Protein AF-A0A843WBU2-F1 (afdb_monomer_lite)

InterPro domains:
  IPR001005 SANT/Myb domain [PS50090] (55-109)
  IPR001005 SANT/Myb domain [PS50090] (110-160)
  IPR001005 SANT/Myb domain [SM00717] (59-111)
  IPR001005 SANT/Myb domain [SM00717] (114-162)
  IPR001005 SANT/Myb domain [cd00167] (62-109)
  IPR001005 SANT/Myb domain [cd00167] (119-160)
  IPR009057 Homedomain-like superfamily [SSF46689] (60-154)
  IPR017930 Myb domain [PS51294] (55-109)
  IPR017930 Myb domain [PS51294] (110-164)
  IPR052844 Leaf Development Regulator [PTHR47214] (57-390)

pLDDT: mean 70.19, std 24.85, range [28.5, 98.69]

Secondary structure (DSSP, 8-state):
---PPP--------TTSSSSSSSSSSTTTTTTSSSSSS-SSHHHHHTTT-TT--------PPPPHHHHHHHHHHHHHH-TT-HHHHHHHHHHHH---HHHHHHHIIIIISTT---SSPPHHHHHHHHHHHHHH-S-HHHHHHHSTT--HHHHHHHHHHHHHHHHHHHHHHHHHHHHHHHHHHHHHHHHHHHHHHHHHTS-------PPPPPTT--------------------------PPP---------------------------PPPP-HHHHHHHHHHHHHHHHHHHHHHHHHHHHHHHHHHHHHHHHHHHHHHHHHHHHHHHHHHHHHHHHHHHHHHHHHHHHHHHHHHHHHHHHHHHHHHHHHHHHHHHHHHHHHHHHHHHHHHTT-

Radius of gyration: 48.61 Å; chains: 1; bounding box: 110×90×166 Å

Foldseek 3Di:
DDDDDDDDPDDDPPPPPPPPPPPPPPVVPVVVVVVVPPDPPPVVVCVVVVPPDPDDPPDPDDDDPVNLVLLVVLCVVPNLPCLVVSQVVSCPPDNDDSVRSNCCCVAPVPPFADDDDQDPVRVVLLVVVCVVPNLPLCVSCVVPGRHHSVRSNVVVVVVVVVVVVVVVVVVVVVVVVPVVVVVVVVVVVVVVVVVVVVPDDDDDDDDDDDDDPPDDDDDDDDDDDDDDDDDDDDDDDDDDDDDDDDDDDDDDDDDDDDDDDDDDDDDDDDPDPPVVVVVVVVVVVVVVVVVVVVVVVVVVVVVVVVVVVVVVVVVVVVVVVVVVVVVVVVVVVVVVVVVVVVVVVVVVVVVVVVVVVVVVVVVVVVVVVVVVVVVVVVVVVVVVVVVVVVVVVPD

Sequence (395 aa):
MDAHPPGVKHYTPDHKRMWRVGRKGEARRERFDYEYANFSSDTLRRIQDYGCCFLEMKERQRWKSEEDALLRAYVKQYGPREWNLVSQRMNVPFHRDAKSCLERWKNYLKPGLKKGSLTEEEQRLVIRLQAKHGNKWKKIAAEIPGRTAKRLGKWWEVFKEKQRRELEENNKAIVEPIDQAKYDQILENFAEKLVRERQTSPFFMASPLLPPWLSTSNSPSSIGPPSPSVTLTLSPSTLPAEPVKWLQPERAADNSSVTAASQPSVSSGAPPIDMRIVSELVECCRELEEGHRAWLAHRKENAWRLKRVELQLESEKACKRREKIKEIESKVRALEEEQRLMLERIEAEYREQLLVLRRDVDAKEQKLAEQWAAKHLRLTKFLEQMASCAHANGR

Structure (mmCIF, N/CA/C/O backbone):
data_AF-A0A843WBU2-F1
#
_entry.id   AF-A0A843WBU2-F1
#
loop_
_atom_site.group_PDB
_atom_site.id
_atom_site.type_symbol
_atom_site.label_atom_id
_atom_site.label_alt_id
_atom_site.label_comp_id
_atom_site.label_asym_id
_atom_site.label_entity_id
_atom_site.label_seq_id
_atom_site.pdbx_PDB_ins_code
_atom_site.Cartn_x
_atom_site.Cartn_y
_atom_site.Cartn_z
_atom_site.occupancy
_atom_site.B_iso_or_equiv
_atom_site.auth_seq_id
_atom_site.auth_comp_id
_atom_site.auth_asym_id
_atom_site.auth_atom_id
_atom_site.pdbx_PDB_model_num
ATOM 1 N N . MET A 1 1 ? 18.899 -59.688 19.528 1.00 39.19 1 MET A N 1
ATOM 2 C CA . MET A 1 1 ? 19.888 -59.607 18.443 1.00 39.19 1 MET A CA 1
ATOM 3 C C . MET A 1 1 ? 19.249 -58.838 17.305 1.00 39.19 1 MET A C 1
ATOM 5 O O . MET A 1 1 ? 18.151 -59.186 16.897 1.00 39.19 1 MET A O 1
ATOM 9 N N . ASP A 1 2 ? 19.909 -57.742 16.947 1.00 35.00 2 ASP A N 1
ATOM 10 C CA . ASP A 1 2 ? 19.868 -57.021 15.671 1.00 35.00 2 ASP A CA 1
ATOM 11 C C . ASP A 1 2 ? 18.544 -56.398 15.207 1.00 35.00 2 ASP A C 1
ATOM 13 O O . ASP A 1 2 ? 17.791 -56.933 14.398 1.00 35.00 2 ASP A O 1
ATOM 17 N N . ALA A 1 3 ? 18.330 -55.165 15.675 1.00 30.83 3 ALA A N 1
ATOM 18 C CA . ALA A 1 3 ? 17.465 -54.186 15.034 1.00 30.83 3 ALA A CA 1
ATOM 19 C C . ALA A 1 3 ? 18.254 -53.430 13.943 1.00 30.83 3 ALA A C 1
ATOM 21 O O . ALA A 1 3 ? 19.146 -52.642 14.253 1.00 30.83 3 ALA A O 1
ATOM 22 N N . HIS A 1 4 ? 17.904 -53.638 12.671 1.00 34.94 4 HIS A N 1
ATOM 23 C CA . HIS A 1 4 ? 18.324 -52.793 11.546 1.00 34.94 4 HIS A CA 1
ATOM 24 C C . HIS A 1 4 ? 17.200 -51.805 11.173 1.00 34.94 4 HIS A C 1
ATOM 26 O O . HIS A 1 4 ? 16.074 -52.246 10.937 1.00 34.94 4 HIS A O 1
ATOM 32 N N . PRO A 1 5 ? 17.466 -50.488 11.068 1.00 45.75 5 PRO A N 1
ATOM 33 C CA . PRO A 1 5 ? 16.498 -49.514 10.563 1.00 45.75 5 PRO A CA 1
ATOM 34 C C . PRO A 1 5 ? 16.592 -49.329 9.030 1.00 45.75 5 PRO A C 1
ATOM 36 O O . PRO A 1 5 ? 17.658 -49.534 8.442 1.00 45.75 5 PRO A O 1
ATOM 39 N N . PRO A 1 6 ? 15.506 -48.898 8.356 1.00 38.84 6 PRO A N 1
ATOM 40 C CA . PRO A 1 6 ? 15.486 -48.703 6.911 1.00 38.84 6 PRO A CA 1
ATOM 41 C C . PRO A 1 6 ? 16.066 -47.341 6.478 1.00 38.84 6 PRO A C 1
ATOM 43 O O . PRO A 1 6 ? 15.581 -46.282 6.861 1.00 38.84 6 PRO A O 1
ATOM 46 N N . GLY A 1 7 ? 17.072 -47.395 5.600 1.00 34.62 7 GLY A N 1
ATOM 47 C CA . GLY A 1 7 ? 17.226 -46.547 4.407 1.00 34.62 7 GLY A CA 1
ATOM 48 C C . GLY A 1 7 ? 17.099 -45.025 4.538 1.00 34.62 7 GLY A C 1
ATOM 49 O O . GLY A 1 7 ? 16.173 -44.432 3.984 1.00 34.62 7 GLY A O 1
ATOM 50 N N . VAL A 1 8 ? 18.104 -44.375 5.127 1.00 34.34 8 VAL A N 1
ATOM 51 C CA . VAL A 1 8 ? 18.361 -42.936 4.951 1.00 34.34 8 VAL A CA 1
ATOM 52 C C . VAL A 1 8 ? 18.849 -42.692 3.516 1.00 34.34 8 VAL A C 1
ATOM 54 O O . VAL A 1 8 ? 19.954 -43.084 3.142 1.00 34.34 8 VAL A O 1
ATOM 57 N N . LYS A 1 9 ? 18.031 -42.045 2.676 1.00 36.84 9 LYS A N 1
ATOM 58 C CA . LYS A 1 9 ? 18.474 -41.556 1.360 1.00 36.84 9 LYS A CA 1
ATOM 59 C C . LYS A 1 9 ? 19.360 -40.327 1.561 1.00 36.84 9 LYS A C 1
ATOM 61 O O . LYS A 1 9 ? 18.864 -39.217 1.727 1.00 36.84 9 LYS A O 1
ATOM 66 N N . HIS A 1 10 ? 20.670 -40.540 1.531 1.00 31.45 10 HIS A N 1
ATOM 67 C CA . HIS A 1 10 ? 21.662 -39.477 1.427 1.00 31.45 10 HIS A CA 1
ATOM 68 C C . HIS A 1 10 ? 21.478 -38.717 0.106 1.00 31.45 10 HIS A C 1
ATOM 70 O O . HIS A 1 10 ? 21.653 -39.277 -0.975 1.00 31.45 10 HIS A O 1
ATOM 76 N N . TYR A 1 11 ? 21.122 -37.436 0.193 1.00 31.09 11 TYR A N 1
ATOM 77 C CA . TYR A 1 11 ? 21.157 -36.518 -0.941 1.00 31.09 11 TYR A CA 1
ATOM 78 C C . TYR A 1 11 ? 22.593 -36.001 -1.073 1.00 31.09 11 TYR A C 1
ATOM 80 O O . TYR A 1 11 ? 23.015 -35.099 -0.352 1.00 31.09 11 TYR A O 1
ATOM 88 N N . THR A 1 12 ? 23.374 -36.618 -1.954 1.00 36.50 12 THR A N 1
ATOM 89 C CA . THR A 1 12 ? 24.683 -36.103 -2.358 1.00 36.50 12 THR A CA 1
ATOM 90 C C . THR A 1 12 ? 24.479 -34.942 -3.342 1.00 36.50 12 THR A C 1
ATOM 92 O O . THR A 1 12 ? 23.715 -35.079 -4.301 1.00 36.50 12 THR A O 1
ATOM 95 N N . PRO A 1 13 ? 25.119 -33.774 -3.149 1.00 34.78 13 PRO A N 1
ATOM 96 C CA . PRO A 1 13 ? 25.095 -32.715 -4.150 1.00 34.78 13 PRO A CA 1
ATOM 97 C C . PRO A 1 13 ? 25.870 -33.164 -5.394 1.00 34.78 13 PRO A C 1
ATOM 99 O O . PRO A 1 13 ? 27.079 -33.388 -5.349 1.00 34.78 13 PRO A O 1
ATOM 102 N N . ASP A 1 14 ? 25.164 -33.311 -6.513 1.00 32.28 14 ASP A N 1
ATOM 103 C CA . ASP A 1 14 ? 25.731 -33.694 -7.804 1.00 32.28 14 ASP A CA 1
ATOM 104 C C . ASP A 1 14 ? 26.664 -32.587 -8.338 1.00 32.28 14 ASP A C 1
ATOM 106 O O . ASP A 1 14 ? 26.247 -31.585 -8.928 1.00 32.28 14 ASP A O 1
ATOM 110 N N . HIS A 1 15 ? 27.965 -32.778 -8.121 1.00 36.94 15 HIS A N 1
ATOM 111 C CA . HIS A 1 15 ? 29.058 -31.866 -8.467 1.00 36.94 15 HIS A CA 1
ATOM 112 C C . HIS A 1 15 ? 29.379 -31.833 -9.984 1.00 36.94 15 HIS A C 1
ATOM 114 O O . HIS A 1 15 ? 30.493 -31.497 -10.390 1.00 36.94 15 HIS A O 1
ATOM 120 N N . LYS A 1 16 ? 28.412 -32.172 -10.854 1.00 38.47 16 LYS A N 1
ATOM 121 C CA . LYS A 1 16 ? 28.537 -32.165 -12.330 1.00 38.47 16 LYS A CA 1
ATOM 122 C C . LYS A 1 16 ? 27.691 -31.111 -13.055 1.00 38.47 16 LYS A C 1
ATOM 124 O O . LYS A 1 16 ? 27.672 -31.085 -14.287 1.00 38.47 16 LYS A O 1
ATOM 129 N N . ARG A 1 17 ? 27.066 -30.168 -12.337 1.00 37.88 17 ARG A N 1
ATOM 130 C CA . ARG A 1 17 ? 26.280 -29.067 -12.943 1.00 37.88 17 ARG A CA 1
ATOM 131 C C . ARG A 1 17 ? 26.866 -27.658 -12.802 1.00 37.88 17 ARG A C 1
ATOM 133 O O . ARG A 1 17 ? 26.176 -26.696 -13.116 1.00 37.88 17 ARG A O 1
ATOM 140 N N . MET A 1 18 ? 28.138 -27.530 -12.416 1.00 33.06 18 MET A N 1
ATOM 141 C CA . MET A 1 18 ? 28.824 -26.230 -12.279 1.00 33.06 18 MET A CA 1
ATOM 142 C C . MET A 1 18 ? 30.016 -26.003 -13.225 1.00 33.06 18 MET A C 1
ATOM 144 O O . MET A 1 18 ? 30.574 -24.915 -13.237 1.00 33.06 18 MET A O 1
ATOM 148 N N . TRP A 1 19 ? 30.344 -26.951 -14.110 1.00 34.00 19 TRP A N 1
ATOM 149 C CA . TRP A 1 19 ? 31.467 -26.814 -15.060 1.00 34.00 19 TRP A CA 1
ATOM 150 C C . TRP A 1 19 ? 31.060 -26.793 -16.545 1.00 34.00 19 TRP A C 1
ATOM 152 O O . TRP A 1 19 ? 31.850 -27.123 -17.423 1.00 34.00 19 TRP A O 1
ATOM 162 N N . ARG A 1 20 ? 29.828 -26.365 -16.868 1.00 34.44 20 ARG A N 1
ATOM 163 C CA . ARG A 1 20 ? 29.377 -26.169 -18.268 1.00 34.44 20 ARG A CA 1
ATOM 164 C C . ARG A 1 20 ? 28.897 -24.745 -18.583 1.00 34.44 20 ARG A C 1
ATOM 166 O O . ARG A 1 20 ? 28.129 -24.544 -19.518 1.00 34.44 20 ARG A O 1
ATOM 173 N N . VAL A 1 21 ? 29.367 -23.755 -17.822 1.00 37.78 21 VAL A N 1
ATOM 174 C CA . VAL A 1 21 ? 29.110 -22.320 -18.076 1.00 37.78 21 VAL A CA 1
ATOM 175 C C . VAL A 1 21 ? 30.404 -21.550 -18.409 1.00 37.78 21 VAL A C 1
ATOM 177 O O . VAL A 1 21 ? 30.348 -20.402 -18.824 1.00 37.78 21 VAL A O 1
ATOM 180 N N . GLY A 1 22 ? 31.572 -22.203 -18.361 1.00 38.19 22 GLY A N 1
ATOM 181 C CA . GLY A 1 22 ? 32.882 -21.565 -18.569 1.00 38.19 22 GLY A CA 1
ATOM 182 C C . GLY A 1 22 ? 33.537 -21.716 -19.952 1.00 38.19 22 GLY A C 1
ATOM 183 O O . GLY A 1 22 ? 34.666 -21.286 -20.111 1.00 38.19 22 GLY A O 1
ATOM 184 N N . ARG A 1 23 ? 32.891 -22.326 -20.961 1.00 39.56 23 ARG A N 1
ATOM 185 C CA . ARG A 1 23 ? 33.463 -22.466 -22.330 1.00 39.56 23 ARG A CA 1
ATOM 186 C C . ARG A 1 23 ? 32.456 -22.226 -23.464 1.00 39.56 23 ARG A C 1
ATOM 188 O O . ARG A 1 23 ? 32.437 -22.931 -24.467 1.00 39.56 23 ARG A O 1
ATOM 195 N N . LYS A 1 24 ? 31.571 -21.241 -23.303 1.00 36.31 24 LYS A N 1
ATOM 196 C CA . LYS A 1 24 ? 30.720 -20.724 -24.401 1.00 36.31 24 LYS A CA 1
ATOM 197 C C . LYS A 1 24 ? 30.831 -19.202 -24.586 1.00 36.31 24 LYS A C 1
ATOM 199 O O . LYS A 1 24 ? 29.997 -18.610 -25.263 1.00 36.31 24 LYS A O 1
ATOM 204 N N . GLY A 1 25 ? 31.850 -18.583 -23.982 1.00 38.78 25 GLY A N 1
ATOM 205 C CA . GLY A 1 25 ? 32.117 -17.142 -24.060 1.00 38.78 25 GLY A CA 1
ATOM 206 C C . GLY A 1 25 ? 33.186 -16.735 -25.082 1.00 38.78 25 GLY A C 1
ATOM 207 O O . GLY A 1 25 ? 33.110 -15.627 -25.598 1.00 38.78 25 GLY A O 1
ATOM 208 N N . GLU A 1 26 ? 34.132 -17.614 -25.426 1.00 38.69 26 GLU A N 1
ATOM 209 C CA . GLU A 1 26 ? 35.262 -17.263 -26.310 1.00 38.69 26 GLU A CA 1
ATOM 210 C C . GLU A 1 26 ? 35.018 -17.566 -27.794 1.00 38.69 26 GLU A C 1
ATOM 212 O O . GLU A 1 26 ? 35.361 -16.751 -28.641 1.00 38.69 26 GLU A O 1
ATOM 217 N N . ALA A 1 27 ? 34.275 -18.622 -28.141 1.00 39.12 27 ALA A N 1
ATOM 218 C CA . ALA A 1 27 ? 33.952 -18.941 -29.543 1.00 39.12 27 ALA A CA 1
ATOM 219 C C . ALA A 1 27 ? 32.877 -18.024 -30.184 1.00 39.12 27 ALA A C 1
ATOM 221 O O . ALA A 1 27 ? 32.421 -18.274 -31.299 1.00 39.12 27 ALA A O 1
ATOM 222 N N . ARG A 1 28 ? 32.427 -16.977 -29.475 1.00 40.28 28 ARG A N 1
ATOM 223 C CA . ARG A 1 28 ? 31.433 -15.996 -29.955 1.00 40.28 28 ARG A CA 1
ATOM 224 C C . ARG A 1 28 ? 32.048 -14.643 -30.321 1.00 40.28 28 ARG A C 1
ATOM 226 O O . ARG A 1 28 ? 31.335 -13.805 -30.860 1.00 40.28 28 ARG A O 1
ATOM 233 N N . ARG A 1 29 ? 33.336 -14.433 -30.022 1.00 39.00 29 ARG A N 1
ATOM 234 C CA . ARG A 1 29 ? 34.048 -13.183 -30.314 1.00 39.00 29 ARG A CA 1
ATOM 235 C C . ARG A 1 29 ? 34.722 -13.226 -31.691 1.00 39.00 29 ARG A C 1
ATOM 237 O O . ARG A 1 29 ? 34.577 -12.279 -32.441 1.00 39.00 29 ARG A O 1
ATOM 244 N N . GLU A 1 30 ? 35.270 -14.369 -32.105 1.00 37.84 30 GLU A N 1
ATOM 245 C CA . GLU A 1 30 ? 35.921 -14.508 -33.426 1.00 37.84 30 GLU A CA 1
ATOM 246 C C . GLU A 1 30 ? 34.956 -14.681 -34.616 1.00 37.84 30 GLU A C 1
ATOM 248 O O . GLU A 1 30 ? 35.353 -14.507 -35.762 1.00 37.84 30 GLU A O 1
ATOM 253 N N . ARG A 1 31 ? 33.664 -14.963 -34.383 1.00 39.59 31 ARG A N 1
ATOM 254 C CA . ARG A 1 31 ? 32.638 -14.952 -35.450 1.00 39.59 31 ARG A CA 1
ATOM 255 C C . ARG A 1 31 ? 32.045 -13.556 -35.692 1.00 39.59 31 ARG A C 1
ATOM 257 O O . ARG A 1 31 ? 31.405 -13.344 -36.711 1.00 39.59 31 ARG A O 1
ATOM 264 N N . PHE A 1 32 ? 32.253 -12.615 -34.771 1.00 37.88 32 PHE A N 1
ATOM 265 C CA . PHE A 1 32 ? 31.686 -11.266 -34.859 1.00 37.88 32 PHE A CA 1
ATOM 266 C C . PHE A 1 32 ? 32.525 -10.324 -35.740 1.00 37.88 32 PHE A C 1
ATOM 268 O O . PHE A 1 32 ? 31.973 -9.402 -36.331 1.00 37.88 32 PHE A O 1
ATOM 275 N N . ASP A 1 33 ? 33.824 -10.599 -35.892 1.00 37.88 33 ASP A N 1
ATOM 276 C CA . ASP A 1 33 ? 34.744 -9.715 -36.619 1.00 37.88 33 ASP A CA 1
ATOM 277 C C . ASP A 1 33 ? 34.867 -10.045 -38.123 1.00 37.88 33 ASP A C 1
ATOM 279 O O . ASP A 1 33 ? 35.265 -9.186 -38.903 1.00 37.88 33 ASP A O 1
ATOM 283 N N . TYR A 1 34 ? 34.446 -11.239 -38.573 1.00 39.44 34 TYR A N 1
ATOM 284 C CA . TYR A 1 34 ? 34.469 -11.617 -40.002 1.00 39.44 34 TYR A CA 1
ATOM 285 C C . TYR A 1 34 ? 33.147 -11.333 -40.749 1.00 39.44 34 TYR A C 1
ATOM 287 O O . TYR A 1 34 ? 33.120 -11.286 -41.976 1.00 39.44 34 TYR A O 1
ATOM 295 N N . GLU A 1 35 ? 32.045 -11.096 -40.028 1.00 38.62 35 GLU A N 1
ATOM 296 C CA . GLU A 1 35 ? 30.737 -10.735 -40.613 1.00 38.62 35 GLU A CA 1
ATOM 297 C C . GLU A 1 35 ? 30.538 -9.211 -40.752 1.00 38.62 35 GLU A C 1
ATOM 299 O O . GLU A 1 35 ? 29.611 -8.764 -41.426 1.00 38.62 35 GLU A O 1
ATOM 304 N N . TYR A 1 36 ? 31.431 -8.397 -40.176 1.00 39.75 36 TYR A N 1
ATOM 305 C CA . TYR A 1 36 ? 31.329 -6.932 -40.198 1.00 39.75 36 TYR A CA 1
ATOM 306 C C . TYR A 1 36 ? 31.957 -6.276 -41.444 1.00 39.75 36 TYR A C 1
ATOM 308 O O . TYR A 1 36 ? 31.726 -5.096 -41.700 1.00 39.75 36 TYR A O 1
ATOM 316 N N . ALA A 1 37 ? 32.714 -7.027 -42.253 1.00 44.97 37 ALA A N 1
ATOM 317 C CA . ALA A 1 37 ? 33.428 -6.486 -43.415 1.00 44.97 37 ALA A CA 1
ATOM 318 C C . ALA A 1 37 ? 32.670 -6.595 -44.756 1.00 44.97 37 ALA A C 1
ATOM 320 O O . ALA A 1 37 ? 33.071 -5.950 -45.717 1.00 44.97 37 ALA A O 1
ATOM 321 N N . ASN A 1 38 ? 31.558 -7.341 -44.838 1.00 39.00 38 ASN A N 1
ATOM 322 C CA . ASN A 1 38 ? 30.828 -7.564 -46.103 1.00 39.00 38 ASN A CA 1
ATOM 323 C C . ASN A 1 38 ? 29.361 -7.089 -46.107 1.00 39.00 38 ASN A C 1
ATOM 325 O O . ASN A 1 38 ? 28.604 -7.426 -47.012 1.00 39.00 38 ASN A O 1
ATOM 329 N N . PHE A 1 39 ? 28.933 -6.273 -45.136 1.00 38.25 39 PHE A N 1
ATOM 330 C CA . PHE A 1 39 ? 27.519 -5.879 -44.985 1.00 38.25 39 PHE A CA 1
ATOM 331 C C . PHE A 1 39 ? 27.188 -4.433 -45.424 1.00 38.25 39 PHE A C 1
ATOM 333 O O . PHE A 1 39 ? 26.095 -3.928 -45.154 1.00 38.25 39 PHE A O 1
ATOM 340 N N . SER A 1 40 ? 28.117 -3.742 -46.100 1.00 50.78 40 SER A N 1
ATOM 341 C CA . SER A 1 40 ? 28.034 -2.282 -46.312 1.00 50.78 40 SER A CA 1
ATOM 342 C C . SER A 1 40 ? 27.361 -1.815 -47.619 1.00 50.78 40 SER A C 1
ATOM 344 O O . SER A 1 40 ? 27.131 -0.623 -47.776 1.00 50.78 40 SER A O 1
ATOM 346 N N . SER A 1 41 ? 26.982 -2.695 -48.557 1.00 44.94 41 SER A N 1
ATOM 347 C CA . SER A 1 41 ? 26.331 -2.245 -49.814 1.00 44.94 41 SER A CA 1
ATOM 348 C C . SER A 1 41 ? 24.869 -2.671 -49.984 1.00 44.94 41 SER A C 1
ATOM 350 O O . SER A 1 41 ? 24.048 -1.850 -50.389 1.00 44.94 41 SER A O 1
ATOM 352 N N . ASP A 1 42 ? 24.480 -3.884 -49.582 1.00 44.06 42 ASP A N 1
ATOM 353 C CA . ASP A 1 42 ? 23.088 -4.346 -49.761 1.00 44.06 42 ASP A CA 1
ATOM 354 C C . ASP A 1 42 ? 22.104 -3.812 -48.706 1.00 44.06 42 ASP A C 1
ATOM 356 O O . ASP A 1 42 ? 20.888 -3.767 -48.920 1.00 44.06 42 ASP A O 1
ATOM 360 N N . THR A 1 43 ? 22.614 -3.340 -47.572 1.00 48.03 43 THR A N 1
ATOM 361 C CA . THR A 1 43 ? 21.790 -2.804 -46.480 1.00 48.03 43 THR A CA 1
ATOM 362 C C . THR A 1 43 ? 21.340 -1.371 -46.763 1.00 48.03 43 THR A C 1
ATOM 364 O O . THR A 1 43 ? 20.222 -0.999 -46.413 1.00 48.03 43 THR A O 1
ATOM 367 N N . LEU A 1 44 ? 22.145 -0.577 -47.478 1.00 47.78 44 LEU A N 1
ATOM 368 C CA . LEU A 1 44 ? 21.815 0.816 -47.801 1.00 47.78 44 LEU A CA 1
ATOM 369 C C . LEU A 1 44 ? 20.714 0.948 -48.861 1.00 47.78 44 LEU A C 1
ATOM 371 O O . LEU A 1 44 ? 19.973 1.926 -48.830 1.00 47.78 44 LEU A O 1
ATOM 375 N N . ARG A 1 45 ? 20.516 -0.056 -49.727 1.00 42.38 45 ARG A N 1
ATOM 376 C CA . ARG A 1 45 ? 19.391 -0.066 -50.678 1.00 42.38 45 ARG A CA 1
ATOM 377 C C . ARG A 1 45 ? 18.074 -0.547 -50.046 1.00 42.38 45 ARG A C 1
ATOM 379 O O . ARG A 1 45 ? 17.012 -0.167 -50.519 1.00 42.38 45 ARG A O 1
ATOM 386 N N . ARG A 1 46 ? 18.112 -1.307 -48.939 1.00 43.12 46 ARG A N 1
ATOM 387 C CA . ARG A 1 46 ? 16.906 -1.648 -48.147 1.00 43.12 46 ARG A CA 1
A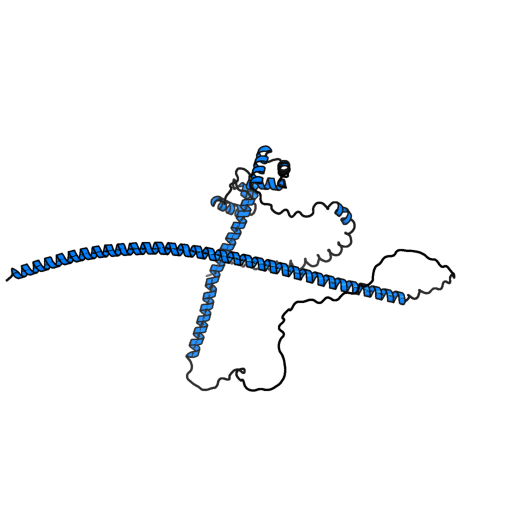TOM 388 C C . ARG A 1 46 ? 16.506 -0.575 -47.137 1.00 43.12 46 ARG A C 1
ATOM 390 O O . ARG A 1 46 ? 15.341 -0.512 -46.768 1.00 43.12 46 ARG A O 1
ATOM 397 N N . ILE A 1 47 ? 17.427 0.277 -46.691 1.00 43.00 47 ILE A N 1
ATOM 398 C CA . ILE A 1 47 ? 17.146 1.312 -45.679 1.00 43.00 47 ILE A CA 1
ATOM 399 C C . ILE A 1 47 ? 16.238 2.443 -46.206 1.00 43.00 47 ILE A C 1
ATOM 401 O O . ILE A 1 47 ? 15.635 3.148 -45.401 1.00 43.00 47 ILE A O 1
ATOM 405 N N . GLN A 1 48 ? 16.024 2.566 -47.520 1.00 36.75 48 GLN A N 1
ATOM 406 C CA . GLN A 1 48 ? 15.064 3.535 -48.069 1.00 36.75 48 GLN A CA 1
ATOM 407 C C . GLN A 1 48 ? 13.595 3.062 -48.000 1.00 36.75 48 GLN A C 1
ATOM 409 O O . GLN A 1 48 ? 12.702 3.903 -47.967 1.00 36.75 48 GLN A O 1
ATOM 414 N N . ASP A 1 49 ? 13.347 1.756 -47.825 1.00 36.59 49 ASP A N 1
ATOM 415 C CA . ASP A 1 49 ? 11.992 1.192 -47.664 1.00 36.59 49 ASP A CA 1
ATOM 416 C C . ASP A 1 49 ? 11.591 0.949 -46.195 1.00 36.59 49 ASP A C 1
ATOM 418 O O . ASP A 1 49 ? 10.419 0.731 -45.887 1.00 36.59 49 ASP A O 1
ATOM 422 N N . TYR A 1 50 ? 12.533 1.042 -45.248 1.00 42.62 50 TYR A N 1
ATOM 423 C CA . TYR A 1 50 ? 12.266 0.913 -43.804 1.00 42.62 50 TYR A CA 1
ATOM 424 C C . TYR A 1 50 ? 12.163 2.259 -43.065 1.00 42.62 50 TYR A C 1
ATOM 426 O O . TYR A 1 50 ? 12.223 2.308 -41.836 1.00 42.62 50 TYR A O 1
ATOM 434 N N . GLY A 1 51 ? 11.917 3.350 -43.794 1.00 39.12 51 GLY A N 1
ATOM 435 C CA . GLY A 1 51 ? 11.663 4.689 -43.251 1.00 39.12 51 GLY A CA 1
ATOM 436 C C . GLY A 1 51 ? 10.293 4.906 -42.585 1.00 39.12 51 GLY A C 1
ATOM 437 O O . GLY A 1 51 ? 9.951 6.051 -42.311 1.00 39.12 51 GLY A O 1
ATOM 438 N N . CYS A 1 52 ? 9.490 3.865 -42.313 1.00 40.12 52 CYS A N 1
ATOM 439 C CA . CYS A 1 52 ? 8.118 4.034 -41.792 1.00 40.12 52 CYS A CA 1
ATOM 440 C C . CYS A 1 52 ? 7.780 3.266 -40.493 1.00 40.12 52 CYS A C 1
ATOM 442 O O . CYS A 1 52 ? 6.650 3.330 -40.022 1.00 40.12 52 CYS A O 1
ATOM 444 N N . CYS A 1 53 ? 8.730 2.577 -39.849 1.00 33.41 53 CYS A N 1
ATOM 445 C CA . CYS A 1 53 ? 8.440 1.800 -38.626 1.00 33.41 53 CYS A CA 1
ATOM 446 C C . CYS A 1 53 ? 9.327 2.168 -37.423 1.00 33.41 53 CYS A C 1
ATOM 448 O O . CYS A 1 53 ? 9.580 1.337 -36.547 1.00 33.41 53 CYS A O 1
ATOM 450 N N . PHE A 1 54 ? 9.794 3.419 -37.363 1.00 31.23 54 PHE A N 1
ATOM 451 C CA . PHE A 1 54 ? 10.464 3.989 -36.196 1.00 31.23 54 PHE A CA 1
ATOM 452 C C . PHE A 1 54 ? 9.474 4.094 -35.022 1.00 31.23 54 PHE A C 1
ATOM 454 O O . PHE A 1 54 ? 8.722 5.050 -34.898 1.00 31.23 54 PHE A O 1
ATOM 461 N N . LEU A 1 55 ? 9.476 3.069 -34.171 1.00 40.03 55 LEU A N 1
ATOM 462 C CA . LEU A 1 55 ? 9.440 3.219 -32.714 1.00 40.03 55 LEU A CA 1
ATOM 463 C C . LEU A 1 55 ? 8.400 4.208 -32.148 1.00 40.03 55 LEU A C 1
ATOM 465 O O . LEU A 1 55 ? 8.742 5.118 -31.399 1.00 40.03 55 LEU A O 1
ATOM 469 N N . GLU A 1 56 ? 7.111 3.946 -32.359 1.00 37.25 56 GLU A N 1
ATOM 470 C CA . GLU A 1 56 ? 6.118 4.352 -31.363 1.00 37.25 56 GLU A CA 1
ATOM 471 C C . GLU A 1 56 ? 6.184 3.352 -30.200 1.00 37.25 56 GLU A C 1
ATOM 473 O O . GLU A 1 56 ? 5.595 2.266 -30.230 1.00 37.25 56 GLU A O 1
ATOM 478 N N . MET A 1 57 ? 6.906 3.709 -29.135 1.00 38.78 57 MET A N 1
ATOM 479 C CA . MET A 1 57 ? 6.611 3.160 -27.814 1.00 38.78 57 MET A CA 1
ATOM 480 C C . MET A 1 57 ? 5.207 3.628 -27.425 1.00 38.78 57 MET A C 1
ATOM 482 O O . MET A 1 57 ? 5.042 4.612 -26.713 1.00 38.78 57 MET A O 1
ATOM 486 N N . LYS A 1 58 ? 4.180 2.928 -27.919 1.00 43.44 58 LYS A N 1
ATOM 487 C CA . LYS A 1 58 ? 2.787 3.144 -27.534 1.00 43.44 58 LYS A CA 1
ATOM 488 C C . LYS A 1 58 ? 2.700 2.844 -26.041 1.00 43.44 58 LYS A C 1
ATOM 490 O O . LYS A 1 58 ? 2.659 1.679 -25.623 1.00 43.44 58 LYS A O 1
ATOM 495 N N . GLU A 1 59 ? 2.734 3.892 -25.221 1.00 40.25 59 GLU A N 1
ATOM 496 C CA . GLU A 1 59 ? 2.367 3.812 -23.815 1.00 40.25 59 GLU A CA 1
ATOM 497 C C . GLU A 1 59 ? 1.090 2.973 -23.711 1.00 40.25 59 GLU A C 1
ATOM 499 O O . GLU A 1 59 ? 0.205 3.050 -24.568 1.00 40.25 59 GLU A O 1
ATOM 504 N N . ARG A 1 60 ? 0.983 2.113 -22.690 1.00 52.84 60 ARG A N 1
ATOM 505 C CA . ARG A 1 60 ? -0.233 1.319 -22.454 1.00 52.84 60 ARG A CA 1
ATOM 506 C C . ARG A 1 60 ? -1.363 2.266 -22.044 1.00 52.84 60 ARG A C 1
ATOM 508 O O . ARG A 1 60 ? -1.705 2.358 -20.868 1.00 52.84 60 ARG A O 1
ATOM 515 N N . GLN A 1 61 ? -1.926 2.976 -23.012 1.00 66.75 61 GLN A N 1
ATOM 516 C CA . GLN A 1 61 ? -2.889 4.039 -22.813 1.00 66.75 61 GLN A CA 1
ATOM 517 C C . GLN A 1 61 ? -4.141 3.431 -22.178 1.00 66.75 61 GLN A C 1
ATOM 519 O O . GLN A 1 61 ? -4.784 2.536 -22.741 1.00 66.75 61 GLN A O 1
ATOM 524 N N . ARG A 1 62 ? -4.443 3.882 -20.956 1.00 76.81 62 ARG A N 1
ATOM 525 C CA . ARG A 1 62 ? -5.580 3.432 -20.146 1.00 76.81 62 ARG A CA 1
ATOM 526 C C . ARG A 1 62 ? -6.872 3.655 -20.938 1.00 76.81 62 ARG A C 1
ATOM 528 O O . ARG A 1 62 ? -7.020 4.680 -21.592 1.00 76.81 62 ARG A O 1
ATOM 535 N N . TRP A 1 63 ? -7.782 2.688 -20.898 1.00 82.38 63 TRP A N 1
ATOM 536 C CA . TRP A 1 63 ? -9.112 2.830 -21.491 1.00 82.38 63 TRP A CA 1
ATOM 537 C C . TRP A 1 63 ? -9.973 3.751 -20.623 1.00 82.38 63 TRP A C 1
ATOM 539 O O . TRP A 1 63 ? -10.116 3.489 -19.423 1.00 82.38 63 TRP A O 1
ATOM 549 N N . LYS A 1 64 ? -10.522 4.805 -21.224 1.00 85.19 64 LYS A N 1
ATOM 550 C CA . LYS A 1 64 ? -11.500 5.713 -20.618 1.00 85.19 64 LYS A CA 1
ATOM 551 C C . LYS A 1 64 ? -12.902 5.093 -20.648 1.00 85.19 64 LYS A C 1
ATOM 553 O O . LYS A 1 64 ? -13.201 4.214 -21.458 1.00 85.19 64 LYS A O 1
ATOM 558 N N . SER A 1 65 ? -13.779 5.564 -19.764 1.00 84.25 65 SER A N 1
ATOM 559 C CA . SER A 1 65 ? -15.187 5.139 -19.704 1.00 84.25 65 SER A CA 1
ATOM 560 C C . SER A 1 65 ? -15.954 5.460 -20.993 1.00 84.25 65 SER A C 1
ATOM 562 O O . SER A 1 65 ? -16.773 4.648 -21.425 1.00 84.25 65 SER A O 1
ATOM 564 N N . GLU A 1 66 ? -15.648 6.597 -21.622 1.00 86.56 66 GLU A N 1
ATOM 565 C CA . GLU A 1 66 ? -16.172 7.026 -22.927 1.00 86.56 66 GLU A CA 1
ATOM 566 C C . GLU A 1 66 ? -15.799 6.037 -24.041 1.00 86.56 66 GLU A C 1
ATOM 568 O O . GLU A 1 66 ? -16.669 5.537 -24.755 1.00 86.56 66 GLU A O 1
ATOM 573 N N . GLU A 1 67 ? -14.514 5.672 -24.133 1.00 84.12 67 GLU A N 1
ATOM 574 C CA . GLU A 1 67 ? -14.007 4.699 -25.112 1.00 84.12 67 GLU A CA 1
ATOM 575 C C . GLU A 1 67 ? -14.675 3.327 -24.934 1.00 84.12 67 GLU A C 1
ATOM 577 O O . GLU A 1 67 ? -15.038 2.663 -25.906 1.00 84.12 67 GLU A O 1
ATOM 582 N N . ASP A 1 68 ? -14.882 2.906 -23.685 1.00 87.62 68 ASP A N 1
ATOM 583 C CA . ASP A 1 68 ? -15.574 1.659 -23.369 1.00 87.62 68 ASP A CA 1
ATOM 584 C C . ASP A 1 68 ? -17.064 1.696 -23.760 1.00 87.62 68 ASP A C 1
ATOM 586 O O . ASP A 1 68 ? -17.629 0.657 -24.115 1.00 87.62 68 ASP A O 1
ATOM 590 N N . ALA A 1 69 ? -17.723 2.855 -23.658 1.00 87.06 69 ALA A N 1
ATOM 591 C CA . ALA A 1 69 ? -19.117 3.032 -24.064 1.00 87.06 69 ALA A CA 1
ATOM 592 C C . ALA A 1 69 ? -19.264 2.956 -25.587 1.00 87.06 69 ALA A C 1
ATOM 594 O O . ALA A 1 69 ? -20.117 2.213 -26.078 1.00 87.06 69 ALA A O 1
ATOM 595 N N . LEU A 1 70 ? -18.371 3.626 -26.319 1.00 86.06 70 LEU A N 1
ATOM 596 C CA . LEU A 1 70 ? -18.295 3.545 -27.776 1.00 86.06 70 LEU A CA 1
ATOM 597 C C . LEU A 1 70 ? -18.026 2.112 -28.238 1.00 86.06 70 LEU A C 1
ATOM 599 O O . LEU A 1 70 ? -18.757 1.587 -29.076 1.00 86.06 70 LEU A O 1
ATOM 603 N N . LEU A 1 71 ? -17.045 1.432 -27.638 1.00 86.31 71 LEU A N 1
ATOM 604 C CA . LEU A 1 71 ? -16.729 0.046 -27.983 1.00 86.31 71 LEU A CA 1
ATOM 605 C C . LEU A 1 71 ? -17.930 -0.889 -27.752 1.00 86.31 71 LEU A C 1
ATOM 607 O O . LEU A 1 71 ? -18.172 -1.785 -28.557 1.00 86.31 71 LEU A O 1
ATOM 611 N N . ARG A 1 72 ? -18.731 -0.670 -26.697 1.00 86.88 72 ARG A N 1
ATOM 612 C CA . ARG A 1 72 ? -19.985 -1.418 -26.486 1.00 86.88 72 ARG A CA 1
ATOM 613 C C . ARG A 1 72 ? -21.029 -1.139 -27.564 1.00 86.88 72 ARG A C 1
ATOM 615 O O . ARG A 1 72 ? -21.655 -2.088 -28.033 1.00 86.88 72 ARG A O 1
ATOM 622 N N . ALA A 1 73 ? -21.217 0.122 -27.946 1.00 86.50 73 ALA A N 1
ATOM 623 C CA . ALA A 1 73 ? -22.179 0.506 -28.975 1.00 86.50 73 ALA A CA 1
ATOM 624 C C . ALA A 1 73 ? -21.819 -0.108 -30.337 1.00 86.50 73 ALA A C 1
ATOM 626 O O . ALA A 1 73 ? -22.658 -0.758 -30.960 1.00 86.50 73 ALA A O 1
ATOM 627 N N . TYR A 1 74 ? -20.552 -0.008 -30.744 1.00 84.62 74 TYR A N 1
ATOM 628 C CA . TYR A 1 74 ? -20.076 -0.569 -32.007 1.00 84.62 74 TYR A CA 1
ATOM 629 C C . TYR A 1 74 ? -20.152 -2.098 -32.042 1.00 84.62 74 TYR A C 1
ATOM 631 O O . TYR A 1 74 ? -20.607 -2.666 -33.032 1.00 84.62 74 TYR A O 1
ATOM 639 N N . VAL A 1 75 ? -19.789 -2.792 -30.958 1.00 86.62 75 VAL A N 1
ATOM 640 C CA . VAL A 1 75 ? -19.917 -4.260 -30.919 1.00 86.62 75 VAL A CA 1
ATOM 641 C C . VAL A 1 75 ? -21.383 -4.706 -30.917 1.00 86.62 75 VAL A C 1
ATOM 643 O O . VAL A 1 75 ? -21.691 -5.765 -31.460 1.00 86.62 75 VAL A O 1
ATOM 646 N N . LYS A 1 76 ? -22.304 -3.904 -30.364 1.00 85.62 76 LYS A N 1
ATOM 647 C CA . LYS A 1 76 ? -23.749 -4.165 -30.456 1.00 85.62 76 LYS A CA 1
ATOM 648 C C . LYS A 1 76 ? -24.273 -4.011 -31.891 1.00 85.62 76 LYS A C 1
ATOM 650 O O . LYS A 1 76 ? -25.153 -4.769 -32.275 1.00 85.62 76 LYS A O 1
ATOM 655 N N . GLN A 1 77 ? -23.740 -3.060 -32.661 1.00 83.25 77 GLN A N 1
ATOM 656 C CA . GLN A 1 77 ? -24.170 -2.780 -34.037 1.00 83.25 77 GLN A CA 1
ATOM 657 C C . GLN A 1 77 ? -23.591 -3.758 -35.072 1.00 83.25 77 GLN A C 1
ATOM 659 O O . GLN A 1 77 ? -24.336 -4.281 -35.890 1.00 83.25 77 GLN A O 1
ATOM 664 N N . TYR A 1 78 ? -22.282 -4.021 -35.030 1.00 79.44 78 TYR A N 1
ATOM 665 C CA . TYR A 1 78 ? -21.571 -4.811 -36.052 1.00 79.44 78 TYR A CA 1
ATOM 666 C C . TYR A 1 78 ? -21.296 -6.263 -35.621 1.00 79.44 78 TYR A C 1
ATOM 668 O O . TYR A 1 78 ? -20.872 -7.100 -36.416 1.00 79.44 78 TYR A O 1
ATOM 676 N N . GLY A 1 79 ? -21.529 -6.589 -34.347 1.00 76.69 79 GLY A N 1
ATOM 677 C CA . GLY A 1 79 ? -21.224 -7.899 -33.780 1.00 76.69 79 GLY A CA 1
ATOM 678 C C . GLY A 1 79 ? -19.721 -8.130 -33.521 1.00 76.69 79 GLY A C 1
ATOM 679 O O . GLY A 1 79 ? -18.852 -7.409 -34.008 1.00 76.69 79 GLY A O 1
ATOM 680 N N . PRO A 1 80 ? -19.354 -9.166 -32.742 1.00 73.19 80 PRO A N 1
ATOM 681 C CA . PRO A 1 80 ? -17.978 -9.406 -32.289 1.00 73.19 80 PRO A CA 1
ATOM 682 C C . PRO A 1 80 ? -17.066 -10.080 -33.340 1.00 73.19 80 PRO A C 1
ATOM 684 O O . PRO A 1 80 ? -16.127 -10.792 -32.965 1.00 73.19 80 PRO A O 1
ATOM 687 N N . ARG A 1 81 ? -17.344 -9.918 -34.641 1.00 69.88 81 ARG A N 1
ATOM 688 C CA . ARG A 1 81 ? -16.637 -10.615 -35.734 1.00 69.88 81 ARG A CA 1
ATOM 689 C C . ARG A 1 81 ? -15.662 -9.709 -36.492 1.00 69.88 81 ARG A C 1
ATOM 691 O O . ARG A 1 81 ? -14.568 -10.158 -36.816 1.00 69.88 81 ARG A O 1
ATOM 698 N N . GLU A 1 82 ? -15.985 -8.428 -36.663 1.00 77.62 82 GLU A N 1
ATOM 699 C CA . GLU A 1 82 ? -15.234 -7.510 -37.535 1.00 77.62 82 GLU A CA 1
ATOM 700 C C . GLU A 1 82 ? -14.522 -6.386 -36.762 1.00 77.62 82 GLU A C 1
ATOM 702 O O . GLU A 1 82 ? -14.881 -5.211 -36.807 1.00 77.62 82 GLU A O 1
ATOM 707 N N . TRP A 1 83 ? -13.456 -6.740 -36.039 1.00 80.88 83 TRP A N 1
ATOM 708 C CA . TRP A 1 83 ? -12.703 -5.796 -35.193 1.00 80.88 83 TRP A CA 1
ATOM 709 C C . TRP A 1 83 ? -11.952 -4.713 -35.973 1.00 80.88 83 TRP A C 1
ATOM 711 O O . TRP A 1 83 ? -11.699 -3.641 -35.424 1.00 80.88 83 TRP A O 1
ATOM 721 N N . ASN A 1 84 ? -11.621 -4.973 -37.241 1.00 79.69 84 ASN A N 1
ATOM 722 C CA . ASN A 1 84 ? -10.988 -3.993 -38.125 1.00 79.69 84 ASN A CA 1
ATOM 723 C C . ASN A 1 84 ? -11.947 -2.841 -38.444 1.00 79.69 84 ASN A C 1
ATOM 725 O O . ASN A 1 84 ? -11.558 -1.684 -38.327 1.00 79.69 84 ASN A O 1
ATOM 729 N N . LEU A 1 85 ? -13.214 -3.148 -38.740 1.00 77.56 85 LEU A N 1
ATOM 730 C CA . LEU A 1 85 ? -14.246 -2.144 -38.994 1.00 77.56 85 LEU A CA 1
ATOM 731 C C . LEU A 1 85 ? -14.565 -1.338 -37.725 1.00 77.56 85 LEU A C 1
ATOM 733 O O . LEU A 1 85 ? -14.640 -0.110 -37.765 1.00 77.56 85 LEU A O 1
ATOM 737 N N . VAL A 1 86 ? -14.663 -2.022 -36.577 1.00 79.19 86 VAL A N 1
ATOM 738 C CA . VAL A 1 86 ? -14.848 -1.378 -35.265 1.00 79.19 86 VAL A CA 1
ATOM 739 C C . VAL A 1 86 ? -13.687 -0.430 -34.949 1.00 79.19 86 VAL A C 1
ATOM 741 O O . VAL A 1 86 ? -13.912 0.698 -34.525 1.00 79.19 86 VAL A O 1
ATOM 744 N N . SER A 1 87 ? -12.442 -0.852 -35.188 1.00 77.94 87 SER A N 1
ATOM 745 C CA . SER A 1 87 ? -11.256 -0.017 -34.968 1.00 77.94 87 SER A CA 1
ATOM 746 C C . SER A 1 87 ? -11.196 1.173 -35.915 1.00 77.94 87 SER A C 1
ATOM 748 O O . SER A 1 87 ? -10.962 2.272 -35.435 1.00 77.94 87 SER A O 1
ATOM 750 N N . GLN A 1 88 ? -11.486 1.003 -37.209 1.00 76.88 88 GLN A N 1
ATOM 751 C CA . GLN A 1 88 ? -11.512 2.108 -38.178 1.00 76.88 88 GLN A CA 1
ATOM 752 C C . GLN A 1 88 ? -12.533 3.187 -37.795 1.00 76.88 88 GLN A C 1
ATOM 754 O O . GLN A 1 88 ? -12.216 4.373 -37.823 1.00 76.88 88 GLN A O 1
ATOM 759 N N . ARG A 1 89 ? -13.732 2.788 -37.352 1.00 71.19 89 ARG A N 1
ATOM 760 C CA . ARG A 1 89 ? -14.769 3.722 -36.878 1.00 71.19 89 ARG A CA 1
ATOM 761 C C . ARG A 1 89 ? -14.412 4.374 -35.535 1.00 71.19 89 ARG A C 1
ATOM 763 O O . ARG A 1 89 ? -14.780 5.519 -35.298 1.00 71.19 89 ARG A O 1
ATOM 770 N N . MET A 1 90 ? -13.667 3.676 -34.675 1.00 70.00 90 MET A N 1
ATOM 771 C CA . MET A 1 90 ? -13.133 4.218 -33.417 1.00 70.00 90 MET A CA 1
ATOM 772 C C . MET A 1 90 ? -11.846 5.046 -33.584 1.00 70.00 90 MET A C 1
ATOM 774 O O . MET A 1 90 ? -11.446 5.724 -32.640 1.00 70.00 90 MET A O 1
ATOM 778 N N . ASN A 1 91 ? -11.180 4.986 -34.740 1.00 60.84 91 ASN A N 1
ATOM 779 C CA . ASN A 1 91 ? -9.899 5.655 -34.991 1.00 60.84 91 ASN A CA 1
ATOM 780 C C . ASN A 1 91 ? -10.054 7.180 -35.123 1.00 60.84 91 ASN A C 1
ATOM 782 O O . ASN A 1 91 ? -9.103 7.909 -34.877 1.00 60.84 91 ASN A O 1
ATOM 786 N N . VAL A 1 92 ? -11.257 7.658 -35.460 1.00 60.28 92 VAL A N 1
ATOM 787 C CA . VAL A 1 92 ? -11.539 9.080 -35.722 1.00 60.28 92 VAL A CA 1
ATOM 788 C C . VAL A 1 92 ? -11.349 9.983 -34.482 1.00 60.28 92 VAL A C 1
ATOM 790 O O . VAL A 1 92 ? -10.982 11.136 -34.677 1.00 60.28 92 VAL A O 1
ATOM 793 N N . PRO A 1 93 ? -11.510 9.507 -33.224 1.00 57.81 93 PRO A N 1
ATOM 794 C CA . PRO A 1 93 ? -11.163 10.318 -32.047 1.00 57.81 93 PRO A CA 1
ATOM 795 C C . PRO A 1 93 ? -10.034 9.774 -31.137 1.00 57.81 93 PRO A C 1
ATOM 797 O O . PRO A 1 93 ? -9.532 10.541 -30.322 1.00 57.81 93 PRO A O 1
ATOM 800 N N . PHE A 1 94 ? -9.632 8.487 -31.202 1.00 63.72 94 PHE A N 1
ATOM 801 C CA . PHE A 1 94 ? -8.789 7.878 -30.138 1.00 63.72 94 PHE A CA 1
ATOM 802 C C . PHE A 1 94 ? -7.639 6.937 -30.573 1.00 63.72 94 PHE A C 1
ATOM 804 O O . PHE A 1 94 ? -7.041 6.293 -29.708 1.00 63.72 94 PHE A O 1
ATOM 811 N N . HIS A 1 95 ? -7.311 6.823 -31.867 1.00 68.31 95 HIS A N 1
ATOM 812 C CA . HIS A 1 95 ? -6.152 6.055 -32.378 1.00 68.31 95 HIS A CA 1
ATOM 813 C C . HIS A 1 95 ? -5.911 4.658 -31.747 1.00 68.31 95 HIS A C 1
ATOM 815 O O . HIS A 1 95 ? -4.793 4.295 -31.363 1.00 68.31 95 HIS A O 1
ATOM 821 N N . ARG A 1 96 ? -6.964 3.833 -31.620 1.00 75.75 96 ARG A N 1
ATOM 822 C CA . ARG A 1 96 ? -6.878 2.468 -31.055 1.00 75.75 96 ARG A CA 1
ATOM 823 C C . ARG A 1 96 ? -6.822 1.385 -32.134 1.00 75.75 96 ARG A C 1
ATOM 825 O O . ARG A 1 96 ? -7.687 1.324 -33.004 1.00 75.75 96 ARG A O 1
ATOM 832 N N . ASP A 1 97 ? -5.881 0.450 -31.989 1.00 82.94 97 ASP A N 1
ATOM 833 C CA . ASP A 1 97 ? -5.738 -0.697 -32.898 1.00 82.94 97 ASP A CA 1
ATOM 834 C C . ASP A 1 97 ? -6.841 -1.748 -32.686 1.00 82.94 97 ASP A C 1
ATOM 836 O O . ASP A 1 97 ? -7.255 -2.017 -31.552 1.00 82.94 97 ASP A O 1
ATOM 840 N N . ALA A 1 98 ? -7.233 -2.451 -33.754 1.00 83.31 98 ALA A N 1
ATOM 841 C CA . ALA A 1 98 ? -8.230 -3.532 -33.728 1.00 83.31 98 ALA A CA 1
ATOM 842 C C . ALA A 1 98 ? -7.933 -4.615 -32.685 1.00 83.31 98 ALA A C 1
ATOM 844 O O . ALA A 1 98 ? -8.832 -5.102 -31.991 1.00 83.31 98 ALA A O 1
ATOM 845 N N . LYS A 1 99 ? -6.650 -4.944 -32.505 1.00 83.44 99 LYS A N 1
ATOM 846 C CA . LYS A 1 99 ? -6.191 -5.881 -31.476 1.00 83.44 99 LYS A CA 1
ATOM 847 C C . LYS A 1 99 ? -6.491 -5.376 -30.060 1.00 83.44 99 LYS A C 1
ATOM 849 O O . LYS A 1 99 ? -6.921 -6.159 -29.214 1.00 83.44 99 LYS A O 1
ATOM 854 N N . SER A 1 100 ? -6.304 -4.081 -29.809 1.00 84.25 100 SER A N 1
ATOM 855 C CA . SER A 1 100 ? -6.585 -3.458 -28.512 1.00 84.25 100 SER A CA 1
ATOM 856 C C . SER A 1 100 ? -8.084 -3.492 -28.202 1.00 84.25 100 SER A C 1
ATOM 858 O O . SER A 1 100 ? -8.475 -3.909 -27.109 1.00 84.25 100 SER A O 1
ATOM 860 N N . CYS A 1 101 ? -8.930 -3.159 -29.184 1.00 84.81 101 CYS A N 1
ATOM 861 C CA . CYS A 1 101 ? -10.390 -3.228 -29.058 1.00 84.81 101 CYS A CA 1
ATOM 862 C C . CYS A 1 101 ? -10.870 -4.655 -28.743 1.00 84.81 101 CYS A C 1
ATOM 864 O O . CYS A 1 101 ? -11.644 -4.867 -27.806 1.00 84.81 101 CYS A O 1
ATOM 866 N N . LEU A 1 102 ? -10.342 -5.653 -29.459 1.00 87.00 102 LEU A N 1
ATOM 867 C CA . LEU A 1 102 ? -10.631 -7.069 -29.225 1.00 87.00 102 LEU A CA 1
ATOM 868 C C . LEU A 1 102 ? -10.235 -7.519 -27.813 1.00 87.00 102 LEU A C 1
ATOM 870 O O . LEU A 1 102 ? -11.004 -8.198 -27.123 1.00 87.00 102 LEU A O 1
ATOM 874 N N . GLU A 1 103 ? -9.024 -7.170 -27.376 1.00 86.50 103 GLU A N 1
ATOM 875 C CA . GLU A 1 103 ? -8.547 -7.509 -26.039 1.00 86.50 103 GLU A CA 1
ATOM 876 C C . GLU A 1 103 ? -9.385 -6.841 -24.951 1.00 86.50 103 GLU A C 1
ATOM 878 O O . GLU A 1 103 ? -9.699 -7.487 -23.944 1.00 86.50 103 GLU A O 1
ATOM 883 N N . ARG A 1 104 ? -9.760 -5.571 -25.135 1.00 88.06 104 ARG A N 1
ATOM 884 C CA . ARG A 1 104 ? -10.604 -4.846 -24.184 1.00 88.06 104 ARG A CA 1
ATOM 885 C C . ARG A 1 104 ? -11.974 -5.495 -24.069 1.00 88.06 104 ARG A C 1
ATOM 887 O O . ARG A 1 104 ? -12.429 -5.760 -22.954 1.00 88.06 104 ARG A O 1
ATOM 894 N N . TRP A 1 105 ? -12.577 -5.842 -25.204 1.00 87.38 105 TRP A N 1
ATOM 895 C CA . TRP A 1 105 ? -13.858 -6.529 -25.237 1.00 87.38 105 TRP A CA 1
ATOM 896 C C . TRP A 1 105 ? -13.809 -7.875 -24.513 1.00 87.38 105 TRP A C 1
ATOM 898 O O . TRP A 1 105 ? -14.548 -8.091 -23.552 1.00 87.38 105 TRP A O 1
ATOM 908 N N . LYS A 1 106 ? -12.883 -8.758 -24.908 1.00 86.00 106 LYS A N 1
ATOM 909 C CA . LYS A 1 106 ? -12.767 -10.120 -24.360 1.00 86.00 106 LYS A CA 1
ATOM 910 C C . LYS A 1 106 ? -12.453 -10.157 -22.866 1.00 86.00 106 LYS A C 1
ATOM 912 O O . LYS A 1 106 ? -12.891 -11.078 -22.183 1.00 86.00 106 LYS A O 1
ATOM 917 N N . ASN A 1 107 ? -11.668 -9.202 -22.368 1.00 84.88 107 ASN A N 1
ATOM 918 C CA . ASN A 1 107 ? -11.199 -9.224 -20.983 1.00 84.88 107 ASN A CA 1
ATOM 919 C C . ASN A 1 107 ? -12.065 -8.403 -20.017 1.00 84.88 107 ASN A C 1
ATOM 921 O O . ASN A 1 107 ? -12.028 -8.696 -18.824 1.00 84.88 107 ASN A O 1
ATOM 925 N N . TYR A 1 108 ? -12.795 -7.383 -20.491 1.00 83.56 108 TYR A N 1
ATOM 926 C CA . TYR A 1 108 ? -13.454 -6.409 -19.606 1.00 83.56 108 TYR A CA 1
ATOM 927 C C . TYR A 1 108 ? -14.906 -6.064 -19.963 1.00 83.56 108 TYR A C 1
ATOM 929 O O . TYR A 1 108 ? -15.678 -5.771 -19.048 1.00 83.56 108 TYR A O 1
ATOM 937 N N . LEU A 1 109 ? -15.284 -6.059 -21.247 1.00 84.25 109 LEU A N 1
ATOM 938 C CA . LEU A 1 109 ? -16.602 -5.556 -21.677 1.00 84.25 109 LEU A CA 1
ATOM 939 C C . LEU A 1 109 ? -17.605 -6.645 -22.060 1.00 84.25 109 LEU A C 1
ATOM 941 O O . LEU A 1 109 ? -18.800 -6.360 -22.092 1.00 84.25 109 LEU A O 1
ATOM 945 N N . LYS A 1 110 ? -17.148 -7.874 -22.333 1.00 83.25 110 LYS A N 1
ATOM 946 C CA . LYS A 1 110 ? -18.027 -8.984 -22.708 1.00 83.25 110 LYS A CA 1
ATOM 947 C C . LYS A 1 110 ? -19.099 -9.217 -21.622 1.00 83.25 110 LYS A C 1
ATOM 949 O O . LYS A 1 110 ? -18.739 -9.351 -20.446 1.00 83.25 110 LYS A O 1
ATOM 954 N N . PRO A 1 111 ? -20.391 -9.310 -21.991 1.00 79.12 111 PRO A N 1
ATOM 955 C CA . PRO A 1 111 ? -21.444 -9.665 -21.044 1.00 79.12 111 PRO A CA 1
ATOM 956 C C . PRO A 1 111 ? -21.178 -11.059 -20.451 1.00 79.12 111 PRO A C 1
ATOM 958 O O . PRO A 1 111 ? -20.717 -11.961 -21.152 1.00 79.12 111 PRO A O 1
ATOM 961 N N . GLY A 1 112 ? -21.415 -11.216 -19.146 1.00 74.75 112 GLY A N 1
ATOM 962 C CA . GLY A 1 112 ? -21.119 -12.447 -18.396 1.00 74.75 112 GLY A CA 1
ATOM 963 C C . GLY A 1 112 ? -19.751 -12.480 -17.696 1.00 74.75 112 GLY A C 1
ATOM 964 O O . GLY A 1 112 ? -19.425 -13.468 -17.044 1.00 74.75 112 GLY A O 1
ATOM 965 N N . LEU A 1 113 ? -18.946 -11.414 -17.791 1.00 80.62 113 LEU A N 1
ATOM 966 C CA . LEU A 1 113 ? -17.726 -11.267 -16.991 1.00 80.62 113 LEU A CA 1
ATOM 967 C C . LEU A 1 113 ? -18.046 -10.724 -15.594 1.00 80.62 113 LEU A C 1
ATOM 969 O O . LEU A 1 113 ? -18.565 -9.614 -15.457 1.00 80.62 113 LEU A O 1
ATOM 973 N N . LYS A 1 114 ? -17.663 -11.462 -14.546 1.00 76.75 114 LYS A N 1
ATOM 974 C CA . LYS A 1 114 ? -17.790 -10.990 -13.161 1.00 76.75 114 LYS A CA 1
ATOM 975 C C . LYS A 1 114 ? -16.757 -9.894 -12.879 1.00 76.75 114 LYS A C 1
ATOM 977 O O . LYS A 1 114 ? -15.547 -10.157 -12.827 1.00 76.75 114 LYS A O 1
ATOM 982 N N . LYS A 1 115 ? -17.233 -8.661 -12.677 1.00 73.62 115 LYS A N 1
ATOM 983 C CA . LYS A 1 115 ? -16.427 -7.502 -12.261 1.00 73.62 115 LYS A CA 1
ATOM 984 C C . LYS A 1 115 ? -16.329 -7.497 -10.732 1.00 73.62 115 LYS A C 1
ATOM 986 O O . LYS A 1 115 ? -17.335 -7.334 -10.064 1.00 73.62 115 LYS A O 1
ATOM 991 N N . GLY A 1 116 ? -15.135 -7.719 -10.186 1.00 75.75 116 GLY A N 1
ATOM 992 C CA . GLY A 1 116 ? -14.918 -7.771 -8.732 1.00 75.75 116 GLY A CA 1
ATOM 993 C C . GLY A 1 116 ? -13.729 -8.643 -8.335 1.00 75.75 116 GLY A C 1
ATOM 994 O O . GLY A 1 116 ? -13.126 -9.301 -9.200 1.00 75.75 116 GLY A O 1
ATOM 995 N N . SER A 1 117 ? -13.367 -8.634 -7.051 1.00 77.62 117 SER A N 1
ATOM 996 C CA . SER A 1 117 ? -12.405 -9.574 -6.452 1.00 77.62 117 SER A CA 1
ATOM 997 C C . SER A 1 117 ? -12.827 -11.025 -6.718 1.00 77.62 117 SER A C 1
ATOM 999 O O . SER A 1 117 ? -13.985 -11.294 -7.046 1.00 77.62 117 SER A O 1
ATOM 1001 N N . LEU A 1 118 ? -11.869 -11.956 -6.701 1.00 82.38 118 LEU A N 1
ATOM 1002 C CA . LEU A 1 118 ? -12.200 -13.380 -6.771 1.00 82.38 118 LEU A CA 1
ATOM 1003 C C . LEU A 1 118 ? -12.833 -13.779 -5.439 1.00 82.38 118 LEU A C 1
ATOM 1005 O O . LEU A 1 118 ? -12.279 -13.454 -4.391 1.00 82.38 118 LEU A O 1
ATOM 1009 N N . THR A 1 119 ? -13.972 -14.460 -5.503 1.00 87.12 119 THR A N 1
ATOM 1010 C CA . THR A 1 119 ? -14.610 -15.055 -4.317 1.00 87.12 119 THR A CA 1
ATOM 1011 C C . THR A 1 119 ? -13.735 -16.166 -3.756 1.00 87.12 119 THR A C 1
ATOM 1013 O O . THR A 1 119 ? -12.957 -16.763 -4.498 1.00 87.12 119 THR A O 1
ATOM 1016 N N . GLU A 1 120 ? -13.850 -16.452 -2.466 1.00 85.75 120 GLU A N 1
ATOM 1017 C CA . GLU A 1 120 ? -13.012 -17.451 -1.803 1.00 85.75 120 GLU A CA 1
ATOM 1018 C C . GLU A 1 120 ? -13.157 -18.841 -2.456 1.00 85.75 120 GLU A C 1
ATOM 1020 O O . GLU A 1 120 ? -12.183 -19.561 -2.671 1.00 85.75 120 GLU A O 1
ATOM 1025 N N . GLU A 1 121 ? -14.364 -19.190 -2.902 1.00 86.69 121 GLU A N 1
ATOM 1026 C CA . GLU A 1 121 ? -14.656 -20.423 -3.636 1.00 86.69 121 GLU A CA 1
ATOM 1027 C C . GLU A 1 121 ? -13.908 -20.469 -4.976 1.00 86.69 121 GLU A C 1
ATOM 1029 O O . GLU A 1 121 ? -13.290 -21.482 -5.318 1.00 86.69 121 GLU A O 1
ATOM 1034 N N . GLU A 1 122 ? -13.925 -19.358 -5.723 1.00 88.06 122 GLU A N 1
ATOM 1035 C CA . GLU A 1 122 ? -13.178 -19.214 -6.975 1.00 88.06 122 GLU A CA 1
ATOM 1036 C C . GLU A 1 122 ? -11.666 -19.295 -6.717 1.00 88.06 122 GLU A C 1
ATOM 1038 O O . GLU A 1 122 ? -10.960 -19.942 -7.486 1.00 88.06 122 GLU A O 1
ATOM 1043 N N . GLN A 1 123 ? -11.158 -18.693 -5.638 1.00 88.94 123 GLN A N 1
ATOM 1044 C CA . GLN A 1 123 ? -9.735 -18.730 -5.278 1.00 88.94 123 GLN A CA 1
ATOM 1045 C C . GLN A 1 123 ? -9.261 -20.156 -4.982 1.00 88.94 123 GLN A C 1
ATOM 1047 O O . GLN A 1 123 ? -8.289 -20.618 -5.588 1.00 88.94 123 GLN A O 1
ATOM 1052 N N . ARG A 1 124 ? -9.989 -20.895 -4.133 1.00 90.00 124 ARG A N 1
ATOM 1053 C CA . ARG A 1 124 ? -9.700 -22.311 -3.844 1.00 90.00 124 ARG A CA 1
ATOM 1054 C C . ARG A 1 124 ? -9.702 -23.152 -5.118 1.00 90.00 124 ARG A C 1
ATOM 1056 O O . ARG A 1 124 ? -8.842 -24.015 -5.300 1.00 90.00 124 ARG A O 1
ATOM 1063 N N . LEU A 1 125 ? -10.644 -22.892 -6.025 1.00 90.31 125 LEU A N 1
ATOM 1064 C CA . LEU A 1 125 ? -10.706 -23.584 -7.308 1.00 90.31 125 LEU A CA 1
ATOM 1065 C C . LEU A 1 125 ? -9.490 -23.259 -8.189 1.00 90.31 125 LEU A C 1
ATOM 1067 O O . LEU A 1 125 ? -8.889 -24.184 -8.732 1.00 90.31 125 LEU A O 1
ATOM 1071 N N . VAL A 1 126 ? -9.074 -21.990 -8.282 1.00 90.75 126 VAL A N 1
ATOM 1072 C CA . VAL A 1 126 ? -7.861 -21.599 -9.024 1.00 90.75 126 VAL A CA 1
ATOM 1073 C C . VAL A 1 126 ? -6.629 -22.312 -8.477 1.00 90.75 126 VAL A C 1
ATOM 1075 O O . VAL A 1 126 ? -5.851 -22.827 -9.272 1.00 90.75 126 VAL A O 1
ATOM 1078 N N . ILE A 1 127 ? -6.462 -22.381 -7.153 1.00 91.25 127 ILE A N 1
ATOM 1079 C CA . ILE A 1 127 ? -5.319 -23.055 -6.518 1.00 91.25 127 ILE A CA 1
ATOM 1080 C C . ILE A 1 127 ? -5.293 -24.541 -6.900 1.00 91.25 127 ILE A C 1
ATOM 1082 O O . ILE A 1 127 ? -4.278 -25.034 -7.392 1.00 91.25 127 ILE A O 1
ATOM 1086 N N . ARG A 1 128 ? -6.423 -25.251 -6.765 1.00 92.06 128 ARG A N 1
ATOM 1087 C CA . ARG A 1 128 ? -6.517 -26.677 -7.137 1.00 92.06 128 ARG A CA 1
ATOM 1088 C C . ARG A 1 128 ? -6.229 -26.914 -8.620 1.00 92.06 128 ARG A C 1
ATOM 1090 O O . ARG A 1 128 ? -5.513 -27.849 -8.977 1.00 92.06 128 ARG A O 1
ATOM 1097 N N . LEU A 1 129 ? -6.778 -26.072 -9.493 1.00 92.19 129 LEU A N 1
ATOM 1098 C CA . LEU A 1 129 ? -6.584 -26.199 -10.936 1.00 92.19 129 LEU A CA 1
ATOM 1099 C C . LEU A 1 129 ? -5.168 -25.830 -11.369 1.00 92.19 129 LEU A C 1
ATOM 1101 O O . LEU A 1 129 ? -4.630 -26.464 -12.275 1.00 92.19 129 LEU A O 1
ATOM 1105 N N . GLN A 1 130 ? -4.543 -24.852 -10.714 1.00 92.12 130 GLN A N 1
ATOM 1106 C CA . GLN A 1 130 ? -3.141 -24.521 -10.935 1.00 92.12 130 GLN A CA 1
ATOM 1107 C C . GLN A 1 130 ? -2.244 -25.692 -10.525 1.00 92.12 130 GLN A C 1
ATOM 1109 O O . GLN A 1 130 ? -1.366 -26.058 -11.304 1.00 92.12 130 GLN A O 1
ATOM 1114 N N . ALA A 1 131 ? -2.515 -26.348 -9.392 1.00 90.62 131 ALA A N 1
ATOM 1115 C CA . ALA A 1 131 ? -1.766 -27.530 -8.971 1.00 90.62 131 ALA A CA 1
ATOM 1116 C C . ALA A 1 131 ? -1.889 -28.684 -9.986 1.00 90.62 131 ALA A C 1
ATOM 1118 O O . ALA A 1 131 ? -0.918 -29.380 -10.269 1.00 90.62 131 ALA A O 1
ATOM 1119 N N . LYS A 1 132 ? -3.069 -28.851 -10.599 1.00 92.31 132 LYS A N 1
ATOM 1120 C CA . LYS A 1 132 ? -3.346 -29.915 -11.580 1.00 92.31 132 LYS A CA 1
ATOM 1121 C C . LYS A 1 132 ? -2.838 -29.618 -12.997 1.00 92.31 132 LYS A C 1
ATOM 1123 O O . LYS A 1 132 ? -2.455 -30.529 -13.730 1.00 92.31 132 LYS A O 1
ATOM 1128 N N . HIS A 1 133 ? -2.907 -28.365 -13.446 1.00 88.69 133 HIS A N 1
ATOM 1129 C CA . HIS A 1 133 ? -2.672 -27.981 -14.847 1.00 88.69 133 HIS A CA 1
ATOM 1130 C C . HIS A 1 133 ? -1.472 -27.046 -15.058 1.00 88.69 133 HIS A C 1
ATOM 1132 O O . HIS A 1 133 ? -1.094 -26.801 -16.210 1.00 88.69 133 HIS A O 1
ATOM 1138 N N . GLY A 1 134 ? -0.856 -26.546 -13.987 1.00 89.44 134 GLY A N 1
ATOM 1139 C CA . GLY A 1 134 ? 0.212 -25.549 -14.015 1.00 89.44 134 GLY A CA 1
ATOM 1140 C C . GLY A 1 134 ? -0.278 -24.172 -14.475 1.00 89.44 134 GLY A C 1
ATOM 1141 O O . GLY A 1 134 ? -1.463 -23.852 -14.409 1.00 89.44 134 GLY A O 1
ATOM 1142 N N . ASN A 1 135 ? 0.623 -23.353 -15.026 1.00 90.06 135 ASN A N 1
ATOM 1143 C CA . ASN A 1 135 ? 0.333 -21.977 -15.475 1.00 90.06 135 ASN A CA 1
ATOM 1144 C C . ASN A 1 135 ? -0.465 -21.904 -16.800 1.00 90.06 135 ASN A C 1
ATOM 1146 O O . ASN A 1 135 ? -0.270 -21.010 -17.627 1.00 90.06 135 ASN A O 1
ATOM 1150 N N . LYS A 1 136 ? -1.379 -22.850 -17.035 1.00 91.12 136 LYS A N 1
ATOM 1151 C CA . LYS A 1 136 ? -2.214 -22.939 -18.241 1.00 91.12 136 LYS A CA 1
ATOM 1152 C C . LYS A 1 136 ? -3.531 -22.183 -18.049 1.00 91.12 136 LYS A C 1
ATOM 1154 O O . LYS A 1 136 ? -4.615 -22.759 -18.094 1.00 91.12 136 LYS A O 1
ATOM 1159 N N . TRP A 1 137 ? -3.446 -20.861 -17.898 1.00 90.06 137 TRP A N 1
ATOM 1160 C CA . TRP A 1 137 ? -4.576 -19.993 -17.529 1.00 90.06 137 TRP A CA 1
ATOM 1161 C C . TRP A 1 137 ? -5.794 -20.063 -18.453 1.00 90.06 137 TRP A C 1
ATOM 1163 O O . TRP A 1 137 ? -6.913 -19.888 -17.987 1.00 90.06 137 TRP A O 1
ATOM 1173 N N . LYS A 1 138 ? -5.604 -20.321 -19.754 1.00 89.12 138 LYS A N 1
ATOM 1174 C CA . LYS A 1 138 ? -6.724 -20.501 -20.697 1.00 89.12 138 LYS A CA 1
ATOM 1175 C C . LYS A 1 138 ? -7.553 -21.746 -20.376 1.00 89.12 138 LYS A C 1
ATOM 1177 O O . LYS A 1 138 ? -8.769 -21.687 -20.493 1.00 89.12 138 LYS A O 1
ATOM 1182 N N . LYS A 1 139 ? -6.900 -22.836 -19.955 1.00 90.00 139 LYS A N 1
ATOM 1183 C CA . LYS A 1 139 ? -7.562 -24.084 -19.559 1.00 90.00 139 LYS A CA 1
ATOM 1184 C C . LYS A 1 139 ? -8.283 -23.906 -18.225 1.00 90.00 139 LYS A C 1
ATOM 1186 O O . LYS A 1 139 ? -9.460 -24.206 -18.131 1.00 90.00 139 LYS A O 1
ATOM 1191 N N . ILE A 1 140 ? -7.611 -23.286 -17.254 1.00 90.38 140 ILE A N 1
ATOM 1192 C CA . ILE A 1 140 ? -8.199 -22.975 -15.942 1.00 90.38 140 ILE A CA 1
ATOM 1193 C C . ILE A 1 140 ? -9.422 -22.055 -16.091 1.00 90.38 140 ILE A C 1
ATOM 1195 O O . ILE A 1 140 ? -10.454 -22.288 -15.478 1.00 90.38 140 ILE A O 1
ATOM 1199 N N . ALA A 1 141 ? -9.347 -21.033 -16.948 1.00 88.81 141 ALA A N 1
ATOM 1200 C CA . ALA A 1 141 ? -10.469 -20.126 -17.195 1.00 88.81 141 ALA A CA 1
ATOM 1201 C C . ALA A 1 141 ? -11.669 -20.790 -17.890 1.00 88.81 141 ALA A C 1
ATOM 1203 O O . ALA A 1 141 ? -12.766 -20.248 -17.820 1.00 88.81 141 ALA A O 1
ATOM 1204 N N . ALA A 1 142 ? -11.484 -21.933 -18.559 1.00 88.12 142 ALA A N 1
ATOM 1205 C CA . ALA A 1 142 ? -12.601 -22.691 -19.117 1.00 88.12 142 ALA A CA 1
ATOM 1206 C C . ALA A 1 142 ? -13.426 -23.383 -18.017 1.00 88.12 142 ALA A C 1
ATOM 1208 O O . ALA A 1 142 ? -14.627 -23.561 -18.181 1.00 88.12 142 ALA A O 1
ATOM 1209 N N . GLU A 1 143 ? -12.793 -23.722 -16.892 1.00 87.62 143 GLU A N 1
ATOM 1210 C CA . GLU A 1 143 ? -13.429 -24.378 -15.743 1.00 87.62 143 GLU A CA 1
ATOM 1211 C C . GLU A 1 143 ? -14.025 -23.376 -14.738 1.00 87.62 143 GLU A C 1
ATOM 1213 O O . GLU A 1 143 ? -14.821 -23.754 -13.884 1.00 87.62 143 GLU A O 1
ATOM 1218 N N . ILE A 1 144 ? -13.672 -22.088 -14.844 1.00 85.88 144 ILE A N 1
ATOM 1219 C CA . ILE A 1 144 ? -14.177 -21.023 -13.967 1.00 85.88 144 ILE A CA 1
ATOM 1220 C C . ILE A 1 144 ? -15.093 -20.088 -14.770 1.00 85.88 144 ILE A C 1
ATOM 1222 O O . ILE A 1 144 ? -14.603 -19.173 -15.446 1.00 85.88 144 ILE A O 1
ATOM 1226 N N . PRO A 1 145 ? -16.426 -20.266 -14.697 1.00 82.12 145 PRO A N 1
ATOM 1227 C CA . PRO A 1 145 ? -17.351 -19.481 -15.499 1.00 82.12 145 PRO A CA 1
ATOM 1228 C C . PRO A 1 145 ? -17.279 -17.990 -15.142 1.00 82.12 145 PRO A C 1
ATOM 1230 O O . PRO A 1 145 ? -17.250 -17.590 -13.978 1.00 82.12 145 PRO A O 1
ATOM 1233 N N . GLY A 1 146 ? -17.249 -17.143 -16.173 1.00 81.38 146 GLY A N 1
ATOM 1234 C CA . GLY A 1 146 ? -17.272 -15.685 -16.024 1.00 81.38 146 GLY A CA 1
ATOM 1235 C C . GLY A 1 146 ? -15.947 -15.039 -15.598 1.00 81.38 146 GLY A C 1
ATOM 1236 O O . GLY A 1 146 ? -15.922 -13.826 -15.359 1.00 81.38 146 GLY A O 1
ATOM 1237 N N . ARG A 1 147 ? -14.837 -15.794 -15.531 1.00 84.56 147 ARG A N 1
ATOM 1238 C CA . ARG A 1 147 ? -13.489 -15.263 -15.258 1.00 84.56 147 ARG A CA 1
ATOM 1239 C C . ARG A 1 147 ? -12.542 -15.484 -16.435 1.00 84.56 147 ARG A C 1
ATOM 1241 O O . ARG A 1 147 ? -12.524 -16.530 -17.068 1.00 84.56 147 ARG A O 1
ATOM 1248 N N . THR A 1 148 ? -11.713 -14.483 -16.722 1.00 87.69 148 THR A N 1
ATOM 1249 C CA . THR A 1 148 ? -10.773 -14.533 -17.852 1.00 87.69 148 THR A CA 1
ATOM 1250 C C . THR A 1 148 ? -9.393 -15.010 -17.418 1.00 87.69 148 THR A C 1
ATOM 1252 O O . THR A 1 148 ? -8.891 -14.594 -16.374 1.00 87.69 148 THR A O 1
ATOM 1255 N N . ALA A 1 149 ? -8.714 -15.769 -18.281 1.00 87.75 149 ALA A N 1
ATOM 1256 C CA . ALA A 1 149 ? -7.339 -16.238 -18.084 1.00 87.75 149 ALA A CA 1
ATOM 1257 C C . ALA A 1 149 ? -6.367 -15.127 -17.639 1.00 87.75 149 ALA A C 1
ATOM 1259 O O . ALA A 1 149 ? -5.566 -15.324 -16.729 1.00 87.75 149 ALA A O 1
ATOM 1260 N N . LYS A 1 150 ? -6.481 -13.929 -18.233 1.00 85.12 150 LYS A N 1
ATOM 1261 C CA . LYS A 1 150 ? -5.666 -12.752 -17.882 1.00 85.12 150 LYS A CA 1
ATOM 1262 C C . LYS A 1 150 ? -5.846 -12.336 -16.419 1.00 85.12 150 LYS A C 1
ATOM 1264 O O . LYS A 1 150 ? -4.881 -11.945 -15.768 1.00 85.12 150 LYS A O 1
ATOM 1269 N N . ARG A 1 151 ? -7.073 -12.427 -15.899 1.00 84.62 151 ARG A N 1
ATOM 1270 C CA . ARG A 1 151 ? -7.394 -12.066 -14.515 1.00 84.62 151 ARG A CA 1
ATOM 1271 C C . ARG A 1 151 ? -6.913 -13.132 -13.536 1.00 84.62 151 ARG A C 1
ATOM 1273 O O . ARG A 1 151 ? -6.339 -12.765 -12.520 1.00 84.62 151 ARG A O 1
ATOM 1280 N N . LEU A 1 152 ? -7.077 -14.412 -13.875 1.00 86.94 152 LEU A N 1
ATOM 1281 C CA . LEU A 1 152 ? -6.595 -15.526 -13.051 1.00 86.94 152 LEU A CA 1
ATOM 1282 C C . LEU A 1 152 ? -5.070 -15.520 -12.919 1.00 86.94 152 LEU A C 1
ATOM 1284 O O . LEU A 1 152 ? -4.558 -15.578 -11.808 1.00 86.94 152 LEU A O 1
ATOM 1288 N N . GLY A 1 153 ? -4.349 -15.343 -14.030 1.00 86.62 153 GLY A N 1
ATOM 1289 C CA . GLY A 1 153 ? -2.890 -15.249 -13.992 1.00 86.62 153 GLY A CA 1
ATOM 1290 C C . GLY A 1 153 ? -2.405 -14.050 -13.181 1.00 86.62 153 GLY A C 1
ATOM 1291 O O . GLY A 1 153 ? -1.488 -14.180 -12.379 1.00 86.62 153 GLY A O 1
ATOM 1292 N N . LYS A 1 154 ? -3.060 -12.886 -13.312 1.00 86.88 154 LYS A N 1
ATOM 1293 C CA . LYS A 1 154 ? -2.699 -11.713 -12.504 1.00 86.88 154 LYS A CA 1
ATOM 1294 C C . LYS A 1 154 ? -2.977 -11.926 -11.016 1.00 86.88 154 LYS A C 1
ATOM 1296 O O . LYS A 1 154 ? -2.155 -11.517 -10.203 1.00 86.88 154 LYS A O 1
ATOM 1301 N N . TRP A 1 155 ? -4.107 -12.543 -10.672 1.00 88.69 155 TRP A N 1
ATOM 1302 C CA . TRP A 1 155 ? -4.424 -12.895 -9.290 1.00 88.69 155 TRP A CA 1
ATOM 1303 C C . TRP A 1 155 ? -3.386 -13.863 -8.716 1.00 88.69 155 TRP A C 1
ATOM 1305 O O . TRP A 1 155 ? -2.896 -13.625 -7.621 1.00 88.69 155 TRP A O 1
ATOM 1315 N N . TRP A 1 156 ? -2.970 -14.874 -9.481 1.00 89.38 156 TRP A N 1
ATOM 1316 C CA . TRP A 1 156 ? -1.957 -15.836 -9.050 1.00 89.38 156 TRP A CA 1
ATOM 1317 C C . TRP A 1 156 ? -0.591 -15.205 -8.767 1.00 89.38 156 TRP A C 1
ATOM 1319 O O . TRP A 1 156 ? 0.054 -15.558 -7.787 1.00 89.38 156 TRP A O 1
ATOM 1329 N N . GLU A 1 157 ? -0.144 -14.250 -9.589 1.00 88.44 157 GLU A N 1
ATOM 1330 C CA . GLU A 1 157 ? 1.105 -13.526 -9.310 1.00 88.44 157 GLU A CA 1
ATOM 1331 C C . GLU A 1 157 ? 1.026 -12.746 -7.993 1.00 88.44 157 GLU A C 1
ATOM 1333 O O . GLU A 1 157 ? 1.966 -12.776 -7.206 1.00 88.44 157 GLU A O 1
ATOM 1338 N N . VAL A 1 158 ? -0.112 -12.099 -7.720 1.00 86.81 158 VAL A N 1
ATOM 1339 C CA . VAL A 1 158 ? -0.344 -11.401 -6.445 1.00 86.81 158 VAL A CA 1
ATOM 1340 C C . VAL A 1 158 ? -0.429 -12.392 -5.281 1.00 86.81 158 VAL A C 1
ATOM 1342 O O . VAL A 1 158 ? 0.133 -12.135 -4.224 1.00 86.81 158 VAL A O 1
ATOM 1345 N N . PHE A 1 159 ? -1.082 -13.537 -5.480 1.00 87.81 159 PHE A N 1
ATOM 1346 C CA . PHE A 1 159 ? -1.199 -14.596 -4.481 1.00 87.81 159 PHE A CA 1
ATOM 1347 C C . PHE A 1 159 ? 0.174 -15.173 -4.102 1.00 87.81 159 PHE A C 1
ATOM 1349 O O . PHE A 1 159 ? 0.505 -15.227 -2.923 1.00 87.81 159 PHE A O 1
ATOM 1356 N N . LYS A 1 160 ? 1.017 -15.516 -5.086 1.00 88.56 160 LYS A N 1
ATOM 1357 C CA . LYS A 1 160 ? 2.397 -15.980 -4.848 1.00 88.56 160 LYS A CA 1
ATOM 1358 C C . LYS A 1 160 ? 3.254 -14.936 -4.140 1.00 88.56 160 LYS A C 1
ATOM 1360 O O . LYS A 1 160 ? 4.033 -15.286 -3.264 1.00 88.56 160 LYS A O 1
ATOM 1365 N N . GLU A 1 161 ? 3.146 -13.673 -4.552 1.00 88.38 161 GLU A N 1
ATOM 1366 C CA . GLU A 1 161 ? 3.865 -12.566 -3.917 1.00 88.38 161 GLU A CA 1
ATOM 1367 C C . GLU A 1 161 ? 3.482 -12.444 -2.442 1.00 88.38 161 GLU A C 1
ATOM 1369 O O . GLU A 1 161 ? 4.358 -12.352 -1.589 1.00 88.38 161 GLU A O 1
ATOM 1374 N N . LYS A 1 162 ? 2.178 -12.502 -2.147 1.00 87.69 162 LYS A N 1
ATOM 1375 C CA . LYS A 1 162 ? 1.656 -12.460 -0.781 1.00 87.69 162 LYS A CA 1
ATOM 1376 C C . LYS A 1 162 ? 2.178 -13.632 0.055 1.00 87.69 162 LYS A C 1
ATOM 1378 O O . LYS A 1 162 ? 2.713 -13.409 1.130 1.00 87.69 162 LYS A O 1
ATOM 1383 N N . GLN A 1 163 ? 2.109 -14.851 -0.478 1.00 85.56 163 GLN A N 1
ATOM 1384 C CA . GLN A 1 163 ? 2.620 -16.054 0.190 1.00 85.56 163 GLN A CA 1
ATOM 1385 C C . GLN A 1 163 ? 4.129 -15.989 0.453 1.00 85.56 163 GLN A C 1
ATOM 1387 O O . GLN A 1 163 ? 4.595 -16.440 1.494 1.00 85.56 163 GLN A O 1
ATOM 1392 N N . ARG A 1 164 ? 4.906 -15.408 -0.471 1.00 85.31 164 ARG A N 1
ATOM 1393 C CA . ARG A 1 164 ? 6.349 -15.233 -0.272 1.00 85.31 164 ARG A CA 1
ATOM 1394 C C . ARG A 1 164 ? 6.648 -14.250 0.861 1.00 85.31 164 ARG A C 1
ATOM 1396 O O . ARG A 1 164 ? 7.516 -14.541 1.672 1.00 85.31 164 ARG A O 1
ATOM 1403 N N . ARG A 1 165 ? 5.912 -13.137 0.939 1.00 83.31 165 ARG A N 1
ATOM 1404 C CA . ARG A 1 165 ? 6.058 -12.155 2.028 1.00 83.31 165 ARG A CA 1
ATOM 1405 C C . ARG A 1 165 ? 5.685 -12.739 3.384 1.00 83.31 165 ARG A C 1
ATOM 1407 O O . ARG A 1 165 ? 6.451 -12.590 4.320 1.00 83.31 165 ARG A O 1
ATOM 1414 N N . GLU A 1 166 ? 4.570 -13.462 3.463 1.00 83.56 166 GLU A N 1
ATOM 1415 C CA . GLU A 1 166 ? 4.146 -14.143 4.696 1.00 83.56 166 GLU A CA 1
ATOM 1416 C C . GLU A 1 166 ? 5.202 -15.170 5.160 1.00 83.56 166 GLU A C 1
ATOM 1418 O O . GLU A 1 166 ? 5.485 -15.282 6.350 1.00 83.56 166 GLU A O 1
ATOM 1423 N N . LEU A 1 167 ? 5.847 -15.884 4.228 1.00 80.00 167 LEU A N 1
ATOM 1424 C CA . LEU A 1 167 ? 6.948 -16.800 4.545 1.00 80.00 167 LEU A CA 1
ATOM 1425 C C . LEU A 1 167 ? 8.221 -16.065 5.000 1.00 80.00 167 LEU A C 1
ATOM 1427 O O . LEU A 1 167 ? 8.889 -16.525 5.922 1.00 80.00 167 LEU A O 1
ATOM 1431 N N . GLU A 1 168 ? 8.573 -14.947 4.362 1.00 79.88 168 GLU A N 1
ATOM 1432 C CA . GLU A 1 168 ? 9.709 -14.100 4.755 1.00 79.88 168 GLU A CA 1
ATOM 1433 C C . GLU A 1 168 ? 9.502 -13.492 6.152 1.00 79.88 168 GLU A C 1
ATOM 1435 O O . GLU A 1 168 ? 10.420 -13.516 6.970 1.00 79.88 168 GLU A O 1
ATOM 1440 N N . GLU A 1 169 ? 8.292 -13.018 6.457 1.00 79.38 169 GLU A N 1
ATOM 1441 C CA . GLU A 1 169 ? 7.911 -12.502 7.777 1.00 79.38 169 GLU A CA 1
ATOM 1442 C C . GLU A 1 169 ? 7.964 -13.595 8.850 1.00 79.38 169 GLU A C 1
ATOM 1444 O O . GLU A 1 169 ? 8.549 -13.382 9.912 1.00 79.38 169 GLU A O 1
ATOM 1449 N N . ASN A 1 170 ? 7.441 -14.790 8.560 1.00 74.44 170 ASN A N 1
ATOM 1450 C CA . ASN A 1 170 ? 7.492 -15.919 9.488 1.00 74.44 170 ASN A CA 1
ATOM 1451 C C . ASN A 1 170 ? 8.938 -16.401 9.723 1.00 74.44 170 ASN A C 1
ATOM 1453 O O . ASN A 1 170 ? 9.344 -16.644 10.855 1.00 74.44 170 ASN A O 1
ATOM 1457 N N . ASN A 1 171 ? 9.767 -16.450 8.676 1.00 73.12 171 ASN A N 1
ATOM 1458 C CA . ASN A 1 171 ? 11.190 -16.770 8.815 1.00 73.12 171 ASN A CA 1
ATOM 1459 C C . ASN A 1 171 ? 11.950 -15.702 9.616 1.00 73.12 171 ASN A C 1
ATOM 1461 O O . ASN A 1 171 ? 12.820 -16.051 10.409 1.00 73.12 171 ASN A O 1
ATOM 1465 N N . LYS A 1 172 ? 11.619 -14.414 9.462 1.00 71.62 172 LYS A N 1
ATOM 1466 C CA . LYS A 1 172 ? 12.212 -13.335 10.267 1.00 71.62 172 LYS A CA 1
ATOM 1467 C C . LYS A 1 172 ? 11.805 -13.445 11.740 1.00 71.62 172 LYS A C 1
ATOM 1469 O O . LYS A 1 172 ? 12.659 -13.309 12.609 1.00 71.62 172 LYS A O 1
ATOM 1474 N N . ALA A 1 173 ? 10.542 -13.772 12.017 1.00 61.28 173 ALA A N 1
ATOM 1475 C CA . ALA A 1 173 ? 10.044 -14.002 13.373 1.00 61.28 173 ALA A CA 1
ATOM 1476 C C . ALA A 1 173 ? 10.677 -15.228 14.064 1.00 61.28 173 ALA A C 1
ATOM 1478 O O . ALA A 1 173 ? 10.746 -15.263 15.287 1.00 61.28 173 ALA A O 1
ATOM 1479 N N . ILE A 1 174 ? 11.167 -16.214 13.302 1.00 59.78 174 ILE A N 1
ATOM 1480 C CA . ILE A 1 174 ? 11.879 -17.393 13.832 1.00 59.78 174 ILE A CA 1
ATOM 1481 C C . ILE A 1 174 ? 13.372 -17.110 14.084 1.00 59.78 174 ILE A C 1
ATOM 1483 O O . ILE A 1 174 ? 13.976 -17.746 14.946 1.00 59.78 174 ILE A O 1
ATOM 1487 N N . VAL A 1 175 ? 13.983 -16.167 13.360 1.00 58.22 175 VAL A N 1
ATOM 1488 C CA . VAL A 1 175 ? 15.410 -15.824 13.520 1.00 58.22 175 VAL A CA 1
ATOM 1489 C C . VAL A 1 175 ? 15.647 -14.862 14.696 1.00 58.22 175 VAL A C 1
ATOM 1491 O O . VAL A 1 175 ? 16.648 -14.995 15.394 1.00 58.22 175 VAL A O 1
ATOM 1494 N N . GLU A 1 176 ? 14.711 -13.958 14.994 1.00 53.78 176 GLU A N 1
ATOM 1495 C CA . GLU A 1 176 ? 14.866 -12.958 16.072 1.00 53.78 176 GLU A CA 1
ATOM 1496 C C . GLU A 1 176 ? 14.944 -13.508 17.522 1.00 53.78 176 GLU A C 1
ATOM 1498 O O . GLU A 1 176 ? 15.647 -12.901 18.328 1.00 53.78 176 GLU A O 1
ATOM 1503 N N . PRO A 1 177 ? 14.338 -14.653 17.907 1.00 55.16 177 PRO A N 1
ATOM 1504 C CA . PRO A 1 177 ? 14.462 -15.175 19.274 1.00 55.16 177 PRO A CA 1
ATOM 1505 C C . PRO A 1 177 ? 15.788 -15.899 19.567 1.00 55.16 177 PRO A C 1
ATOM 1507 O O . PRO A 1 177 ? 16.125 -16.105 20.731 1.00 55.16 177 PRO A O 1
ATOM 1510 N N . ILE A 1 178 ? 16.534 -16.334 18.541 1.00 55.03 178 ILE A N 1
ATOM 1511 C CA . ILE A 1 178 ? 17.697 -17.226 18.725 1.00 55.03 178 ILE A CA 1
ATOM 1512 C C . ILE A 1 178 ? 19.001 -16.437 18.919 1.00 55.03 178 ILE A C 1
ATOM 1514 O O . ILE A 1 178 ? 19.888 -16.894 19.643 1.00 55.03 178 ILE A O 1
ATOM 1518 N N . ASP A 1 179 ? 19.122 -15.251 18.322 1.00 58.84 179 ASP A N 1
ATOM 1519 C CA . ASP A 1 179 ? 20.348 -14.448 18.419 1.00 58.84 179 ASP A CA 1
ATOM 1520 C C . ASP A 1 179 ? 20.437 -13.649 19.730 1.00 58.84 179 ASP A C 1
ATOM 1522 O O . ASP A 1 179 ? 21.536 -13.496 20.267 1.00 58.84 179 ASP A O 1
ATOM 1526 N N . GLN A 1 180 ? 19.299 -13.251 20.315 1.00 58.97 180 GLN A N 1
ATOM 1527 C CA . GLN A 1 180 ? 19.261 -12.597 21.629 1.00 58.97 180 GLN A CA 1
ATOM 1528 C C . GLN A 1 180 ? 19.713 -13.555 22.745 1.00 58.97 180 GLN A C 1
ATOM 1530 O O . GLN A 1 180 ? 20.604 -13.227 23.523 1.00 58.97 180 GLN A O 1
ATOM 1535 N N . ALA A 1 181 ? 19.202 -14.792 22.746 1.00 62.69 181 ALA A N 1
ATOM 1536 C CA . ALA A 1 181 ? 19.551 -15.796 23.753 1.00 62.69 181 ALA A CA 1
ATOM 1537 C C . ALA A 1 181 ? 21.039 -16.196 23.720 1.00 62.69 181 ALA A C 1
ATOM 1539 O O . ALA A 1 181 ? 21.632 -16.483 24.759 1.00 62.69 181 ALA A O 1
ATOM 1540 N N . LYS A 1 182 ? 21.671 -16.196 22.537 1.00 71.88 182 LYS A N 1
ATOM 1541 C CA . LYS A 1 182 ? 23.115 -16.453 22.409 1.00 71.88 182 LYS A CA 1
ATOM 1542 C C . LYS A 1 182 ? 23.954 -15.296 22.938 1.00 71.88 182 LYS A C 1
ATOM 1544 O O . LYS A 1 182 ? 24.976 -15.545 23.569 1.00 71.88 182 LYS A O 1
ATOM 1549 N N . TYR A 1 183 ? 23.542 -14.054 22.685 1.00 67.25 183 TYR A N 1
ATOM 1550 C CA . TYR A 1 183 ? 24.234 -12.874 23.204 1.00 67.25 183 TYR A CA 1
ATOM 1551 C C . TYR A 1 183 ? 24.123 -12.776 24.727 1.00 67.25 183 TYR A C 1
ATOM 1553 O O . TYR A 1 183 ? 25.135 -12.543 25.389 1.00 67.25 183 TYR A O 1
ATOM 1561 N N . ASP A 1 184 ? 22.938 -13.044 25.276 1.00 72.31 184 ASP A N 1
ATOM 1562 C CA . ASP A 1 184 ? 22.696 -13.058 26.720 1.00 72.31 184 ASP A CA 1
ATOM 1563 C C . ASP A 1 184 ? 23.524 -14.162 27.402 1.00 72.31 184 ASP A C 1
ATOM 1565 O O . ASP A 1 184 ? 24.200 -13.909 28.397 1.00 72.31 184 ASP A O 1
ATOM 1569 N N . GLN A 1 185 ? 23.601 -15.358 26.803 1.00 76.81 185 GLN A N 1
ATOM 1570 C CA . GLN A 1 185 ? 24.440 -16.449 27.312 1.00 76.81 185 GLN A CA 1
ATOM 1571 C C . GLN A 1 185 ? 25.945 -16.131 27.256 1.00 76.81 185 GLN A C 1
ATOM 1573 O O . GLN A 1 185 ? 26.700 -16.559 28.129 1.00 76.81 185 GLN A O 1
ATOM 1578 N N . ILE A 1 186 ? 26.407 -15.381 26.249 1.00 75.62 186 ILE A N 1
ATOM 1579 C CA . ILE A 1 186 ? 27.800 -14.916 26.174 1.00 75.62 186 ILE A CA 1
ATOM 1580 C C . ILE A 1 186 ? 28.070 -13.864 27.259 1.00 75.62 186 ILE A C 1
ATOM 1582 O O . ILE A 1 186 ? 29.106 -13.936 27.920 1.00 75.62 186 ILE A O 1
ATOM 1586 N N . LEU A 1 187 ? 27.149 -12.918 27.471 1.00 74.81 187 LEU A N 1
ATOM 1587 C CA . LEU A 1 187 ? 27.263 -11.872 28.492 1.00 74.81 187 LEU A CA 1
ATOM 1588 C C . LEU A 1 187 ? 27.301 -12.451 29.913 1.00 74.81 187 LEU A C 1
ATOM 1590 O O . LEU A 1 187 ? 28.162 -12.049 30.694 1.00 74.81 187 LEU A O 1
ATOM 1594 N N . GLU A 1 188 ? 26.452 -13.434 30.221 1.00 74.19 188 GLU A N 1
ATOM 1595 C CA . GLU A 1 188 ? 26.429 -14.125 31.520 1.00 74.19 188 GLU A CA 1
ATOM 1596 C C . GLU A 1 188 ? 27.772 -14.828 31.799 1.00 74.19 188 GLU A C 1
ATOM 1598 O O . GLU A 1 188 ? 28.366 -14.680 32.866 1.00 74.19 188 GLU A O 1
ATOM 1603 N N . ASN A 1 189 ? 28.327 -15.511 30.792 1.00 80.81 189 ASN A N 1
ATOM 1604 C CA . ASN A 1 189 ? 29.589 -16.249 30.902 1.00 80.81 189 ASN A CA 1
ATOM 1605 C C . ASN A 1 189 ? 30.811 -15.311 31.052 1.00 80.81 189 ASN A C 1
ATOM 1607 O O . ASN A 1 189 ? 31.808 -15.652 31.696 1.00 80.81 189 ASN A O 1
ATOM 1611 N N . PHE A 1 190 ? 30.747 -14.110 30.463 1.00 72.88 190 PHE A N 1
ATOM 1612 C CA . PHE A 1 190 ? 31.734 -13.048 30.684 1.00 72.88 190 PHE A CA 1
ATOM 1613 C C . PHE A 1 190 ? 31.600 -12.423 32.081 1.00 72.88 190 PHE A C 1
ATOM 1615 O O . PHE A 1 190 ? 32.616 -12.182 32.737 1.00 72.88 190 PHE A O 1
ATOM 1622 N N . ALA A 1 191 ? 30.372 -12.195 32.555 1.00 70.81 191 ALA A N 1
ATOM 1623 C CA . ALA A 1 191 ? 30.107 -11.660 33.887 1.00 70.81 191 ALA A CA 1
ATOM 1624 C C . ALA A 1 191 ? 30.575 -12.626 34.992 1.00 70.81 191 ALA A C 1
ATOM 1626 O O . ALA A 1 191 ? 31.254 -12.200 35.928 1.00 70.81 191 ALA A O 1
ATOM 1627 N N . GLU A 1 192 ? 30.324 -13.931 34.846 1.00 67.12 192 GLU A N 1
ATOM 1628 C CA . GLU A 1 192 ? 30.818 -14.951 35.778 1.00 67.12 192 GLU A CA 1
ATOM 1629 C C . GLU A 1 192 ? 32.351 -14.985 35.846 1.00 67.12 192 GLU A C 1
ATOM 1631 O O . GLU A 1 192 ? 32.915 -15.084 36.938 1.00 67.12 192 GLU A O 1
ATOM 1636 N N . LYS A 1 193 ? 33.051 -14.841 34.711 1.00 67.06 193 LYS A N 1
ATOM 1637 C CA . LYS A 1 193 ? 34.523 -14.780 34.693 1.00 67.06 193 LYS A CA 1
ATOM 1638 C C . LYS A 1 193 ? 35.074 -13.568 35.444 1.00 67.06 193 LYS A C 1
ATOM 1640 O O . LYS A 1 193 ? 36.006 -13.729 36.228 1.00 67.06 193 LYS A O 1
ATOM 1645 N N . LEU A 1 194 ? 34.471 -12.390 35.278 1.00 57.47 194 LEU A N 1
ATOM 1646 C CA . LEU A 1 194 ? 34.905 -11.167 35.967 1.00 57.47 194 LEU A CA 1
ATOM 1647 C C . LEU A 1 194 ? 34.646 -11.207 37.482 1.00 57.47 194 LEU A C 1
ATOM 1649 O O . LEU A 1 194 ? 35.419 -10.644 38.257 1.00 57.47 194 LEU A O 1
ATOM 1653 N N . VAL A 1 195 ? 33.583 -11.883 37.924 1.00 55.47 195 VAL A N 1
ATOM 1654 C CA . VAL A 1 195 ? 33.268 -12.023 39.356 1.00 55.47 195 VAL A CA 1
ATOM 1655 C C . VAL A 1 195 ? 34.138 -13.096 40.020 1.00 55.47 195 VAL A C 1
ATOM 1657 O O . VAL A 1 195 ? 34.543 -12.924 41.172 1.00 55.47 195 VAL A O 1
ATOM 1660 N N . ARG A 1 196 ? 34.492 -14.170 39.301 1.00 56.38 196 ARG A N 1
ATOM 1661 C CA . ARG A 1 196 ? 35.336 -15.257 39.825 1.00 56.38 196 ARG A CA 1
ATOM 1662 C C . ARG A 1 196 ? 36.812 -14.865 39.929 1.00 56.38 196 ARG A C 1
ATOM 1664 O O . ARG A 1 196 ? 37.471 -15.263 40.885 1.00 56.38 196 ARG A O 1
ATOM 1671 N N . GLU A 1 197 ? 37.309 -14.035 39.012 1.00 45.94 197 GLU A N 1
ATOM 1672 C CA . GLU A 1 197 ? 38.702 -13.555 39.011 1.00 45.94 197 GLU A CA 1
ATOM 1673 C C . GLU A 1 197 ? 38.987 -12.540 40.136 1.00 45.94 197 GLU A C 1
ATOM 1675 O O . GLU A 1 197 ? 40.127 -12.382 40.564 1.00 45.94 197 GLU A O 1
ATOM 1680 N N . ARG A 1 198 ? 37.948 -11.913 40.708 1.00 47.59 198 ARG A N 1
ATOM 1681 C CA . ARG A 1 198 ? 38.089 -10.944 41.809 1.00 47.59 198 ARG A CA 1
ATOM 1682 C C . ARG A 1 198 ? 38.063 -11.564 43.215 1.00 47.59 198 ARG A C 1
ATOM 1684 O O . ARG A 1 198 ? 38.290 -10.840 44.180 1.00 47.59 198 ARG A O 1
ATOM 1691 N N . GLN A 1 199 ? 37.780 -12.864 43.355 1.00 46.75 199 GLN A N 1
ATOM 1692 C CA . GLN A 1 199 ? 37.602 -13.512 44.668 1.00 46.75 199 GLN A CA 1
ATOM 1693 C C . GLN A 1 199 ? 38.736 -14.456 45.101 1.00 46.75 199 GLN A C 1
ATOM 1695 O O . GLN A 1 199 ? 38.688 -14.972 46.216 1.00 46.75 199 GLN A O 1
ATOM 1700 N N . THR A 1 200 ? 39.796 -14.642 44.309 1.00 42.53 200 THR A N 1
ATOM 1701 C CA . THR A 1 200 ? 40.964 -15.430 44.745 1.00 42.53 200 THR A CA 1
ATOM 1702 C C . THR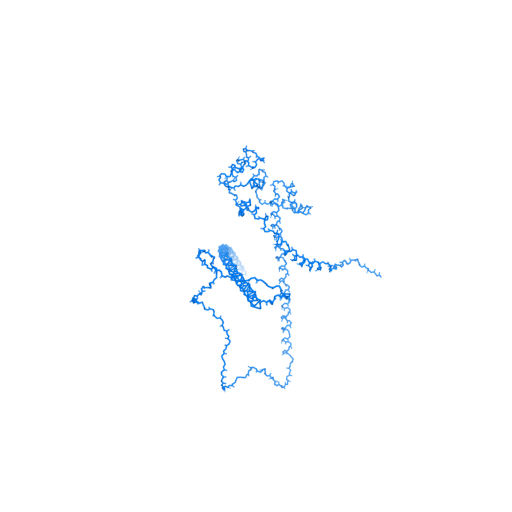 A 1 200 ? 42.261 -14.640 44.645 1.00 42.53 200 THR A C 1
ATOM 1704 O O . THR A 1 200 ? 43.057 -14.839 43.733 1.00 42.53 200 THR A O 1
ATOM 1707 N N . SER A 1 201 ? 42.511 -13.782 45.632 1.00 37.56 201 SER A N 1
ATOM 1708 C CA . SER A 1 201 ? 43.883 -13.421 45.999 1.00 37.56 201 SER A CA 1
ATOM 1709 C C . SER A 1 201 ? 43.949 -12.910 47.440 1.00 37.56 201 SER A C 1
ATOM 1711 O O . SER A 1 201 ? 43.450 -11.816 47.712 1.00 37.56 201 SER A O 1
ATOM 1713 N N . PRO A 1 202 ? 44.622 -13.616 48.363 1.00 46.69 202 PRO A N 1
ATOM 1714 C CA . PRO A 1 202 ? 45.386 -12.960 49.402 1.00 46.69 202 PRO A CA 1
ATOM 1715 C C . PRO A 1 202 ? 46.815 -12.713 48.893 1.00 46.69 202 PRO A C 1
ATOM 1717 O O . PRO A 1 202 ? 47.477 -13.633 48.427 1.00 46.69 202 PRO A O 1
ATOM 1720 N N . PHE A 1 203 ? 47.228 -11.446 48.986 1.00 41.62 203 PHE A N 1
ATOM 1721 C CA . PHE A 1 203 ? 48.591 -10.931 49.181 1.00 41.62 203 PHE A CA 1
ATOM 1722 C C . PHE A 1 203 ? 49.767 -11.666 48.518 1.00 41.62 203 PHE A C 1
ATOM 1724 O O . PHE A 1 203 ? 50.110 -12.753 48.944 1.00 41.62 203 PHE A O 1
ATOM 1731 N N . PHE A 1 204 ? 50.482 -10.991 47.607 1.00 37.25 204 PHE A N 1
ATOM 1732 C CA . PHE A 1 204 ? 51.924 -10.685 47.709 1.00 37.25 204 PHE A CA 1
ATOM 1733 C C . PHE A 1 204 ? 52.316 -9.653 46.629 1.00 37.25 204 PHE A C 1
ATOM 1735 O O . PHE A 1 204 ? 51.677 -9.536 45.587 1.00 37.25 204 PHE A O 1
ATOM 1742 N N . MET A 1 205 ? 53.330 -8.846 46.940 1.00 44.62 205 MET A N 1
ATOM 1743 C CA . MET A 1 205 ? 53.787 -7.662 46.205 1.00 44.62 205 MET A CA 1
ATOM 1744 C C . MET A 1 205 ? 54.452 -7.999 44.862 1.00 44.62 205 MET A C 1
ATOM 1746 O O . MET A 1 205 ? 55.384 -8.795 44.850 1.00 44.62 205 MET A O 1
ATOM 1750 N N . ALA A 1 206 ? 54.064 -7.314 43.779 1.00 37.81 206 ALA A N 1
ATOM 1751 C CA . ALA A 1 206 ? 54.951 -6.913 42.677 1.00 37.81 206 ALA A CA 1
ATOM 1752 C C . ALA A 1 206 ? 54.227 -5.965 41.698 1.00 37.81 206 ALA A C 1
ATOM 1754 O O . ALA A 1 206 ? 53.047 -6.128 41.401 1.00 37.81 206 ALA A O 1
ATOM 1755 N N . SER A 1 207 ? 54.966 -4.965 41.225 1.00 46.31 207 SER A N 1
ATOM 1756 C CA . SER A 1 207 ? 54.570 -3.848 40.360 1.00 46.31 207 SER A CA 1
ATOM 1757 C C . SER A 1 207 ? 53.890 -4.241 39.036 1.00 46.31 207 SER A C 1
ATOM 1759 O O . SER A 1 207 ? 54.331 -5.200 38.403 1.00 46.31 207 SER A O 1
ATOM 1761 N N . PRO A 1 208 ? 52.938 -3.441 38.508 1.00 51.03 208 PRO A N 1
ATOM 1762 C CA . PRO A 1 208 ? 52.545 -3.527 37.109 1.00 51.03 208 PRO A CA 1
ATOM 1763 C C . PRO A 1 208 ? 53.373 -2.558 36.251 1.00 51.03 208 PRO A C 1
ATOM 1765 O O . PRO A 1 208 ? 53.457 -1.359 36.518 1.00 51.03 208 PRO A O 1
ATOM 1768 N N . LEU A 1 209 ? 53.975 -3.099 35.193 1.00 46.47 209 LEU A N 1
ATOM 1769 C CA . LEU A 1 209 ? 54.514 -2.337 34.071 1.00 46.47 209 LEU A CA 1
ATOM 1770 C C . LEU A 1 209 ? 53.350 -1.662 33.330 1.00 46.47 209 LEU A C 1
ATOM 1772 O O . LEU A 1 209 ? 52.420 -2.332 32.878 1.00 46.47 209 LEU A O 1
ATOM 1776 N N . LEU A 1 210 ? 53.400 -0.336 33.215 1.00 53.22 210 LEU A N 1
ATOM 1777 C CA . LEU A 1 210 ? 52.465 0.446 32.408 1.00 53.22 210 LEU A CA 1
ATOM 1778 C C . LEU A 1 210 ? 52.809 0.326 30.908 1.00 53.22 210 LEU A C 1
ATOM 1780 O O . LEU A 1 210 ? 53.992 0.285 30.560 1.00 53.22 210 LEU A O 1
ATOM 1784 N N . PRO A 1 211 ? 51.812 0.322 30.001 1.00 52.94 211 PRO A N 1
ATOM 1785 C CA . PRO A 1 211 ? 52.049 0.396 28.563 1.00 52.94 211 PRO A CA 1
ATOM 1786 C C . PRO A 1 211 ? 52.648 1.754 28.126 1.00 52.94 211 PRO A C 1
ATOM 1788 O O . PRO A 1 211 ? 52.305 2.784 28.711 1.00 52.94 211 PRO A O 1
ATOM 1791 N N . PRO A 1 212 ? 53.470 1.807 27.058 1.00 48.91 212 PRO A N 1
ATOM 1792 C CA . PRO A 1 212 ? 54.385 2.927 26.764 1.00 48.91 212 PRO A CA 1
ATOM 1793 C C . PRO A 1 212 ? 53.793 4.268 26.272 1.00 48.91 212 PRO A C 1
ATOM 1795 O O . PRO A 1 212 ? 54.528 5.055 25.684 1.00 48.91 212 PRO A O 1
ATOM 1798 N N . TRP A 1 213 ? 52.503 4.564 26.456 1.00 53.88 213 TRP A N 1
ATOM 1799 C CA . TRP A 1 213 ? 51.867 5.769 25.878 1.00 53.88 213 TRP A CA 1
ATOM 1800 C C . TRP A 1 213 ? 51.329 6.789 26.897 1.00 53.88 213 TRP A C 1
ATOM 1802 O O . TRP A 1 213 ? 50.717 7.780 26.508 1.00 53.88 213 TRP A O 1
ATOM 1812 N N . LEU A 1 214 ? 51.624 6.621 28.190 1.00 57.16 214 LEU A N 1
ATOM 1813 C CA . LEU A 1 214 ? 51.437 7.660 29.211 1.00 57.16 214 LEU A CA 1
ATOM 1814 C C . LEU A 1 214 ? 52.794 8.150 29.726 1.00 57.16 214 LEU A C 1
ATOM 1816 O O . LEU A 1 214 ? 53.231 7.800 30.818 1.00 57.16 214 LEU A O 1
ATOM 1820 N N . SER A 1 215 ? 53.483 8.956 28.923 1.00 40.34 215 SER A N 1
ATOM 1821 C CA . SER A 1 215 ? 54.565 9.824 29.401 1.00 40.34 215 SER A CA 1
ATOM 1822 C C . SER A 1 215 ? 54.702 11.025 28.473 1.00 40.34 215 SER A C 1
ATOM 1824 O O . SER A 1 215 ? 55.284 10.955 27.396 1.00 40.34 215 SER A O 1
ATOM 1826 N N . THR A 1 216 ? 54.120 12.139 28.902 1.00 34.28 216 THR A N 1
ATOM 1827 C CA . THR A 1 216 ? 54.330 13.479 28.352 1.00 34.28 216 THR A CA 1
ATOM 1828 C C . THR A 1 216 ? 55.366 14.215 29.194 1.00 34.28 216 THR A C 1
ATOM 1830 O O . THR A 1 216 ? 55.104 14.426 30.375 1.00 34.28 216 THR A O 1
ATOM 1833 N N . SER A 1 217 ? 56.460 14.690 28.587 1.00 34.09 217 SER A N 1
ATOM 1834 C CA . SER A 1 217 ? 57.016 16.028 28.866 1.00 34.09 217 SER A CA 1
ATOM 1835 C C . SER A 1 217 ? 58.195 16.399 27.953 1.00 34.09 217 SER A C 1
ATOM 1837 O O . SER A 1 217 ? 59.152 15.641 27.831 1.00 34.09 217 SER A O 1
ATOM 1839 N N . ASN A 1 218 ? 58.122 17.645 27.474 1.00 33.38 218 ASN A N 1
ATOM 1840 C CA . ASN A 1 218 ? 59.181 18.590 27.097 1.00 33.38 218 ASN A CA 1
ATOM 1841 C C . ASN A 1 218 ? 59.877 18.525 25.715 1.00 33.38 218 ASN A C 1
ATOM 1843 O O . ASN A 1 218 ? 60.686 17.662 25.405 1.00 33.38 218 ASN A O 1
ATOM 1847 N N . SER A 1 219 ? 59.561 19.580 24.955 1.00 34.12 219 SER A N 1
ATOM 1848 C CA . SER A 1 219 ? 60.127 20.205 23.744 1.00 34.12 219 SER A CA 1
ATOM 1849 C C . SER A 1 219 ? 61.665 20.424 23.769 1.00 34.12 219 SER A C 1
ATOM 1851 O O . SER A 1 219 ? 62.235 20.301 24.852 1.00 34.12 219 SER A O 1
ATOM 1853 N N . PRO A 1 220 ? 62.344 20.894 22.680 1.00 44.09 220 PRO A N 1
ATOM 1854 C CA . PRO A 1 220 ? 61.796 21.484 21.447 1.00 44.09 220 PR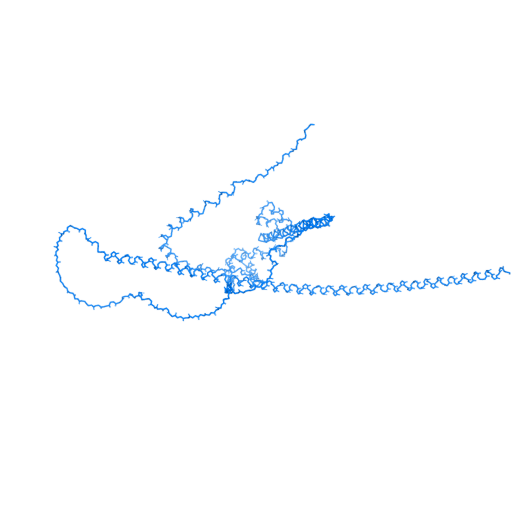O A CA 1
ATOM 1855 C C . PRO A 1 220 ? 62.465 21.089 20.104 1.00 44.09 220 PRO A C 1
ATOM 1857 O O . PRO A 1 220 ? 63.549 20.522 20.043 1.00 44.09 220 PRO A O 1
ATOM 1860 N N . SER A 1 221 ? 61.823 21.577 19.034 1.00 30.38 221 SER A N 1
ATOM 1861 C CA . SER A 1 221 ? 62.364 22.012 17.731 1.00 30.38 221 SER A CA 1
ATOM 1862 C C . SER A 1 221 ? 62.163 21.131 16.481 1.00 30.38 221 SER A C 1
ATOM 1864 O O . SER A 1 221 ? 62.628 20.006 16.373 1.00 30.38 221 SER A O 1
ATOM 1866 N N . SER A 1 222 ? 61.554 21.802 15.492 1.00 31.34 222 SER A N 1
ATOM 1867 C CA . SER A 1 222 ? 61.781 21.714 14.043 1.00 31.34 222 SER A CA 1
ATOM 1868 C C . SER A 1 222 ? 60.882 20.817 13.166 1.00 31.34 222 SER A C 1
ATOM 1870 O O . SER A 1 222 ? 61.113 19.629 12.998 1.00 31.34 222 SER A O 1
ATOM 1872 N N . ILE A 1 223 ? 59.922 21.504 12.523 1.00 37.72 223 ILE A N 1
ATOM 1873 C CA . ILE A 1 223 ? 59.519 21.424 11.100 1.00 37.72 223 ILE A CA 1
ATOM 1874 C C . ILE A 1 223 ? 58.861 20.123 10.588 1.00 37.72 223 ILE A C 1
ATOM 1876 O O . ILE A 1 223 ? 59.517 19.127 10.304 1.00 37.72 223 ILE A O 1
ATOM 1880 N N . GLY A 1 224 ? 57.560 20.227 10.281 1.00 33.94 224 GLY A N 1
ATOM 1881 C CA . GLY A 1 224 ? 56.853 19.367 9.321 1.00 33.94 224 GLY A CA 1
ATOM 1882 C C . GLY A 1 224 ? 55.330 19.600 9.318 1.00 33.94 224 GLY A C 1
ATOM 1883 O O . GLY A 1 224 ? 54.705 19.361 10.351 1.00 33.94 224 GLY A O 1
ATOM 1884 N N . PRO A 1 225 ? 54.705 20.086 8.222 1.00 44.66 225 PRO A N 1
ATOM 1885 C CA . PRO A 1 225 ? 53.257 20.298 8.157 1.00 44.66 225 PRO A CA 1
ATOM 1886 C C . PRO A 1 225 ? 52.477 19.061 7.637 1.00 44.66 225 PRO A C 1
ATOM 1888 O O . PRO A 1 225 ? 53.091 18.106 7.158 1.00 44.66 225 PRO A O 1
ATOM 1891 N N . PRO A 1 226 ? 51.126 19.063 7.749 1.00 38.91 226 PRO A N 1
ATOM 1892 C CA . PRO A 1 226 ? 50.292 17.859 7.805 1.00 38.91 226 PRO A CA 1
ATOM 1893 C C . PRO A 1 226 ? 49.520 17.502 6.514 1.00 38.91 226 PRO A C 1
ATOM 1895 O O . PRO A 1 226 ? 49.473 18.252 5.544 1.00 38.91 226 PRO A O 1
ATOM 1898 N N . SER A 1 227 ? 48.889 16.323 6.587 1.00 34.66 227 SER A N 1
ATOM 1899 C CA . SER A 1 227 ? 47.911 15.648 5.715 1.00 34.66 227 SER A CA 1
ATOM 1900 C C . SER A 1 227 ? 47.063 16.496 4.740 1.00 34.66 227 SER A C 1
ATOM 1902 O O . SER A 1 227 ? 46.556 17.551 5.124 1.00 34.66 227 SER A O 1
ATOM 1904 N N . PRO A 1 228 ? 46.754 15.988 3.523 1.00 44.28 228 PRO A N 1
ATOM 1905 C CA . PRO A 1 228 ? 45.903 16.691 2.565 1.00 44.28 228 PRO A CA 1
ATOM 1906 C C . PRO A 1 228 ? 44.403 16.449 2.813 1.00 44.28 228 PRO A C 1
ATOM 1908 O O . PRO A 1 228 ? 43.900 15.332 2.693 1.00 44.28 228 PRO A O 1
ATOM 1911 N N . SER A 1 229 ? 43.675 17.533 3.088 1.00 30.94 229 SER A N 1
ATOM 1912 C CA . SER A 1 229 ? 42.223 17.628 2.892 1.00 30.94 229 SER A CA 1
ATOM 1913 C C . SER A 1 229 ? 41.944 18.122 1.470 1.00 30.94 229 SER A C 1
ATOM 1915 O O . SER A 1 229 ? 42.526 19.116 1.038 1.00 30.94 229 SER A O 1
ATOM 1917 N N . VAL A 1 230 ? 41.063 17.439 0.734 1.00 35.84 230 VAL A N 1
ATOM 1918 C CA . VAL A 1 230 ? 40.648 17.838 -0.620 1.00 35.84 230 VAL A CA 1
ATOM 1919 C C . VAL A 1 230 ? 39.330 18.602 -0.531 1.00 35.84 230 VAL A C 1
ATOM 1921 O O . VAL A 1 230 ? 38.271 18.006 -0.346 1.00 35.84 230 VAL A O 1
ATOM 1924 N N . THR A 1 231 ? 39.402 19.920 -0.703 1.00 32.31 231 THR A N 1
ATOM 1925 C CA . THR A 1 231 ? 38.245 20.793 -0.933 1.00 32.31 231 THR A CA 1
ATOM 1926 C C . THR A 1 231 ? 38.240 21.181 -2.411 1.00 32.31 231 THR A C 1
ATOM 1928 O O . THR A 1 231 ? 39.207 21.754 -2.908 1.00 32.31 231 THR A O 1
ATOM 1931 N N . LEU A 1 232 ? 37.173 20.828 -3.131 1.00 34.59 232 LEU A N 1
ATOM 1932 C CA . LEU A 1 232 ? 36.969 21.192 -4.533 1.00 34.59 232 LEU A CA 1
ATOM 1933 C C . LEU A 1 232 ? 36.368 22.597 -4.617 1.00 34.59 232 LEU A C 1
ATOM 1935 O O . LEU A 1 232 ? 35.202 22.789 -4.271 1.00 34.59 232 LEU A O 1
ATOM 1939 N N . THR A 1 233 ? 37.138 23.551 -5.134 1.00 31.80 233 THR A N 1
ATOM 1940 C CA . THR A 1 233 ? 36.635 24.870 -5.532 1.00 31.80 233 THR A CA 1
ATOM 1941 C C . THR A 1 233 ? 36.583 24.959 -7.053 1.00 31.80 233 THR A C 1
ATOM 1943 O O . THR A 1 233 ? 37.557 24.699 -7.756 1.00 31.80 233 THR A O 1
ATOM 1946 N N . LEU A 1 234 ? 35.396 25.304 -7.543 1.00 32.94 234 LEU A N 1
ATOM 1947 C CA . LEU A 1 234 ? 35.050 25.589 -8.931 1.00 32.94 234 LEU A CA 1
ATOM 1948 C C . LEU A 1 234 ? 35.620 26.950 -9.352 1.00 32.94 234 LEU A C 1
ATOM 1950 O O . LEU A 1 234 ? 35.379 27.925 -8.642 1.00 32.94 234 LEU A O 1
ATOM 1954 N N . SER A 1 235 ? 36.255 27.046 -10.526 1.00 32.19 235 SER A N 1
ATOM 1955 C CA . SER A 1 235 ? 35.884 28.001 -11.597 1.00 32.19 235 SER A CA 1
ATOM 1956 C C . SER A 1 235 ? 36.912 28.068 -12.742 1.00 32.19 235 SER A C 1
ATOM 1958 O O . SER A 1 235 ? 38.060 27.667 -12.559 1.00 32.19 235 SER A O 1
ATOM 1960 N N . PRO A 1 236 ? 36.485 28.504 -13.946 1.00 44.19 236 PRO A N 1
ATOM 1961 C CA . PRO A 1 236 ? 37.126 28.204 -15.221 1.00 44.19 236 PRO A CA 1
ATOM 1962 C C . PRO A 1 236 ? 38.049 29.335 -15.689 1.00 44.19 236 PRO A C 1
ATOM 1964 O O . PRO A 1 236 ? 37.858 30.498 -15.340 1.00 44.19 236 PRO A O 1
ATOM 1967 N N . SER A 1 237 ? 39.021 29.024 -16.545 1.00 30.80 237 SER A N 1
ATOM 1968 C CA . SER A 1 237 ? 39.705 30.045 -17.341 1.00 30.80 237 SER A CA 1
ATOM 1969 C C . SER A 1 237 ? 40.034 29.515 -18.731 1.00 30.80 237 SER A C 1
ATOM 1971 O O . SER A 1 237 ? 40.879 28.650 -18.934 1.00 30.80 237 SER A O 1
ATOM 1973 N N . THR A 1 238 ? 39.253 30.052 -19.660 1.00 33.94 238 THR A N 1
ATOM 1974 C CA . THR A 1 238 ? 39.430 30.188 -21.101 1.00 33.94 238 THR A CA 1
ATOM 1975 C C . THR A 1 238 ? 40.820 30.689 -21.476 1.00 33.94 238 THR A C 1
ATOM 1977 O O . THR A 1 238 ? 41.216 31.727 -20.964 1.00 33.94 238 THR A O 1
ATOM 1980 N N . LEU A 1 239 ? 41.475 30.040 -22.444 1.00 35.84 239 LEU A N 1
ATOM 1981 C CA . LEU A 1 239 ? 42.280 30.673 -23.500 1.00 35.84 239 LEU A CA 1
ATOM 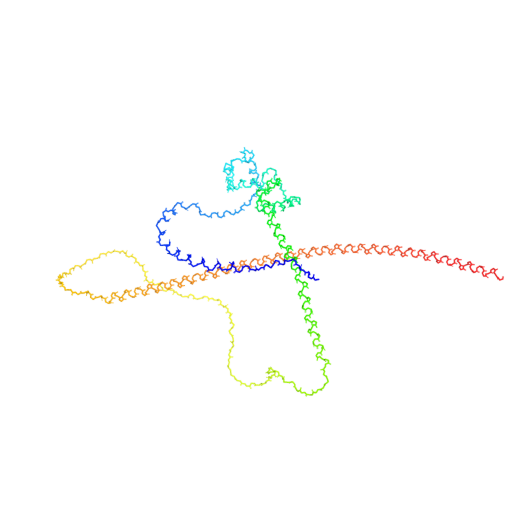1982 C C . LEU A 1 239 ? 42.340 29.743 -24.739 1.00 35.84 239 LEU A C 1
ATOM 1984 O O . LEU A 1 239 ? 42.054 28.550 -24.613 1.00 35.84 239 LEU A O 1
ATOM 1988 N N . PRO A 1 240 ? 42.578 30.302 -25.941 1.00 37.66 240 PRO A N 1
ATOM 1989 C CA . PRO A 1 240 ? 42.040 29.795 -27.200 1.00 37.66 240 PRO A CA 1
ATOM 1990 C C . PRO A 1 240 ? 42.954 28.776 -27.886 1.00 37.66 240 PRO A C 1
ATOM 1992 O O . PRO A 1 240 ? 44.176 28.883 -27.849 1.00 37.66 240 PRO A O 1
ATOM 1995 N N . ALA A 1 241 ? 42.332 27.806 -28.555 1.00 31.39 241 ALA A N 1
ATOM 1996 C CA . ALA A 1 241 ? 43.008 26.870 -29.441 1.00 31.39 241 ALA A CA 1
ATOM 1997 C C . ALA A 1 241 ? 43.327 27.541 -30.786 1.00 31.39 241 ALA A C 1
ATOM 1999 O O . ALA A 1 241 ? 42.447 28.122 -31.424 1.00 31.39 241 ALA A O 1
ATOM 2000 N N . GLU A 1 242 ? 44.582 27.431 -31.214 1.00 32.56 242 GLU A N 1
ATOM 2001 C CA . GLU A 1 242 ? 45.014 27.743 -32.575 1.00 32.56 242 GLU A CA 1
ATOM 2002 C C . GLU A 1 242 ? 44.406 26.753 -33.587 1.00 32.56 242 GLU A C 1
ATOM 2004 O O . GLU A 1 242 ? 44.293 25.558 -33.288 1.00 32.56 242 GLU A O 1
ATOM 2009 N N . PRO A 1 243 ? 44.027 27.195 -34.800 1.00 38.31 243 PRO A N 1
ATOM 2010 C CA . PRO A 1 243 ? 43.533 26.291 -35.825 1.00 38.31 243 PRO A CA 1
ATOM 2011 C C . PRO A 1 243 ? 44.689 25.650 -36.607 1.00 38.31 243 PRO A C 1
ATOM 2013 O O . PRO A 1 243 ? 45.406 26.305 -37.366 1.00 38.31 243 PRO A O 1
ATOM 2016 N N . VAL A 1 244 ? 44.812 24.331 -36.459 1.00 37.84 244 VAL A N 1
ATOM 2017 C CA . VAL A 1 244 ? 45.629 23.458 -37.308 1.00 37.84 244 VAL A CA 1
ATOM 2018 C C . VAL A 1 244 ? 45.062 23.466 -38.732 1.00 37.84 244 VAL A C 1
ATOM 2020 O O . VAL A 1 244 ? 43.911 23.098 -38.970 1.00 37.84 244 VAL A O 1
ATOM 2023 N N . LYS A 1 245 ? 45.890 23.914 -39.680 1.00 33.72 245 LYS A N 1
ATOM 2024 C CA . LYS A 1 245 ? 45.626 23.977 -41.122 1.00 33.72 245 LYS A CA 1
ATOM 2025 C C . LYS A 1 245 ? 45.789 22.597 -41.761 1.00 33.72 245 LYS A C 1
ATOM 2027 O O . LYS A 1 245 ? 46.911 22.258 -42.094 1.00 33.72 245 LYS A O 1
ATOM 2032 N N . TRP A 1 246 ? 44.712 21.856 -42.013 1.00 41.81 246 TRP A N 1
ATOM 2033 C CA . TRP A 1 246 ? 44.684 20.855 -43.091 1.00 41.81 246 TRP A CA 1
ATOM 2034 C C . TRP A 1 246 ? 43.262 20.690 -43.644 1.00 41.81 246 TRP A C 1
ATOM 2036 O O . TRP A 1 246 ? 42.303 20.629 -42.879 1.00 41.81 246 TRP A O 1
ATOM 2046 N N . LEU A 1 247 ? 43.189 20.587 -44.979 1.00 33.53 247 LEU A N 1
ATOM 2047 C CA . LEU A 1 247 ? 42.034 20.399 -45.879 1.00 33.53 247 LEU A CA 1
ATOM 2048 C C . LEU A 1 247 ? 41.344 21.677 -46.406 1.00 33.53 247 LEU A C 1
ATOM 2050 O O . LEU A 1 247 ? 40.303 22.106 -45.916 1.00 33.53 247 LEU A O 1
ATOM 2054 N N . GLN A 1 248 ? 41.860 22.194 -47.528 1.00 28.61 248 GLN A N 1
ATOM 2055 C CA . GLN A 1 248 ? 41.020 22.719 -48.613 1.00 28.61 248 GLN A CA 1
ATOM 2056 C C . GLN A 1 248 ? 41.303 21.922 -49.900 1.00 28.61 248 GLN A C 1
ATOM 2058 O O . GLN A 1 248 ? 42.473 21.782 -50.255 1.00 28.61 248 GLN A O 1
ATOM 2063 N N . PRO A 1 249 ? 40.276 21.416 -50.610 1.00 36.75 249 PRO A N 1
ATOM 2064 C CA . PRO A 1 249 ? 40.410 20.922 -51.975 1.00 36.75 249 PRO A CA 1
ATOM 2065 C C . PRO A 1 249 ? 40.210 22.057 -52.998 1.00 36.75 249 PRO A C 1
ATOM 2067 O O . PRO A 1 249 ? 39.152 22.681 -53.040 1.00 36.75 249 PRO A O 1
ATOM 2070 N N . GLU A 1 250 ? 41.257 22.282 -53.795 1.00 30.25 250 GLU A N 1
ATOM 2071 C CA . GLU A 1 250 ? 41.329 22.707 -55.207 1.00 30.25 250 GLU A CA 1
ATOM 2072 C C . GLU A 1 250 ? 40.159 23.474 -55.867 1.00 30.25 250 GLU A C 1
ATOM 2074 O O . GLU A 1 250 ? 39.056 22.953 -56.055 1.00 30.25 250 GLU A O 1
ATOM 2079 N N . ARG A 1 251 ? 40.496 24.643 -56.441 1.00 28.50 251 ARG A N 1
ATOM 2080 C CA . ARG A 1 251 ? 39.988 25.086 -57.752 1.00 28.50 251 ARG A CA 1
ATOM 2081 C C . ARG A 1 251 ? 41.100 25.746 -58.584 1.00 28.50 251 ARG A C 1
ATOM 2083 O O . ARG A 1 251 ? 41.513 26.862 -58.298 1.00 28.50 251 ARG A O 1
ATOM 2090 N N . ALA A 1 252 ? 41.508 25.002 -59.610 1.00 31.17 252 ALA A N 1
ATOM 2091 C CA . ALA A 1 252 ? 42.126 25.348 -60.894 1.00 31.17 252 ALA A CA 1
ATOM 2092 C C . ALA A 1 252 ? 42.197 26.830 -61.326 1.00 31.17 252 ALA A C 1
ATOM 2094 O O . ALA A 1 252 ? 41.178 27.520 -61.318 1.00 31.17 252 ALA A O 1
ATOM 2095 N N . ALA A 1 253 ? 43.360 27.229 -61.866 1.00 31.53 253 ALA A N 1
ATOM 2096 C CA . ALA A 1 253 ? 43.526 27.700 -63.254 1.00 31.53 253 ALA A CA 1
ATOM 2097 C C . ALA A 1 253 ? 45.012 28.005 -63.586 1.00 31.53 253 ALA A C 1
ATOM 2099 O O . ALA A 1 253 ? 45.656 28.798 -62.909 1.00 31.53 253 ALA A O 1
ATOM 2100 N N . ASP A 1 254 ? 45.496 27.345 -64.643 1.00 33.06 254 ASP A N 1
ATOM 2101 C CA . ASP A 1 254 ? 46.381 27.798 -65.731 1.00 33.06 254 ASP A CA 1
ATOM 2102 C C . ASP A 1 254 ? 47.727 28.508 -65.450 1.00 33.06 254 ASP A C 1
ATOM 2104 O O . ASP A 1 254 ? 47.774 29.669 -65.051 1.00 33.06 254 ASP A O 1
ATOM 2108 N N . ASN A 1 255 ? 48.843 27.862 -65.839 1.00 36.28 255 ASN A N 1
ATOM 2109 C CA . ASN A 1 255 ? 49.650 28.253 -67.020 1.00 36.28 255 ASN A CA 1
ATOM 2110 C C . ASN A 1 255 ? 51.007 27.507 -67.135 1.00 36.28 255 ASN A C 1
ATOM 2112 O O . ASN A 1 255 ? 51.928 27.709 -66.354 1.00 36.28 255 ASN A O 1
ATOM 2116 N N . SER A 1 256 ? 51.097 26.661 -68.166 1.00 32.94 256 SER A N 1
ATOM 2117 C CA . SER A 1 256 ? 52.104 26.590 -69.249 1.00 32.94 256 SER A CA 1
ATOM 2118 C C . SER A 1 256 ? 53.569 27.044 -69.047 1.00 32.94 256 SER A C 1
ATOM 2120 O O . SER A 1 256 ? 53.820 28.230 -68.864 1.00 32.94 256 SER A O 1
ATOM 2122 N N . SER A 1 257 ? 54.525 26.123 -69.298 1.00 31.41 257 SER A N 1
ATOM 2123 C CA . SER A 1 257 ? 55.866 26.322 -69.930 1.00 31.41 257 SER A CA 1
ATOM 2124 C C . SER A 1 257 ? 56.707 25.018 -69.806 1.00 31.41 257 SER A C 1
ATOM 2126 O O . SER A 1 257 ? 57.213 24.740 -68.728 1.00 31.41 257 SER A O 1
ATOM 2128 N N . VAL A 1 258 ? 56.701 24.045 -70.734 1.00 37.84 258 VAL A N 1
ATOM 2129 C CA . VAL A 1 258 ? 57.455 23.913 -72.016 1.00 37.84 258 VAL A CA 1
ATOM 2130 C C . VAL A 1 258 ? 58.960 23.539 -71.872 1.00 37.84 258 VAL A C 1
ATOM 2132 O O . VAL A 1 258 ? 59.756 24.366 -71.451 1.00 37.84 258 VAL A O 1
ATOM 2135 N N . THR A 1 259 ? 59.268 22.295 -72.316 1.00 36.56 259 THR A N 1
ATOM 2136 C CA . THR A 1 259 ? 60.506 21.698 -72.929 1.00 36.56 259 THR A CA 1
ATOM 2137 C C . THR A 1 259 ? 61.807 21.589 -72.093 1.00 36.56 259 THR A C 1
ATOM 2139 O O . THR A 1 259 ? 62.039 22.374 -71.195 1.00 36.56 259 THR A O 1
ATOM 2142 N N . ALA A 1 260 ? 62.726 20.619 -72.270 1.00 33.28 260 ALA A N 1
ATOM 2143 C CA . ALA A 1 260 ? 63.044 19.727 -73.391 1.00 33.28 260 ALA A CA 1
ATOM 2144 C C . ALA A 1 260 ? 63.780 18.420 -72.967 1.00 33.28 260 ALA A C 1
ATOM 2146 O O . ALA A 1 260 ? 64.549 18.397 -72.015 1.00 33.28 260 ALA A O 1
ATOM 2147 N N . ALA A 1 261 ? 63.529 17.372 -73.762 1.00 38.41 261 ALA A N 1
ATOM 2148 C CA . ALA A 1 261 ? 64.305 16.184 -74.160 1.00 38.41 261 ALA A CA 1
ATOM 2149 C C . ALA A 1 261 ? 65.637 15.764 -73.483 1.00 38.41 261 ALA A C 1
ATOM 2151 O O . ALA A 1 261 ? 66.613 16.509 -73.478 1.00 38.41 261 ALA A O 1
ATOM 2152 N N . SER A 1 262 ? 65.743 14.455 -73.187 1.00 36.38 262 SER A N 1
ATOM 2153 C CA . SER A 1 262 ? 66.661 13.494 -73.858 1.00 36.38 262 SER A CA 1
ATOM 2154 C C . SER A 1 262 ? 66.336 12.036 -73.461 1.00 36.38 262 SER A C 1
ATOM 2156 O O . SER A 1 262 ? 66.083 11.759 -72.292 1.00 36.38 262 SER A O 1
ATOM 2158 N N . GLN A 1 263 ? 66.301 11.113 -74.436 1.00 36.44 263 GLN A N 1
ATOM 2159 C CA . GLN A 1 263 ? 66.102 9.659 -74.243 1.00 36.44 263 GLN A CA 1
ATOM 2160 C C . GLN A 1 263 ? 67.455 8.881 -74.178 1.00 36.44 263 GLN A C 1
ATOM 2162 O O . GLN A 1 263 ? 68.493 9.518 -74.024 1.00 36.44 263 GLN A O 1
ATOM 2167 N N . PRO A 1 264 ? 67.501 7.529 -74.257 1.00 55.56 264 PRO A N 1
ATOM 2168 C CA . PRO A 1 264 ? 67.607 6.635 -73.106 1.00 55.56 264 PRO A CA 1
ATOM 2169 C C . PRO A 1 264 ? 68.904 5.796 -73.141 1.00 55.56 264 PRO A C 1
ATOM 2171 O O . PRO A 1 264 ? 69.534 5.626 -74.180 1.00 55.56 264 PRO A O 1
ATOM 2174 N N . SER A 1 265 ? 69.290 5.175 -72.027 1.00 32.94 265 SER A N 1
ATOM 2175 C CA . SER A 1 265 ? 70.203 4.027 -72.088 1.00 32.94 265 SER A CA 1
ATOM 2176 C C . SER A 1 265 ? 69.821 2.991 -71.041 1.00 32.94 265 SER A C 1
ATOM 2178 O O . SER A 1 265 ? 69.607 3.293 -69.870 1.00 32.94 265 SER A O 1
ATOM 2180 N N . VAL A 1 266 ? 69.652 1.763 -71.520 1.00 44.41 266 VAL A N 1
ATOM 2181 C CA . VAL A 1 266 ? 69.353 0.579 -70.725 1.00 44.41 266 VAL A CA 1
ATOM 2182 C C . VAL A 1 266 ? 70.643 0.154 -70.034 1.00 44.41 266 VAL A C 1
ATOM 2184 O O . VAL A 1 266 ? 71.595 -0.247 -70.699 1.00 44.41 266 VAL A O 1
ATOM 2187 N N . SER A 1 267 ? 70.665 0.202 -68.706 1.00 37.16 267 SER A N 1
ATOM 2188 C CA . SER A 1 267 ? 71.593 -0.584 -67.902 1.00 37.16 267 SER A CA 1
ATOM 2189 C C . SER A 1 267 ? 70.818 -1.271 -66.783 1.00 37.16 267 SER A C 1
ATOM 2191 O O . SER A 1 267 ? 70.014 -0.689 -66.059 1.00 37.16 267 SER A O 1
ATOM 2193 N N . SER A 1 268 ? 71.008 -2.579 -66.723 1.00 48.41 268 SER A N 1
ATOM 2194 C CA . SER A 1 268 ? 70.509 -3.481 -65.701 1.00 48.41 268 SER A CA 1
ATOM 2195 C C . SER A 1 268 ? 71.064 -3.098 -64.329 1.00 48.41 268 SER A C 1
ATOM 2197 O O . SER A 1 268 ? 72.240 -3.313 -64.046 1.00 48.41 268 SER A O 1
ATOM 2199 N N . GLY A 1 269 ? 70.197 -2.574 -63.472 1.00 41.44 269 GLY A N 1
ATOM 2200 C CA . GLY A 1 269 ? 70.431 -2.372 -62.049 1.00 41.44 269 GLY A CA 1
ATOM 2201 C C . GLY A 1 269 ? 69.116 -1.937 -61.422 1.00 41.44 269 GLY A C 1
ATOM 2202 O O . GLY A 1 269 ? 68.475 -1.023 -61.935 1.00 41.44 269 GLY A O 1
ATOM 2203 N N . ALA A 1 270 ? 68.660 -2.624 -60.373 1.00 51.66 270 ALA A N 1
ATOM 2204 C CA . ALA A 1 270 ? 67.485 -2.188 -59.622 1.00 51.66 270 ALA A CA 1
ATOM 2205 C C . ALA A 1 270 ? 67.649 -0.699 -59.251 1.00 51.66 270 ALA A C 1
ATOM 2207 O O . ALA A 1 270 ? 68.750 -0.319 -58.838 1.00 51.66 270 ALA A O 1
ATOM 2208 N N . PRO A 1 271 ? 66.617 0.153 -59.414 1.00 52.78 271 PRO A N 1
ATOM 2209 C CA . PRO A 1 271 ? 66.748 1.553 -59.044 1.00 52.78 271 PRO A CA 1
ATOM 2210 C C . PRO A 1 271 ? 67.081 1.622 -57.548 1.00 52.78 271 PRO A C 1
ATOM 2212 O O . PRO A 1 271 ? 66.488 0.865 -56.769 1.00 52.78 271 PRO A O 1
ATOM 2215 N N . PRO A 1 272 ? 68.023 2.481 -57.118 1.00 56.22 272 PRO A N 1
ATOM 2216 C CA . PRO A 1 272 ? 68.204 2.720 -55.700 1.00 56.22 272 PRO A CA 1
ATOM 2217 C C . PRO A 1 272 ? 66.866 3.260 -55.204 1.00 56.22 272 PRO A C 1
ATOM 2219 O O . PRO A 1 272 ? 66.390 4.281 -55.698 1.00 56.22 272 PRO A O 1
ATOM 2222 N N . ILE A 1 273 ? 66.211 2.523 -54.306 1.00 62.78 273 ILE A N 1
ATOM 2223 C CA . ILE A 1 273 ? 64.997 3.004 -53.653 1.00 62.78 273 ILE A CA 1
ATOM 2224 C C . ILE A 1 273 ? 65.366 4.363 -53.064 1.00 62.78 273 ILE A C 1
ATOM 2226 O O . ILE A 1 273 ? 66.288 4.441 -52.250 1.00 62.78 273 ILE A O 1
ATOM 2230 N N . ASP A 1 274 ? 64.709 5.423 -53.537 1.00 67.69 274 ASP A N 1
ATOM 2231 C CA . ASP A 1 274 ? 64.978 6.776 -53.073 1.00 67.69 274 ASP A CA 1
ATOM 2232 C C . ASP A 1 274 ? 64.661 6.821 -51.578 1.00 67.69 274 ASP A C 1
ATOM 2234 O O . ASP A 1 274 ? 63.501 6.792 -51.157 1.00 67.69 274 ASP A O 1
ATOM 2238 N N . MET A 1 275 ? 65.719 6.819 -50.764 1.00 69.38 275 MET A N 1
ATOM 2239 C CA . MET A 1 275 ? 65.629 6.791 -49.306 1.00 69.38 275 MET A CA 1
ATOM 2240 C C . MET A 1 275 ? 64.797 7.960 -48.775 1.00 69.38 275 MET A C 1
ATOM 2242 O O . MET A 1 275 ? 64.224 7.852 -47.697 1.00 69.38 275 MET A O 1
ATOM 2246 N N . ARG A 1 276 ? 64.657 9.038 -49.556 1.00 74.81 276 ARG A N 1
ATOM 2247 C CA . ARG A 1 276 ? 63.827 10.198 -49.236 1.00 74.81 276 ARG A CA 1
ATOM 2248 C C . ARG A 1 276 ? 62.330 9.875 -49.247 1.00 74.81 276 ARG A C 1
ATOM 2250 O O . ARG A 1 276 ? 61.641 10.202 -48.288 1.00 74.81 276 ARG A O 1
ATOM 2257 N N . ILE A 1 277 ? 61.855 9.137 -50.253 1.00 81.69 277 ILE A N 1
ATOM 2258 C CA . ILE A 1 277 ? 60.456 8.680 -50.354 1.00 81.69 277 ILE A CA 1
ATOM 2259 C C . ILE A 1 277 ? 60.137 7.681 -49.234 1.00 81.69 277 ILE A C 1
ATOM 2261 O O . ILE A 1 277 ? 59.050 7.698 -48.659 1.00 81.69 277 ILE A O 1
ATOM 2265 N N . VAL A 1 278 ? 61.097 6.818 -48.885 1.00 83.81 278 VAL A N 1
ATOM 2266 C CA . VAL A 1 278 ? 60.943 5.883 -47.759 1.00 83.81 278 VAL A CA 1
ATOM 2267 C C . VAL A 1 278 ? 60.859 6.638 -46.430 1.00 83.81 278 VAL A C 1
ATOM 2269 O O . VAL A 1 278 ? 60.025 6.291 -45.597 1.00 83.81 278 VAL A O 1
ATOM 2272 N N . SER A 1 279 ? 61.665 7.685 -46.229 1.00 85.31 279 SER A N 1
ATOM 2273 C CA . SER A 1 279 ? 61.584 8.538 -45.036 1.00 85.31 279 SER A CA 1
ATOM 2274 C C . SER A 1 279 ? 60.247 9.277 -44.927 1.00 85.31 279 SER A C 1
ATOM 2276 O O . SER A 1 279 ? 59.638 9.241 -43.861 1.00 85.31 279 SER A O 1
ATOM 2278 N N . GLU A 1 280 ? 59.747 9.861 -46.019 1.00 89.12 280 GLU A N 1
ATOM 2279 C CA . GLU A 1 280 ? 58.437 10.532 -46.059 1.00 89.12 280 GLU A CA 1
ATOM 2280 C C . GLU A 1 280 ? 57.280 9.556 -45.783 1.00 89.12 280 GLU A C 1
ATOM 2282 O O . GLU A 1 280 ? 56.359 9.868 -45.029 1.00 89.12 280 GLU A O 1
ATOM 2287 N N . LEU A 1 281 ? 57.345 8.331 -46.318 1.00 91.25 281 LEU A N 1
ATOM 2288 C CA . LEU A 1 281 ? 56.359 7.287 -46.028 1.00 91.25 281 LEU A CA 1
ATOM 2289 C C . LEU A 1 281 ? 56.377 6.879 -44.547 1.00 91.25 281 LEU A C 1
ATOM 2291 O O . LEU A 1 281 ? 55.320 6.687 -43.948 1.00 91.25 281 LEU A O 1
ATOM 2295 N N . VAL A 1 282 ? 57.562 6.758 -43.940 1.00 92.50 282 VAL A N 1
ATOM 2296 C CA . VAL A 1 282 ? 57.705 6.449 -42.507 1.00 92.50 282 VAL A CA 1
ATOM 2297 C C . VAL A 1 282 ? 57.147 7.579 -41.640 1.00 92.50 282 VAL A C 1
ATOM 2299 O O . VAL A 1 282 ? 56.500 7.304 -40.629 1.00 92.50 282 VAL A O 1
ATOM 2302 N N . GLU A 1 283 ? 57.352 8.839 -42.021 1.00 90.50 283 GLU A N 1
ATOM 2303 C CA . GLU A 1 283 ? 56.747 9.991 -41.343 1.00 90.50 283 GLU A CA 1
ATOM 2304 C C . GLU A 1 283 ? 55.224 9.997 -41.476 1.00 90.50 283 GLU A C 1
ATOM 2306 O O . GLU A 1 283 ? 54.534 10.109 -40.465 1.00 90.50 283 GLU A O 1
ATOM 2311 N N . CYS A 1 284 ? 54.692 9.739 -42.670 1.00 92.12 284 CYS A N 1
ATOM 2312 C CA . CYS A 1 284 ? 53.251 9.667 -42.899 1.00 92.12 284 CYS A CA 1
ATOM 2313 C C . CYS A 1 284 ? 52.593 8.520 -42.102 1.00 92.12 284 CYS A C 1
ATOM 2315 O O . CYS A 1 284 ? 51.541 8.697 -41.485 1.00 92.12 284 CYS A O 1
ATOM 2317 N N . CYS A 1 285 ? 53.243 7.352 -42.024 1.00 93.56 285 CYS A N 1
ATOM 2318 C CA . CYS A 1 285 ? 52.803 6.247 -41.168 1.00 93.56 285 CYS A CA 1
ATOM 2319 C C . CYS A 1 285 ? 52.814 6.631 -39.679 1.00 93.56 285 CYS A C 1
ATOM 2321 O O . CYS A 1 285 ? 51.867 6.316 -38.956 1.00 93.56 285 CYS A O 1
ATOM 2323 N N . ARG A 1 286 ? 53.846 7.348 -39.218 1.00 94.56 286 ARG A N 1
ATOM 2324 C CA . ARG A 1 286 ? 53.958 7.820 -37.830 1.00 94.56 286 ARG A CA 1
ATOM 2325 C C . ARG A 1 286 ? 52.844 8.805 -37.475 1.00 94.56 286 ARG A C 1
ATOM 2327 O O . ARG A 1 286 ? 52.210 8.649 -36.434 1.00 94.56 286 ARG A O 1
ATOM 2334 N N . GLU A 1 287 ? 52.570 9.771 -38.347 1.00 94.56 287 GLU A N 1
ATOM 2335 C CA . GLU A 1 287 ? 51.486 10.743 -38.173 1.00 94.56 287 GLU A CA 1
ATOM 2336 C C . GLU A 1 287 ? 50.114 10.062 -38.150 1.00 94.56 287 GLU A C 1
ATOM 2338 O O . GLU A 1 287 ? 49.266 10.392 -37.319 1.00 94.56 287 GLU A O 1
ATOM 2343 N N . LEU A 1 288 ? 49.899 9.059 -39.007 1.00 94.56 288 LEU A N 1
ATOM 2344 C CA . LEU A 1 288 ? 48.670 8.267 -39.010 1.00 94.56 288 LEU A CA 1
ATOM 2345 C C . LEU A 1 288 ? 48.495 7.496 -37.690 1.00 94.56 288 LEU A C 1
ATOM 2347 O O . LEU A 1 288 ? 47.404 7.474 -37.111 1.00 94.56 288 LEU A O 1
ATOM 2351 N N . GLU A 1 289 ? 49.567 6.887 -37.179 1.00 94.62 289 GLU A N 1
ATOM 2352 C CA . GLU A 1 289 ? 49.565 6.184 -35.894 1.00 94.62 289 GLU A CA 1
ATOM 2353 C C . GLU A 1 289 ? 49.346 7.132 -34.705 1.00 94.62 289 GLU A C 1
ATOM 2355 O O . GLU A 1 289 ? 48.643 6.787 -33.748 1.00 94.62 289 GLU A O 1
ATOM 2360 N N . GLU A 1 290 ? 49.925 8.331 -34.744 1.00 95.25 290 GLU A N 1
ATOM 2361 C CA . GLU A 1 290 ? 49.721 9.389 -33.751 1.00 95.25 290 GLU A CA 1
ATOM 2362 C C . GLU A 1 290 ? 48.288 9.920 -33.780 1.00 95.25 290 GLU A C 1
ATOM 2364 O O . GLU A 1 290 ? 47.637 9.987 -32.731 1.00 95.25 290 GLU A O 1
ATOM 2369 N N . GLY A 1 291 ? 47.751 10.188 -34.971 1.00 95.69 291 GLY A N 1
ATOM 2370 C CA . GLY A 1 291 ? 46.361 10.581 -35.180 1.00 95.69 291 GLY A CA 1
ATOM 2371 C C . GLY A 1 291 ? 45.383 9.521 -34.676 1.00 95.69 291 GLY A C 1
ATOM 2372 O O . GLY A 1 291 ? 44.428 9.840 -33.962 1.00 95.69 291 GLY A O 1
ATOM 2373 N N . HIS A 1 292 ? 45.650 8.239 -34.945 1.00 95.00 292 HIS A N 1
ATOM 2374 C CA . HIS A 1 292 ? 44.837 7.134 -34.437 1.00 95.00 292 HIS A CA 1
ATOM 2375 C C . HIS A 1 292 ? 44.885 7.035 -32.901 1.00 95.00 292 HIS A C 1
ATOM 2377 O O . HIS A 1 292 ? 43.846 6.850 -32.256 1.00 95.00 292 HIS A O 1
ATOM 2383 N N . ARG A 1 293 ? 46.062 7.218 -32.284 1.00 96.00 293 ARG A N 1
ATOM 2384 C CA . ARG A 1 293 ? 46.209 7.249 -30.817 1.00 96.00 293 ARG A CA 1
ATOM 2385 C C . ARG A 1 293 ? 45.470 8.431 -30.187 1.00 96.00 293 ARG A C 1
ATOM 2387 O O . ARG A 1 293 ? 44.748 8.229 -29.208 1.00 96.00 293 ARG A O 1
ATOM 2394 N N . ALA A 1 294 ? 45.600 9.629 -30.754 1.00 96.00 294 ALA A N 1
ATOM 2395 C CA . ALA A 1 294 ? 44.903 10.828 -30.292 1.00 96.00 294 ALA A CA 1
ATOM 2396 C C . ALA A 1 294 ? 43.378 10.680 -30.420 1.00 96.00 294 ALA A C 1
ATOM 2398 O O . ALA A 1 294 ? 42.639 10.962 -29.474 1.00 96.00 294 ALA A O 1
ATOM 2399 N N . TRP A 1 295 ? 42.899 10.136 -31.543 1.00 94.94 295 TRP A N 1
ATOM 2400 C CA . TRP A 1 295 ? 41.483 9.840 -31.747 1.00 94.94 295 TRP A CA 1
ATOM 2401 C C . TRP A 1 295 ? 40.943 8.837 -30.718 1.00 94.94 295 TRP A C 1
ATOM 2403 O O . TRP A 1 295 ? 39.886 9.067 -30.124 1.00 94.94 295 TRP A O 1
ATOM 2413 N N . LEU A 1 296 ? 41.673 7.750 -30.439 1.00 97.19 296 LEU A N 1
ATOM 2414 C CA . LEU A 1 296 ? 41.286 6.782 -29.407 1.00 97.19 296 LEU A CA 1
ATOM 2415 C C . LEU A 1 296 ? 41.266 7.403 -28.006 1.00 97.19 296 LEU A C 1
ATOM 2417 O O . LEU A 1 296 ? 40.363 7.090 -27.224 1.00 97.19 296 LEU A O 1
ATOM 2421 N N . ALA A 1 297 ? 42.234 8.261 -27.680 1.00 96.00 297 ALA A N 1
ATOM 2422 C CA . ALA A 1 297 ? 42.278 8.976 -26.408 1.00 96.00 297 ALA A CA 1
ATOM 2423 C C . ALA A 1 297 ? 41.056 9.893 -26.253 1.00 96.00 297 ALA A C 1
ATOM 2425 O O . ALA A 1 297 ? 40.327 9.772 -25.269 1.00 96.00 297 ALA A O 1
ATOM 2426 N N . HIS A 1 298 ? 40.752 10.696 -27.274 1.00 97.12 298 HIS A N 1
ATOM 2427 C CA . HIS A 1 298 ? 39.573 11.559 -27.294 1.00 97.12 298 HIS A CA 1
ATOM 2428 C C . HIS A 1 298 ? 38.265 10.753 -27.211 1.00 97.12 298 HIS A C 1
ATOM 2430 O O . HIS A 1 298 ? 37.355 11.101 -26.458 1.00 97.12 298 HIS A O 1
ATOM 2436 N N . ARG A 1 299 ? 38.163 9.612 -27.910 1.00 97.56 299 ARG A N 1
ATOM 2437 C CA . ARG A 1 299 ? 36.993 8.720 -27.821 1.00 97.56 299 ARG A CA 1
ATOM 2438 C C . ARG A 1 299 ? 36.815 8.149 -26.413 1.00 97.56 299 ARG A C 1
ATOM 2440 O O . ARG A 1 299 ? 35.690 8.088 -25.920 1.00 97.56 299 ARG A O 1
ATOM 2447 N N . LYS A 1 300 ? 37.907 7.731 -25.763 1.00 97.69 300 LYS A N 1
ATOM 2448 C CA . LYS A 1 300 ? 37.890 7.245 -24.373 1.00 97.69 300 LYS A CA 1
ATOM 2449 C C . LYS A 1 300 ? 37.490 8.354 -23.404 1.00 97.69 300 LYS A C 1
ATOM 2451 O O . LYS A 1 300 ? 36.659 8.111 -22.532 1.00 97.69 300 LYS A O 1
ATOM 2456 N N . GLU A 1 301 ? 38.031 9.554 -23.578 1.00 96.31 301 GLU A N 1
ATOM 2457 C CA . GLU A 1 301 ? 37.700 10.711 -22.750 1.00 96.31 301 GLU A CA 1
ATOM 2458 C C . GLU A 1 301 ? 36.222 11.098 -22.886 1.00 96.31 301 GLU A C 1
ATOM 2460 O O . GLU A 1 301 ? 35.529 11.241 -21.880 1.00 96.31 301 GLU A O 1
ATOM 2465 N N . ASN A 1 302 ? 35.699 11.178 -24.110 1.00 95.19 302 ASN A N 1
ATOM 2466 C CA . ASN A 1 302 ? 34.287 11.475 -24.344 1.00 95.19 302 ASN A CA 1
ATOM 2467 C C . ASN A 1 302 ? 33.367 10.395 -23.773 1.00 95.19 302 ASN A C 1
ATOM 2469 O O . ASN A 1 302 ? 32.372 10.717 -23.124 1.00 95.19 302 ASN A O 1
ATOM 2473 N N . ALA A 1 303 ? 33.721 9.116 -23.935 1.00 97.06 303 ALA A N 1
ATOM 2474 C CA . ALA A 1 303 ? 32.980 8.018 -23.320 1.00 97.06 303 ALA A CA 1
ATOM 2475 C C . ALA A 1 303 ? 32.989 8.106 -21.786 1.00 97.06 303 ALA A C 1
ATOM 2477 O O . ALA A 1 303 ? 31.997 7.780 -21.135 1.00 97.06 303 ALA A O 1
ATOM 2478 N N . TRP A 1 304 ? 34.093 8.561 -21.195 1.00 97.44 304 TRP A N 1
ATOM 2479 C CA . TRP A 1 304 ? 34.188 8.753 -19.756 1.00 97.44 304 TRP A CA 1
ATOM 2480 C C . TRP A 1 304 ? 33.353 9.942 -19.266 1.00 97.44 304 TRP A C 1
ATOM 2482 O O . TRP A 1 304 ? 32.614 9.806 -18.290 1.00 97.44 304 TRP A O 1
ATOM 2492 N N . ARG A 1 305 ? 33.402 11.082 -19.968 1.00 98.19 305 ARG A N 1
ATOM 2493 C CA . ARG A 1 305 ? 32.564 12.260 -19.681 1.00 98.19 305 ARG A CA 1
ATOM 2494 C C . ARG A 1 305 ? 31.076 11.910 -19.757 1.00 98.19 305 ARG A C 1
ATOM 2496 O O . ARG A 1 305 ? 30.331 12.278 -18.852 1.00 98.19 305 ARG A O 1
ATOM 2503 N N . LEU A 1 306 ? 30.669 11.145 -20.773 1.00 96.12 306 LEU A N 1
ATOM 2504 C CA . LEU A 1 306 ? 29.294 10.665 -20.918 1.00 96.12 306 LEU A CA 1
ATOM 2505 C C . LEU A 1 306 ? 28.875 9.790 -19.730 1.00 96.12 306 LEU A C 1
ATOM 2507 O O . LEU A 1 306 ? 27.905 10.118 -19.051 1.00 96.12 306 LEU A O 1
ATOM 2511 N N . LYS A 1 307 ? 29.654 8.746 -19.410 1.00 97.62 307 LYS A N 1
ATOM 2512 C CA . LYS A 1 307 ? 29.375 7.852 -18.270 1.00 97.62 307 LYS A CA 1
ATOM 2513 C C . LYS A 1 307 ? 29.255 8.598 -16.947 1.00 97.62 307 LYS A C 1
ATOM 2515 O O . LYS A 1 307 ? 28.430 8.252 -16.107 1.00 97.62 307 LYS A O 1
ATOM 2520 N N . ARG A 1 308 ? 30.082 9.623 -16.740 1.00 98.00 308 ARG A N 1
ATOM 2521 C CA . ARG A 1 308 ? 30.019 10.455 -15.537 1.00 98.00 308 ARG A CA 1
ATOM 2522 C C . ARG A 1 308 ? 28.684 11.20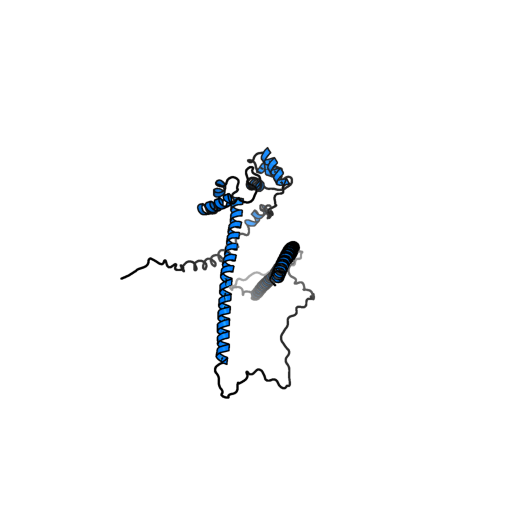1 -15.442 1.00 98.00 308 ARG A C 1
ATOM 2524 O O . ARG A 1 308 ? 28.082 11.214 -14.373 1.00 98.00 308 ARG A O 1
ATOM 2531 N N . VAL A 1 309 ? 28.223 11.814 -16.534 1.00 97.38 309 VAL A N 1
ATOM 2532 C CA . VAL A 1 309 ? 26.938 12.536 -16.561 1.00 97.38 309 VAL A CA 1
ATOM 2533 C C . VAL A 1 309 ? 25.762 11.570 -16.400 1.00 97.38 309 VAL A C 1
ATOM 2535 O O . VAL A 1 309 ? 24.821 11.873 -15.670 1.00 97.38 309 VAL A O 1
ATOM 2538 N N . GLU A 1 310 ? 25.828 10.385 -17.008 1.00 96.88 310 GLU A N 1
ATOM 2539 C CA . GLU A 1 310 ? 24.835 9.323 -16.804 1.00 96.88 310 GLU A CA 1
ATOM 2540 C C . GLU A 1 310 ? 24.741 8.921 -15.327 1.00 96.88 310 GLU A C 1
ATOM 2542 O O . GLU A 1 310 ? 23.646 8.891 -14.762 1.00 96.88 310 GLU A O 1
ATOM 2547 N N . LEU A 1 311 ? 25.884 8.707 -14.669 1.00 97.75 311 LEU A N 1
ATOM 2548 C CA . LEU A 1 311 ? 25.934 8.374 -13.247 1.00 97.75 311 LEU A CA 1
ATOM 2549 C C . LEU A 1 311 ? 25.374 9.503 -12.368 1.00 97.75 311 LEU A C 1
ATOM 2551 O O . LEU A 1 311 ? 24.668 9.239 -11.394 1.00 97.75 311 LEU A O 1
ATOM 2555 N N . GLN A 1 312 ? 25.646 10.762 -12.721 1.00 97.25 312 GLN A N 1
ATOM 2556 C CA . GLN A 1 312 ? 25.080 11.921 -12.030 1.00 97.25 312 GLN A CA 1
ATOM 2557 C C . GLN A 1 312 ? 23.553 11.962 -12.166 1.00 97.25 312 GLN A C 1
ATOM 2559 O O . GLN A 1 312 ? 22.839 12.125 -11.179 1.00 97.25 312 GLN A O 1
ATOM 2564 N N . LEU A 1 313 ? 23.033 11.733 -13.371 1.00 97.12 313 LEU A N 1
ATOM 2565 C CA . LEU A 1 313 ? 21.594 11.671 -13.608 1.00 97.12 313 LEU A CA 1
ATOM 2566 C C . LEU A 1 313 ? 20.937 10.535 -12.809 1.00 97.12 313 LEU A C 1
ATOM 2568 O O . LEU A 1 313 ? 19.840 10.695 -12.268 1.00 97.12 313 LEU A O 1
ATOM 2572 N N . GLU A 1 314 ? 21.580 9.372 -12.731 1.00 96.94 314 GLU A N 1
ATOM 2573 C CA . GLU A 1 314 ? 21.088 8.243 -11.941 1.00 96.94 314 GLU A CA 1
ATOM 2574 C C . GLU A 1 314 ? 21.090 8.536 -10.437 1.00 96.94 314 GLU A C 1
ATOM 2576 O O . GLU A 1 314 ? 20.115 8.202 -9.749 1.00 96.94 314 GLU A O 1
ATOM 2581 N N . SER A 1 315 ? 22.136 9.197 -9.932 1.00 96.75 315 SER A N 1
ATOM 2582 C CA . SER A 1 315 ? 22.252 9.582 -8.524 1.00 96.75 315 SER A CA 1
ATOM 2583 C C . SER A 1 315 ? 21.198 10.628 -8.134 1.00 96.75 315 SER A C 1
ATOM 2585 O O . SER A 1 315 ? 20.541 10.478 -7.099 1.00 96.75 315 SER A O 1
ATOM 2587 N N . GLU A 1 316 ? 20.929 11.613 -8.997 1.00 97.31 316 GLU A N 1
ATOM 2588 C CA . GLU A 1 316 ? 19.884 12.621 -8.795 1.00 97.31 316 GLU A CA 1
ATOM 2589 C C . GLU A 1 316 ? 18.485 12.010 -8.838 1.00 97.31 316 GLU A C 1
ATOM 2591 O O . GLU A 1 316 ? 17.663 12.255 -7.948 1.00 97.31 316 GLU A O 1
ATOM 2596 N N . LYS A 1 317 ? 18.218 11.125 -9.807 1.00 96.50 317 LYS A N 1
ATOM 2597 C CA . LYS A 1 317 ? 16.971 10.346 -9.845 1.00 96.50 317 LYS A CA 1
ATOM 2598 C C . LYS A 1 317 ? 16.795 9.528 -8.565 1.00 96.50 317 LYS A C 1
ATOM 2600 O O . LYS A 1 317 ? 15.682 9.439 -8.046 1.00 96.50 317 LYS A O 1
ATOM 2605 N N . ALA A 1 318 ? 17.864 8.925 -8.043 1.00 96.56 318 ALA A N 1
ATOM 2606 C CA . ALA A 1 318 ? 17.823 8.185 -6.785 1.00 96.56 318 ALA A CA 1
ATOM 2607 C C . ALA A 1 318 ? 17.562 9.100 -5.581 1.00 96.56 318 ALA A C 1
ATOM 2609 O O . ALA A 1 318 ? 16.761 8.744 -4.715 1.00 96.56 318 ALA A O 1
ATOM 2610 N N . CYS A 1 319 ? 18.171 10.286 -5.547 1.00 97.25 319 CYS A N 1
ATOM 2611 C CA . CYS A 1 319 ? 17.934 11.280 -4.506 1.00 97.25 319 CYS A CA 1
ATOM 2612 C C . CYS A 1 319 ? 16.468 11.731 -4.487 1.00 97.25 319 CYS A C 1
ATOM 2614 O O . CYS A 1 319 ? 15.801 11.612 -3.461 1.00 97.25 319 CYS A O 1
ATOM 2616 N N . LYS A 1 320 ? 15.917 12.095 -5.651 1.00 97.31 320 LYS A N 1
ATOM 2617 C CA . LYS A 1 320 ? 14.508 12.492 -5.796 1.00 97.31 320 LYS A CA 1
ATOM 2618 C C . LYS A 1 320 ? 13.533 11.387 -5.395 1.00 97.31 320 LYS A C 1
ATOM 2620 O O . LYS A 1 320 ? 12.485 11.669 -4.818 1.00 97.31 320 LYS A O 1
ATOM 2625 N N . ARG A 1 321 ? 13.859 10.116 -5.665 1.00 97.38 321 ARG A N 1
ATOM 2626 C CA . ARG A 1 321 ? 13.058 8.980 -5.173 1.00 97.38 321 ARG A CA 1
ATOM 2627 C C . ARG A 1 321 ? 13.066 8.901 -3.646 1.00 97.38 321 ARG A C 1
ATOM 2629 O O . ARG A 1 321 ? 12.002 8.725 -3.064 1.00 97.38 321 ARG A O 1
ATOM 2636 N N . ARG A 1 322 ? 14.229 9.059 -3.003 1.00 96.56 322 ARG A N 1
ATOM 2637 C CA . ARG A 1 322 ? 14.338 9.055 -1.534 1.00 96.56 322 ARG A CA 1
ATOM 2638 C C . ARG A 1 322 ? 13.584 10.217 -0.894 1.00 96.56 322 ARG A C 1
ATOM 2640 O O . ARG A 1 322 ? 12.917 10.002 0.106 1.00 96.56 322 ARG A O 1
ATOM 2647 N N . GLU A 1 323 ? 13.649 11.413 -1.474 1.00 96.94 323 GLU A N 1
ATOM 2648 C CA . GLU A 1 323 ? 12.877 12.572 -1.002 1.00 96.94 323 GLU A CA 1
ATOM 2649 C C . GLU A 1 323 ? 11.371 12.290 -1.019 1.00 96.94 323 GLU A C 1
ATOM 2651 O O . GLU A 1 323 ? 10.706 12.465 -0.002 1.00 96.94 323 GLU A O 1
ATOM 2656 N N . LYS A 1 324 ? 10.844 11.757 -2.131 1.00 97.25 324 LYS A N 1
ATOM 2657 C CA . LYS A 1 324 ? 9.425 11.378 -2.233 1.00 97.25 324 LYS A CA 1
ATOM 2658 C C . LYS A 1 324 ? 9.027 10.306 -1.223 1.00 97.25 324 LYS A C 1
ATOM 2660 O O . LYS A 1 324 ? 7.934 10.368 -0.675 1.00 97.25 324 LYS A O 1
ATOM 2665 N N . ILE A 1 325 ? 9.897 9.324 -0.983 1.00 96.50 325 ILE A N 1
ATOM 2666 C CA . ILE A 1 325 ? 9.655 8.291 0.031 1.00 96.50 325 ILE A CA 1
ATOM 2667 C C . ILE A 1 325 ? 9.571 8.933 1.418 1.00 96.50 325 ILE A C 1
ATOM 2669 O O . ILE A 1 325 ? 8.589 8.707 2.111 1.00 96.50 325 ILE A O 1
ATOM 2673 N N . LYS A 1 326 ? 10.522 9.803 1.782 1.00 97.94 326 LYS A N 1
ATOM 2674 C CA . LYS A 1 326 ? 10.507 10.522 3.067 1.00 97.94 326 LYS A CA 1
ATOM 2675 C C . LYS A 1 326 ? 9.264 11.398 3.244 1.00 97.94 326 LYS A C 1
ATOM 2677 O O . LYS A 1 326 ? 8.736 11.472 4.347 1.00 97.94 326 LYS A O 1
ATOM 2682 N N . GLU A 1 327 ? 8.795 12.045 2.177 1.00 98.06 327 GLU A N 1
ATOM 2683 C CA . GLU A 1 327 ? 7.559 12.839 2.192 1.00 98.06 327 GLU A CA 1
ATOM 2684 C C . GLU A 1 327 ? 6.313 11.961 2.392 1.00 98.06 327 GLU A C 1
ATOM 2686 O O . GLU A 1 327 ? 5.392 12.328 3.118 1.00 98.06 327 GLU A O 1
ATOM 2691 N N . ILE A 1 328 ? 6.265 10.786 1.761 1.00 97.75 328 ILE A N 1
ATOM 2692 C CA . ILE A 1 328 ? 5.174 9.831 1.986 1.00 97.75 328 ILE A CA 1
ATOM 2693 C C . ILE A 1 328 ? 5.232 9.311 3.423 1.00 97.75 328 ILE A C 1
ATOM 2695 O O . ILE A 1 328 ? 4.212 9.305 4.100 1.00 97.75 328 ILE A O 1
ATOM 2699 N N . GLU A 1 329 ? 6.410 8.926 3.910 1.00 97.44 329 GLU A N 1
ATOM 2700 C CA . GLU A 1 329 ? 6.605 8.457 5.283 1.00 97.44 329 GLU A CA 1
ATOM 2701 C C . GLU A 1 329 ? 6.214 9.515 6.321 1.00 97.44 329 GLU A C 1
ATOM 2703 O O . GLU A 1 329 ? 5.604 9.171 7.329 1.00 97.44 329 GLU A O 1
ATOM 2708 N N . SER A 1 330 ? 6.517 10.800 6.095 1.00 97.94 330 SER A N 1
ATOM 2709 C CA . SER A 1 330 ? 6.091 11.863 7.011 1.00 97.94 330 SER A CA 1
ATOM 2710 C C . SER A 1 330 ? 4.574 12.053 7.011 1.00 97.94 330 SER A C 1
ATOM 2712 O O . SER A 1 330 ? 3.996 12.226 8.079 1.00 97.94 330 SER A O 1
ATOM 2714 N N . LYS A 1 331 ? 3.917 11.961 5.846 1.00 98.25 331 LYS A N 1
ATOM 2715 C CA . LYS A 1 331 ? 2.447 12.001 5.748 1.00 98.25 331 LYS A CA 1
ATOM 2716 C C . LYS A 1 331 ? 1.792 10.799 6.423 1.00 98.25 331 LYS A C 1
ATOM 2718 O O . LYS A 1 331 ? 0.781 10.967 7.091 1.00 98.25 331 LYS A O 1
ATOM 2723 N N . VAL A 1 332 ? 2.365 9.605 6.263 1.00 98.06 332 VAL A N 1
ATOM 2724 C CA . VAL A 1 332 ? 1.883 8.390 6.934 1.00 98.06 332 VAL A CA 1
ATOM 2725 C C . VAL A 1 332 ? 1.982 8.553 8.446 1.00 98.06 332 VAL A C 1
ATOM 2727 O O . VAL A 1 332 ? 0.970 8.393 9.118 1.00 98.06 332 VAL A O 1
ATOM 2730 N N . ARG A 1 333 ? 3.143 8.976 8.967 1.00 98.19 333 ARG A N 1
ATOM 2731 C CA . ARG A 1 333 ? 3.310 9.221 10.407 1.00 98.19 333 ARG A CA 1
ATOM 2732 C C . ARG A 1 333 ? 2.315 10.250 10.942 1.00 98.19 333 ARG A C 1
ATOM 2734 O O . ARG A 1 333 ? 1.692 9.993 11.960 1.00 98.19 333 ARG A O 1
ATOM 2741 N N . ALA A 1 334 ? 2.104 11.368 10.244 1.00 98.19 334 ALA A N 1
ATOM 2742 C CA . ALA A 1 334 ? 1.133 12.378 10.673 1.00 98.19 334 ALA A CA 1
ATOM 2743 C C . ALA A 1 334 ? -0.299 11.815 10.762 1.00 98.19 334 ALA A C 1
ATOM 2745 O O . ALA A 1 334 ? -0.986 12.028 11.756 1.00 98.19 334 ALA A O 1
ATOM 2746 N N . LEU A 1 335 ? -0.731 11.038 9.762 1.00 98.12 335 LEU A N 1
ATOM 2747 C CA . LEU A 1 335 ? -2.050 10.396 9.778 1.00 98.12 335 LEU A CA 1
ATOM 2748 C C . LEU A 1 335 ? -2.177 9.349 10.894 1.00 98.12 335 LEU A C 1
ATOM 2750 O O . LEU A 1 335 ? -3.233 9.235 11.511 1.00 98.12 335 LEU A O 1
ATOM 2754 N N . GLU A 1 336 ? -1.120 8.583 11.163 1.00 98.00 336 GLU A N 1
ATOM 2755 C CA . GLU A 1 336 ? -1.084 7.625 12.275 1.00 98.00 336 GLU A CA 1
ATOM 2756 C C . GLU A 1 336 ? -1.161 8.335 13.635 1.00 98.00 336 GLU A C 1
ATOM 2758 O O . GLU A 1 336 ? -1.840 7.861 14.546 1.00 98.00 336 GLU A O 1
ATOM 2763 N N . GLU A 1 337 ? -0.513 9.494 13.776 1.00 98.56 337 GLU A N 1
ATOM 2764 C CA . GLU A 1 337 ? -0.602 10.333 14.973 1.00 98.56 337 GLU A CA 1
ATOM 2765 C C . GLU A 1 337 ? -2.005 10.915 15.169 1.00 98.56 337 GLU A C 1
ATOM 2767 O O . GLU A 1 337 ? -2.540 10.830 16.275 1.00 98.56 337 GLU A O 1
ATOM 2772 N N . GLU A 1 338 ? -2.638 11.423 14.110 1.00 98.19 338 GLU A N 1
ATOM 2773 C CA . GLU A 1 338 ? -4.028 11.891 14.154 1.00 98.19 338 GLU A CA 1
ATOM 2774 C C . GLU A 1 338 ? -4.992 10.768 14.561 1.00 98.19 338 GLU A C 1
ATOM 2776 O O . GLU A 1 338 ? -5.831 10.954 15.443 1.00 98.19 338 GLU A O 1
ATOM 2781 N N . GLN A 1 339 ? -4.855 9.578 13.965 1.00 98.31 339 GLN A N 1
ATOM 2782 C CA . GLN A 1 339 ? -5.678 8.417 14.314 1.00 98.31 339 GLN A CA 1
ATOM 2783 C C . GLN A 1 339 ? -5.494 8.006 15.776 1.00 98.31 339 GLN A C 1
ATOM 2785 O O . GLN A 1 339 ? -6.480 7.734 16.464 1.00 98.31 339 GLN A O 1
ATOM 2790 N N . ARG A 1 340 ? -4.250 7.993 16.267 1.00 98.31 340 ARG A N 1
ATOM 2791 C CA . ARG A 1 340 ? -3.945 7.677 17.665 1.00 98.31 340 ARG A CA 1
ATOM 2792 C C . ARG A 1 340 ? -4.598 8.678 18.616 1.00 98.31 340 ARG A C 1
ATOM 2794 O O . ARG A 1 340 ? -5.268 8.254 19.550 1.00 98.31 340 ARG A O 1
ATOM 2801 N N . LEU A 1 341 ? -4.473 9.979 18.349 1.00 98.56 341 LEU A N 1
ATOM 2802 C CA . LEU A 1 341 ? -5.084 11.024 19.178 1.00 98.56 341 LEU A CA 1
ATOM 2803 C C . LEU A 1 341 ? -6.614 10.920 19.206 1.00 98.56 341 LEU A C 1
ATOM 2805 O O . LEU A 1 341 ? -7.234 11.102 20.253 1.00 98.56 341 LEU A O 1
ATOM 2809 N N . MET A 1 342 ? -7.239 10.591 18.073 1.00 98.25 342 MET A N 1
ATOM 2810 C CA . MET A 1 342 ? -8.684 10.362 18.015 1.00 98.25 342 MET A CA 1
ATOM 2811 C C . MET A 1 342 ? -9.109 9.157 18.860 1.00 98.25 342 MET A C 1
ATOM 2813 O O . MET A 1 342 ? -10.110 9.235 19.571 1.00 98.25 342 MET A O 1
ATOM 2817 N N . LEU A 1 343 ? -8.350 8.059 18.815 1.00 98.25 343 LEU A N 1
ATOM 2818 C CA . LEU A 1 343 ? -8.612 6.883 19.646 1.00 98.25 343 LEU A CA 1
ATOM 2819 C C . LEU A 1 343 ? -8.412 7.180 21.134 1.00 98.25 343 LEU A C 1
ATOM 2821 O O . LEU A 1 343 ? -9.269 6.814 21.931 1.00 98.25 343 LEU A O 1
ATOM 2825 N N . GLU A 1 344 ? -7.341 7.883 21.505 1.00 98.38 344 GLU A N 1
ATOM 2826 C CA . GLU A 1 344 ? -7.082 8.303 22.889 1.00 98.38 344 GLU A CA 1
ATOM 2827 C C . GLU A 1 344 ? -8.208 9.189 23.429 1.00 98.38 344 GLU A C 1
ATOM 2829 O O . GLU A 1 344 ? -8.653 9.001 24.562 1.00 98.38 344 GLU A O 1
ATOM 2834 N N . ARG A 1 345 ? -8.727 10.110 22.607 1.00 98.69 345 ARG A N 1
ATOM 2835 C CA . ARG A 1 345 ? -9.880 10.941 22.965 1.00 98.69 345 ARG A CA 1
ATOM 2836 C C . ARG A 1 345 ? -11.126 10.099 23.229 1.00 98.69 345 ARG A C 1
ATOM 2838 O O . ARG A 1 345 ? -11.759 10.266 24.266 1.00 98.69 345 ARG A O 1
ATOM 2845 N N . ILE A 1 346 ? -11.460 9.188 22.315 1.00 98.50 346 ILE A N 1
ATOM 2846 C CA . ILE A 1 346 ? -12.609 8.287 22.472 1.00 98.50 346 ILE A CA 1
ATOM 2847 C C . ILE A 1 346 ? -12.446 7.440 23.741 1.00 98.50 346 ILE A C 1
ATOM 2849 O O . ILE A 1 346 ? -13.378 7.291 24.528 1.00 98.50 346 ILE A O 1
ATOM 2853 N N . GLU A 1 347 ? -11.252 6.899 23.973 1.00 98.44 347 GLU A N 1
ATOM 2854 C CA . GLU A 1 347 ? -10.965 6.084 25.147 1.00 98.44 347 GLU A CA 1
ATOM 2855 C C . GLU A 1 347 ? -11.079 6.892 26.448 1.00 98.44 347 GLU A C 1
ATOM 2857 O O . GLU A 1 347 ? -11.613 6.391 27.436 1.00 98.44 347 GLU A O 1
ATOM 2862 N N . ALA A 1 348 ? -10.628 8.149 26.460 1.00 98.56 348 ALA A N 1
ATOM 2863 C CA . ALA A 1 348 ? -10.795 9.052 27.594 1.00 98.56 348 ALA A CA 1
ATOM 2864 C C . ALA A 1 348 ? -12.277 9.340 27.888 1.00 98.56 348 ALA A C 1
ATOM 2866 O O . ALA A 1 348 ? -12.691 9.236 29.043 1.00 98.56 348 ALA A O 1
ATOM 2867 N N . GLU A 1 349 ? -13.084 9.611 26.857 1.00 98.56 349 GLU A N 1
ATOM 2868 C CA . GLU A 1 349 ? -14.531 9.830 26.989 1.00 98.56 349 GLU A CA 1
ATOM 2869 C C . GLU A 1 349 ? -15.231 8.595 27.595 1.00 98.56 349 GLU A C 1
ATOM 2871 O O . GLU A 1 349 ? -16.019 8.720 28.536 1.00 98.56 349 GLU A O 1
ATOM 2876 N N . TYR A 1 350 ? -14.901 7.380 27.139 1.00 98.31 350 TYR A N 1
ATOM 2877 C CA . TYR A 1 350 ? -15.455 6.150 27.722 1.00 98.31 350 TYR A CA 1
ATOM 2878 C C . TYR A 1 350 ? -14.946 5.868 29.139 1.00 98.31 350 TYR A C 1
ATOM 2880 O O . TYR A 1 350 ? -15.714 5.413 29.990 1.00 98.31 350 TYR A O 1
ATOM 2888 N N . ARG A 1 351 ? -13.671 6.147 29.432 1.00 98.62 351 ARG A N 1
ATOM 2889 C CA . ARG A 1 351 ? -13.133 6.036 30.796 1.00 98.62 351 ARG A CA 1
ATOM 2890 C C . ARG A 1 351 ? -13.863 6.970 31.755 1.00 98.62 351 ARG A C 1
ATOM 2892 O O . ARG A 1 351 ? -14.192 6.553 32.861 1.00 98.62 351 ARG A O 1
ATOM 2899 N N . GLU A 1 352 ? -14.144 8.202 31.344 1.00 98.44 352 GLU A N 1
ATOM 2900 C CA . GLU A 1 352 ? -14.893 9.157 32.159 1.00 98.44 352 GLU A CA 1
ATOM 2901 C C . GLU A 1 352 ? -16.322 8.669 32.426 1.00 98.44 352 GLU A C 1
ATOM 2903 O O . GLU A 1 352 ? -16.756 8.658 33.580 1.00 98.44 352 GLU A O 1
ATOM 2908 N N . GLN A 1 353 ? -17.017 8.161 31.402 1.00 98.56 353 GLN A N 1
ATOM 2909 C CA . GLN A 1 353 ? -18.344 7.552 31.566 1.00 98.56 353 GLN A CA 1
ATOM 2910 C C . GLN A 1 353 ? -18.324 6.385 32.565 1.00 98.56 353 GLN A C 1
ATOM 2912 O O . GLN A 1 353 ? -19.188 6.297 33.439 1.00 98.56 353 GLN A O 1
ATOM 2917 N N . LEU A 1 354 ? -17.313 5.514 32.490 1.00 98.44 354 LEU A N 1
ATOM 2918 C CA . LEU A 1 354 ? -17.138 4.413 33.441 1.00 98.44 354 LEU A CA 1
ATOM 2919 C C . LEU A 1 354 ? -16.876 4.911 34.868 1.00 98.44 354 LEU A C 1
ATOM 2921 O O . LEU A 1 354 ? -17.401 4.335 35.822 1.00 98.44 354 LEU A O 1
ATOM 2925 N N . LEU A 1 355 ? -16.090 5.980 35.032 1.00 98.50 355 LEU A N 1
ATOM 2926 C CA . LEU A 1 355 ? -15.829 6.582 36.342 1.00 98.50 355 LEU A CA 1
ATOM 2927 C C . LEU A 1 355 ? -17.093 7.193 36.953 1.00 98.50 355 LEU A C 1
ATOM 2929 O O . LEU A 1 355 ? -17.311 7.043 38.153 1.00 98.50 355 LEU A O 1
ATOM 2933 N N . VAL A 1 356 ? -17.930 7.855 36.153 1.00 98.50 356 VAL A N 1
ATOM 2934 C CA . VAL A 1 356 ? -19.226 8.380 36.613 1.00 98.50 356 VAL A CA 1
ATOM 2935 C C . VAL A 1 356 ? -20.126 7.239 37.082 1.00 98.50 356 VAL A C 1
ATOM 2937 O O . VAL A 1 356 ? -20.591 7.262 38.220 1.00 98.50 356 VAL A O 1
ATOM 2940 N N . LEU A 1 357 ? -20.286 6.193 36.266 1.00 98.31 357 LEU A N 1
ATOM 2941 C CA . LEU A 1 357 ? -21.095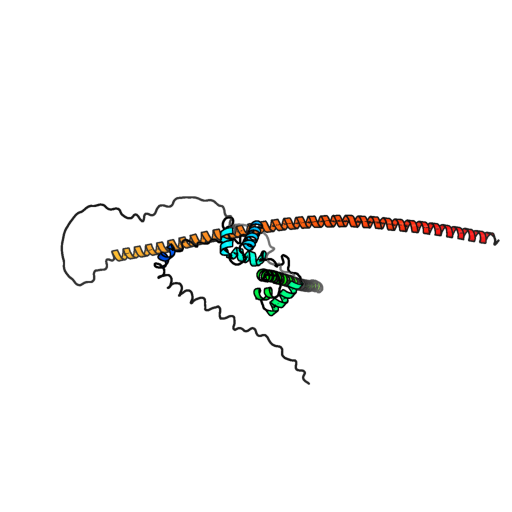 5.027 36.629 1.00 98.31 357 LEU A CA 1
ATOM 2942 C C . LEU A 1 357 ? -20.596 4.342 37.906 1.00 98.31 357 LEU A C 1
ATOM 2944 O O . LEU A 1 357 ? -21.404 3.946 38.743 1.00 98.31 357 LEU A O 1
ATOM 2948 N N . ARG A 1 358 ? -19.275 4.226 38.084 1.00 98.44 358 ARG A N 1
ATOM 2949 C CA . ARG A 1 358 ? -18.686 3.672 39.308 1.00 98.44 358 ARG A CA 1
ATOM 2950 C C . ARG A 1 358 ? -19.046 4.505 40.538 1.00 98.44 358 ARG A C 1
ATOM 2952 O O . ARG A 1 358 ? -19.520 3.938 41.514 1.00 98.44 358 ARG A O 1
ATOM 2959 N N . ARG A 1 359 ? -18.897 5.833 40.475 1.00 98.62 359 ARG A N 1
ATOM 2960 C CA . ARG A 1 359 ? -19.273 6.725 41.588 1.00 98.62 359 ARG A CA 1
ATOM 2961 C C . ARG A 1 359 ? -20.756 6.618 41.933 1.00 98.62 359 ARG A C 1
ATOM 2963 O O . ARG A 1 359 ? -21.103 6.630 43.109 1.00 98.62 359 ARG A O 1
ATOM 2970 N N . ASP A 1 360 ? -21.622 6.484 40.932 1.00 98.50 360 ASP A N 1
ATOM 2971 C CA . ASP A 1 360 ? -23.060 6.314 41.153 1.00 98.50 360 ASP A CA 1
ATOM 2972 C C . ASP A 1 360 ? -23.394 4.981 41.835 1.00 98.50 360 ASP A C 1
ATOM 2974 O O . ASP A 1 360 ? -24.301 4.929 42.670 1.00 98.50 360 ASP A O 1
ATOM 2978 N N . VAL A 1 361 ? -22.684 3.902 41.486 1.00 98.56 361 VAL A N 1
ATOM 2979 C CA . VAL A 1 361 ? -22.806 2.600 42.162 1.00 98.56 361 VAL A CA 1
ATOM 2980 C C . VAL A 1 361 ? -22.337 2.716 43.609 1.00 98.56 361 VAL A C 1
ATOM 2982 O O . VAL A 1 361 ? -23.122 2.413 44.505 1.00 98.56 361 VAL A O 1
ATOM 2985 N N . ASP A 1 362 ? -21.136 3.247 43.842 1.00 98.25 362 ASP A N 1
ATOM 2986 C CA . ASP A 1 362 ? -20.568 3.411 45.185 1.00 98.25 362 ASP A CA 1
ATOM 2987 C C . ASP A 1 362 ? -21.479 4.290 46.069 1.00 98.25 362 ASP A C 1
ATOM 2989 O O . ASP A 1 362 ? -21.759 3.964 47.221 1.00 98.25 362 ASP A O 1
ATOM 2993 N N . ALA A 1 363 ? -22.044 5.370 45.515 1.00 98.38 363 ALA A N 1
ATOM 2994 C CA . ALA A 1 363 ? -22.988 6.233 46.224 1.00 98.38 363 ALA A CA 1
ATOM 2995 C C . ALA A 1 363 ? -24.308 5.521 46.568 1.00 98.38 363 ALA A C 1
ATOM 2997 O O . ALA A 1 363 ? -24.902 5.777 47.621 1.00 98.38 363 ALA A O 1
ATOM 2998 N N . LYS A 1 364 ? -24.806 4.637 45.693 1.00 98.50 364 LYS A N 1
ATOM 2999 C CA . LYS A 1 364 ? -25.991 3.812 45.981 1.00 98.50 364 LYS A CA 1
ATOM 3000 C C . LYS A 1 364 ? -25.690 2.771 47.055 1.00 98.50 364 LYS A C 1
ATOM 3002 O O . LYS A 1 364 ? -26.506 2.609 47.961 1.00 98.50 364 LYS A O 1
ATOM 3007 N N . GLU A 1 365 ? -24.539 2.109 46.986 1.00 98.25 365 GLU A N 1
ATOM 3008 C CA . GLU A 1 365 ? -24.090 1.159 48.008 1.00 98.25 365 GLU A CA 1
ATOM 3009 C C . GLU A 1 365 ? -23.940 1.840 49.367 1.00 98.25 365 GLU A C 1
ATOM 3011 O O . GLU A 1 365 ? -24.472 1.347 50.360 1.00 98.25 365 GLU A O 1
ATOM 3016 N N . GLN A 1 366 ? -23.328 3.024 49.409 1.00 98.25 366 GLN A N 1
ATOM 3017 C CA . GLN A 1 366 ? -23.180 3.796 50.637 1.00 98.25 366 GLN A CA 1
ATOM 3018 C C . GLN A 1 366 ? -24.535 4.187 51.239 1.00 98.25 366 GLN A C 1
ATOM 3020 O O . GLN A 1 366 ? -24.749 4.004 52.436 1.00 98.25 366 GLN A O 1
ATOM 3025 N N . LYS A 1 367 ? -25.500 4.624 50.419 1.00 98.50 367 LYS A N 1
ATOM 3026 C CA . LYS A 1 367 ? -26.872 4.893 50.890 1.00 98.50 367 LYS A CA 1
ATOM 3027 C C . LYS A 1 367 ? -27.541 3.647 51.470 1.00 98.50 367 LYS A C 1
ATOM 3029 O O . LYS A 1 367 ? -28.231 3.739 52.486 1.00 98.50 367 LYS A O 1
ATOM 3034 N N . LEU A 1 368 ? -27.368 2.484 50.841 1.00 98.44 368 LEU A N 1
ATOM 3035 C CA . LEU A 1 368 ? -27.897 1.221 51.364 1.00 98.44 368 LEU A CA 1
ATOM 3036 C C . LEU A 1 368 ? -27.212 0.829 52.680 1.00 98.44 368 LEU A C 1
ATOM 3038 O O . LEU A 1 368 ? -27.897 0.404 53.612 1.00 98.44 368 LEU A O 1
ATOM 3042 N N . ALA A 1 369 ? -25.898 1.031 52.790 1.00 98.19 369 ALA A N 1
ATOM 3043 C CA . ALA A 1 369 ? -25.130 0.784 54.006 1.00 98.19 369 ALA A CA 1
ATOM 3044 C C . ALA A 1 369 ? -25.570 1.699 55.161 1.00 98.19 369 ALA A C 1
ATOM 3046 O O . ALA A 1 369 ? -25.796 1.218 56.269 1.00 98.19 369 ALA A O 1
ATOM 3047 N N . GLU A 1 370 ? -25.784 2.991 54.905 1.00 98.19 370 GLU A N 1
ATOM 3048 C CA . GLU A 1 370 ? -26.308 3.948 55.887 1.00 98.19 370 GLU A CA 1
ATOM 3049 C C . GLU A 1 370 ? -27.722 3.572 56.349 1.00 98.19 370 GLU A C 1
ATOM 3051 O O . GLU A 1 370 ? -28.011 3.564 57.548 1.00 98.19 370 GLU A O 1
ATOM 3056 N N . GLN A 1 371 ? -28.606 3.191 55.419 1.00 98.44 371 GLN A N 1
ATOM 3057 C CA . GLN A 1 371 ? -29.946 2.704 55.760 1.00 98.44 371 GLN A CA 1
ATOM 3058 C C . GLN A 1 371 ? -29.895 1.428 56.605 1.00 98.44 371 GLN A C 1
ATOM 3060 O O . GLN A 1 371 ? -30.673 1.284 57.555 1.00 98.44 371 GLN A O 1
ATOM 3065 N N . TRP A 1 372 ? -29.001 0.497 56.266 1.00 98.06 372 TRP A N 1
ATOM 3066 C CA . TRP A 1 372 ? -28.790 -0.735 57.018 1.00 98.06 372 TRP A CA 1
ATOM 3067 C C . TRP A 1 372 ? -28.259 -0.440 58.426 1.00 98.06 372 TRP A C 1
ATOM 3069 O O . TRP A 1 372 ? -28.860 -0.894 59.401 1.00 98.06 372 TRP A O 1
ATOM 3079 N N . ALA A 1 373 ? -27.239 0.410 58.557 1.00 98.31 373 ALA A N 1
ATOM 3080 C CA . ALA A 1 373 ? -26.686 0.841 59.838 1.00 98.31 373 ALA A CA 1
ATOM 3081 C C . ALA A 1 373 ? -27.735 1.550 60.712 1.00 98.31 373 ALA A C 1
ATOM 3083 O O . ALA A 1 373 ? -27.862 1.248 61.897 1.00 98.31 373 ALA A O 1
ATOM 3084 N N . ALA A 1 374 ? -28.563 2.426 60.133 1.00 98.12 374 ALA A N 1
ATOM 3085 C CA . ALA A 1 374 ? -29.646 3.103 60.848 1.00 98.12 374 ALA A CA 1
ATOM 3086 C C . ALA A 1 374 ? -30.748 2.139 61.328 1.00 98.12 374 ALA A C 1
ATOM 3088 O O . ALA A 1 374 ? -31.382 2.373 62.361 1.00 98.12 374 ALA A O 1
ATOM 3089 N N . LYS A 1 375 ? -31.023 1.059 60.585 1.00 98.12 375 LYS A N 1
ATOM 3090 C CA . LYS A 1 375 ? -31.922 -0.016 61.042 1.00 98.12 375 LYS A CA 1
ATOM 3091 C C . LYS A 1 375 ? -31.281 -0.816 62.175 1.00 98.12 375 LYS A C 1
ATOM 3093 O O . LYS A 1 375 ? -31.937 -1.027 63.192 1.00 98.12 375 LYS A O 1
ATOM 3098 N N . HIS A 1 376 ? -30.010 -1.187 62.032 1.00 98.12 376 HIS A N 1
ATOM 3099 C CA . HIS A 1 376 ? -29.258 -1.896 63.066 1.00 98.12 376 HIS A CA 1
ATOM 3100 C C . HIS A 1 376 ? -29.205 -1.099 64.374 1.00 98.12 376 HIS A C 1
ATOM 3102 O O . HIS A 1 376 ? -29.523 -1.641 65.424 1.00 98.12 376 HIS A O 1
ATOM 3108 N N . LEU A 1 377 ? -28.916 0.203 64.307 1.00 97.94 377 LEU A N 1
ATOM 3109 C CA . LEU A 1 377 ? -28.873 1.089 65.472 1.00 97.94 377 LEU A CA 1
ATOM 3110 C C . LEU A 1 377 ? -30.238 1.228 66.167 1.00 97.94 377 LEU A C 1
ATOM 3112 O O . LEU A 1 377 ? -30.315 1.356 67.387 1.00 97.94 377 LEU A O 1
ATOM 3116 N N . ARG A 1 378 ? -31.340 1.221 65.405 1.00 97.62 378 ARG A N 1
ATOM 3117 C CA . ARG A 1 378 ? -32.692 1.206 65.986 1.00 97.62 378 ARG A CA 1
ATOM 3118 C C . ARG A 1 378 ? -32.968 -0.101 66.721 1.00 97.62 378 ARG A C 1
ATOM 3120 O O . ARG A 1 378 ? -33.514 -0.064 67.819 1.00 97.62 378 ARG A O 1
ATOM 3127 N N . LEU A 1 379 ? -32.573 -1.229 66.133 1.00 97.50 379 LEU A N 1
ATOM 3128 C CA . LEU A 1 379 ? -32.723 -2.541 66.753 1.00 97.50 379 LEU A CA 1
ATOM 3129 C C . LEU A 1 379 ? -31.890 -2.655 68.036 1.00 97.50 379 LEU A C 1
ATOM 3131 O O . LEU A 1 379 ? -32.414 -3.107 69.048 1.00 97.50 379 LEU A O 1
ATOM 3135 N N . THR A 1 380 ? -30.631 -2.209 68.029 1.00 97.44 380 THR A N 1
ATOM 3136 C CA . THR A 1 380 ? -29.780 -2.250 69.229 1.00 97.44 380 THR A CA 1
ATOM 3137 C C . THR A 1 380 ? -30.354 -1.394 70.355 1.00 97.44 380 THR A C 1
ATOM 3139 O O . THR A 1 380 ? -30.482 -1.888 71.470 1.00 97.44 380 THR A O 1
ATOM 3142 N N . LYS A 1 381 ? -30.813 -0.168 70.062 1.00 96.56 381 LYS A N 1
ATOM 3143 C CA . LYS A 1 381 ? -31.494 0.686 71.054 1.00 96.56 381 LYS A CA 1
ATOM 3144 C C . LYS A 1 381 ? -32.759 0.038 71.622 1.00 96.56 381 LYS A C 1
ATOM 3146 O O . LYS A 1 381 ? -33.016 0.142 72.817 1.00 96.56 381 LYS A O 1
ATOM 3151 N N . PHE A 1 382 ? -33.548 -0.631 70.782 1.00 96.31 382 PHE A N 1
ATOM 3152 C CA . PHE A 1 382 ? -34.738 -1.359 71.231 1.00 96.31 382 PHE A CA 1
ATOM 3153 C C . PHE A 1 382 ? -34.377 -2.516 72.177 1.00 96.31 382 PHE A C 1
ATOM 3155 O O . PHE A 1 382 ? -35.013 -2.692 73.215 1.00 96.31 382 PHE A O 1
ATOM 3162 N N . LEU A 1 383 ? -33.322 -3.275 71.863 1.00 96.19 383 LEU A N 1
ATOM 3163 C CA . LEU A 1 383 ? -32.827 -4.351 72.726 1.00 96.19 383 LEU A CA 1
ATOM 3164 C C . LEU A 1 383 ? -32.292 -3.823 74.069 1.00 96.19 383 LEU A C 1
ATOM 3166 O O . LEU A 1 383 ? -32.583 -4.412 75.108 1.00 96.19 383 LEU A O 1
ATOM 3170 N N . GLU A 1 384 ? -31.571 -2.699 74.075 1.00 94.88 384 GLU A N 1
ATOM 3171 C CA . GLU A 1 384 ? -31.088 -2.037 75.300 1.00 94.88 384 GLU A CA 1
ATOM 3172 C C . GLU A 1 384 ? -32.232 -1.550 76.203 1.00 94.88 384 GLU A C 1
ATOM 3174 O O . GLU A 1 384 ? -32.168 -1.700 77.427 1.00 94.88 384 GLU A O 1
ATOM 3179 N N . GLN A 1 385 ? -33.306 -1.008 75.618 1.00 94.06 385 GLN A N 1
ATOM 3180 C CA . GLN A 1 385 ? -34.515 -0.632 76.358 1.00 94.06 385 GLN A CA 1
ATOM 3181 C C . GLN A 1 385 ? -35.179 -1.853 77.005 1.00 94.06 385 GLN A C 1
ATOM 3183 O O . GLN A 1 385 ? -35.478 -1.827 78.198 1.00 94.06 385 GLN A O 1
ATOM 3188 N N . MET A 1 386 ? -35.349 -2.942 76.249 1.00 91.50 386 MET A N 1
ATOM 3189 C CA . MET A 1 386 ? -35.920 -4.194 76.759 1.00 91.50 386 MET A CA 1
ATOM 3190 C C . MET A 1 386 ? -35.082 -4.789 77.899 1.00 91.50 386 MET A C 1
ATOM 3192 O O . MET A 1 386 ? -35.632 -5.187 78.927 1.00 91.50 386 MET A O 1
ATOM 3196 N N . ALA A 1 387 ? -33.754 -4.807 77.751 1.00 89.94 387 ALA A N 1
ATOM 3197 C CA . ALA A 1 387 ? -32.836 -5.271 78.790 1.00 89.94 387 ALA A CA 1
ATOM 3198 C C . ALA A 1 387 ? -32.910 -4.404 80.061 1.00 89.94 387 ALA A C 1
ATOM 3200 O O . ALA A 1 387 ? -32.900 -4.935 81.173 1.00 89.94 387 ALA A O 1
ATOM 3201 N N . SER A 1 388 ? -33.047 -3.083 79.905 1.00 86.50 388 SER A N 1
ATOM 3202 C CA . SER A 1 388 ? -33.187 -2.147 81.028 1.00 86.50 388 SER A CA 1
ATOM 3203 C C . SER A 1 388 ? -34.517 -2.328 81.772 1.00 86.50 388 SER A C 1
ATOM 3205 O O . SER A 1 388 ? -34.532 -2.349 83.002 1.00 86.50 388 SER A O 1
ATOM 3207 N N . CYS A 1 389 ? -35.630 -2.532 81.056 1.00 80.38 389 CYS A N 1
ATOM 3208 C CA . CYS A 1 389 ? -36.930 -2.843 81.663 1.00 80.38 389 CYS A CA 1
ATOM 3209 C C . CYS A 1 389 ? -36.925 -4.192 82.400 1.00 80.38 389 CYS A C 1
ATOM 3211 O O . CYS A 1 389 ? -37.495 -4.301 83.484 1.00 80.38 389 CYS A O 1
ATOM 3213 N N . ALA A 1 390 ? -36.254 -5.209 81.850 1.00 77.12 390 ALA A N 1
ATOM 3214 C CA . ALA A 1 390 ? -36.100 -6.505 82.511 1.00 77.12 390 ALA A CA 1
ATOM 3215 C C . ALA A 1 390 ? -35.280 -6.402 83.811 1.00 77.12 390 ALA A C 1
ATOM 3217 O O . ALA A 1 390 ? -35.620 -7.046 84.800 1.00 77.12 390 ALA A O 1
ATOM 3218 N N . HIS A 1 391 ? -34.243 -5.557 83.842 1.00 74.25 391 HIS A N 1
ATOM 3219 C CA . HIS A 1 391 ? -33.475 -5.277 85.061 1.00 74.25 391 HIS A CA 1
ATOM 3220 C C . HIS A 1 391 ? -34.271 -4.490 86.117 1.00 74.25 391 HIS A C 1
ATOM 3222 O O . HIS A 1 391 ? -34.050 -4.689 87.310 1.00 74.25 391 HIS A O 1
ATOM 3228 N N . ALA A 1 392 ? -35.190 -3.611 85.705 1.00 70.44 392 ALA A N 1
ATOM 3229 C CA . ALA A 1 392 ? -36.011 -2.813 86.619 1.00 70.44 392 ALA A CA 1
ATOM 3230 C C . ALA A 1 392 ? -37.139 -3.619 87.294 1.00 70.44 392 ALA A C 1
ATOM 3232 O O . ALA A 1 392 ? -37.450 -3.360 88.450 1.00 70.44 392 ALA A O 1
ATOM 3233 N N . ASN A 1 393 ? -37.713 -4.614 86.607 1.00 65.81 393 ASN A N 1
ATOM 3234 C CA . ASN A 1 393 ? -38.772 -5.484 87.148 1.00 65.81 393 ASN A CA 1
ATOM 3235 C C . ASN A 1 393 ? -38.251 -6.675 87.980 1.00 65.81 393 ASN A C 1
ATOM 3237 O O . ASN A 1 393 ? -39.053 -7.438 88.512 1.00 65.81 393 ASN A O 1
ATOM 3241 N N . GLY A 1 394 ? -36.932 -6.870 88.060 1.00 58.41 394 GLY A N 1
ATOM 3242 C CA . GLY A 1 394 ? -36.292 -7.973 88.788 1.00 58.41 394 GLY A CA 1
ATOM 3243 C C . GLY A 1 394 ? -35.735 -7.613 90.173 1.00 58.41 394 GLY A C 1
ATOM 3244 O O . GLY A 1 394 ? -34.928 -8.384 90.691 1.00 58.41 394 GLY A O 1
ATOM 3245 N N . ARG A 1 395 ? -36.097 -6.455 90.745 1.00 46.47 395 ARG A N 1
ATOM 3246 C CA . ARG A 1 395 ? -35.721 -6.030 92.107 1.00 46.47 395 ARG A CA 1
ATOM 3247 C C . ARG A 1 395 ? -36.912 -5.962 93.044 1.00 46.47 395 ARG A C 1
ATOM 3249 O O . ARG A 1 395 ? -37.987 -5.530 92.577 1.00 46.47 395 ARG A O 1
#

Organism: Colocasia esculenta (NCBI:txid4460)